Protein AF-A0A377J4N7-F1 (afdb_monomer)

Foldseek 3Di:
DAEEEEEAFDLLCRLLLVVLLVVVQVPDPDDAFREAEFAKEKCDDDDPSGDHNHDHPVRCVVCVVQFLFWDDDPNMIIGGGPVRDDPGGYYYYYDYLVRQVSCVVVPPHYAYEYRYEPLVSSLVSVVVVVPDDPVRSVVSSVVRPDDRDHPHYHYQYRPDPSLVSSVVSSVVVRVVRVVVPPDPDDDDDDDDDDDDDDDDDDDDDDDDDDDDDDDDDDDDDDDDPPPPPPPPDDDDDDDPVVVVVSVVVVVVVVVVVVVVVVPPPPPPPDDDDDDDDDDDDDDDDDDDDDDDDDDDDDDDDDDDDDDDDPDPPDDPPQCPDDPDAQPQDPDPFKAWPAFAAQQWAPGPPDDFPRNVVCVVVVHIHAQTKIWGQDPVRAIEIEFQLDLCSCSNQPVGHHAEYEFFAQDNNRHVNQVVVLQDPAAYEYEYAPDPVHYDCCVVRVRRYDYHHDDAQDWDDDPQKIWHWFAAAAPGGGTWTQMDHPPFTETGAPDHLGGDPVRLVVLLPDAHQEYEYWQAWDADPVRDTPDSGHHHLVRVVVSCVSNVHNAYEYGRYYSVNCSVCVPPDGPHYHRD

Structure (mmCIF, N/CA/C/O backbone):
data_AF-A0A377J4N7-F1
#
_entry.id   AF-A0A377J4N7-F1
#
loop_
_atom_site.group_PDB
_atom_site.id
_atom_site.type_symbol
_atom_site.label_atom_id
_atom_site.label_alt_id
_atom_site.label_comp_id
_atom_site.label_asym_id
_atom_site.label_entity_id
_atom_site.label_seq_id
_atom_site.pdbx_PDB_ins_code
_atom_site.Cartn_x
_atom_site.Cartn_y
_atom_site.Cartn_z
_atom_site.occupancy
_atom_site.B_iso_or_equiv
_atom_site.auth_seq_id
_atom_site.auth_comp_id
_atom_site.auth_asym_id
_atom_site.auth_atom_id
_atom_site.pdbx_PDB_model_num
ATOM 1 N N . MET A 1 1 ? 13.112 10.596 -34.632 1.00 86.81 1 MET A N 1
ATOM 2 C CA . MET A 1 1 ? 13.156 10.166 -33.217 1.00 86.81 1 MET A CA 1
ATOM 3 C C . MET A 1 1 ? 14.563 10.366 -32.683 1.00 86.81 1 MET A C 1
ATOM 5 O O . MET A 1 1 ? 15.504 9.888 -33.308 1.00 86.81 1 MET A O 1
ATOM 9 N N . HIS A 1 2 ? 14.704 11.099 -31.575 1.00 90.81 2 HIS A N 1
ATOM 10 C CA . HIS A 1 2 ? 16.003 11.434 -30.986 1.00 90.81 2 HIS A CA 1
ATOM 11 C C . HIS A 1 2 ? 16.259 10.574 -29.738 1.00 90.81 2 HIS A C 1
ATOM 13 O O . HIS A 1 2 ? 15.398 10.464 -28.859 1.00 90.81 2 HIS A O 1
ATOM 19 N N . CYS A 1 3 ? 17.431 9.945 -29.688 1.00 94.25 3 CYS A N 1
ATOM 20 C CA . CYS A 1 3 ? 17.867 9.033 -28.639 1.00 94.25 3 CYS A CA 1
ATOM 21 C C . CYS A 1 3 ? 19.215 9.513 -28.059 1.00 94.25 3 CYS A C 1
ATOM 23 O O . CYS A 1 3 ? 20.181 9.685 -28.798 1.00 94.25 3 CYS A O 1
ATOM 25 N N . ILE A 1 4 ? 19.296 9.707 -26.740 1.00 96.31 4 ILE A N 1
ATOM 26 C CA . ILE A 1 4 ? 20.552 9.908 -26.009 1.00 96.31 4 ILE A CA 1
ATOM 27 C C . ILE A 1 4 ? 20.889 8.603 -25.283 1.00 96.31 4 ILE A C 1
ATOM 29 O O . ILE A 1 4 ? 20.171 8.170 -24.382 1.00 96.31 4 ILE A O 1
ATOM 33 N N . LEU A 1 5 ? 21.983 7.959 -25.674 1.00 96.75 5 LEU A N 1
ATOM 34 C CA . LEU A 1 5 ? 22.418 6.676 -25.135 1.00 96.75 5 LEU A CA 1
ATOM 35 C C . LEU A 1 5 ? 23.505 6.897 -24.088 1.00 96.75 5 LEU A C 1
ATOM 37 O O . LEU A 1 5 ? 24.559 7.455 -24.386 1.00 96.75 5 LEU A O 1
ATOM 41 N N . ILE A 1 6 ? 23.275 6.431 -22.867 1.00 96.44 6 ILE A N 1
ATOM 42 C CA . ILE A 1 6 ? 24.244 6.512 -21.776 1.00 96.44 6 ILE A CA 1
ATOM 43 C C . ILE A 1 6 ? 24.992 5.187 -21.688 1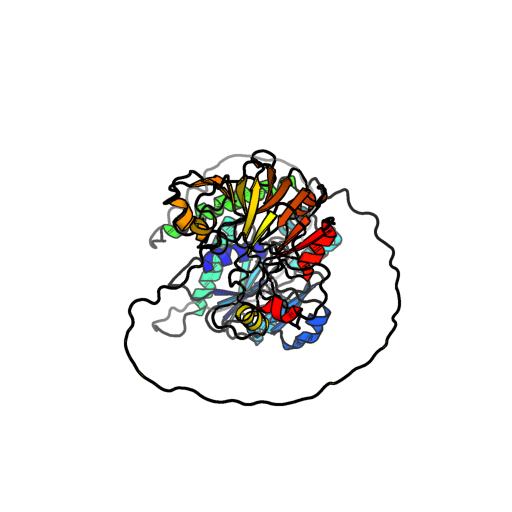.00 96.44 6 ILE A C 1
ATOM 45 O O . ILE A 1 6 ? 24.398 4.138 -21.428 1.00 96.44 6 ILE A O 1
ATOM 49 N N . VAL A 1 7 ? 26.309 5.235 -21.880 1.00 94.62 7 VAL A N 1
ATOM 50 C CA . VAL A 1 7 ? 27.202 4.069 -21.820 1.00 94.62 7 VAL A CA 1
ATOM 51 C C . VAL A 1 7 ? 28.335 4.308 -20.833 1.00 94.62 7 VAL A C 1
ATOM 53 O O . VAL A 1 7 ? 28.642 5.438 -20.473 1.00 94.62 7 VAL A O 1
ATOM 56 N N . GLY A 1 8 ? 28.961 3.235 -20.354 1.00 90.38 8 GLY A N 1
ATOM 57 C CA . GLY A 1 8 ? 30.101 3.334 -19.440 1.00 90.38 8 GLY A CA 1
ATOM 58 C C . GLY A 1 8 ? 30.238 2.126 -18.526 1.00 90.38 8 GLY A C 1
ATOM 59 O O . GLY A 1 8 ? 29.307 1.328 -18.377 1.00 90.38 8 GLY A O 1
ATOM 60 N N . ALA A 1 9 ? 31.391 1.992 -17.876 1.00 84.94 9 ALA A N 1
ATOM 61 C CA . ALA A 1 9 ? 31.676 0.862 -16.994 1.00 84.94 9 ALA A CA 1
ATOM 62 C C . ALA A 1 9 ? 30.720 0.808 -15.785 1.00 84.94 9 ALA A C 1
ATOM 64 O O . ALA A 1 9 ? 30.219 1.834 -15.310 1.00 84.94 9 ALA A O 1
ATOM 65 N N . SER A 1 10 ? 30.429 -0.394 -15.279 1.00 78.81 10 SER A N 1
ATOM 66 C CA . SER A 1 10 ? 29.759 -0.534 -13.976 1.00 78.81 10 SER A CA 1
ATOM 67 C C . SER A 1 10 ? 30.675 0.054 -12.897 1.00 78.81 10 SER A C 1
ATOM 69 O O . SER A 1 10 ? 31.863 -0.238 -12.917 1.00 78.81 10 SER A O 1
ATOM 71 N N . GLY A 1 11 ? 30.161 0.929 -12.026 1.00 78.12 11 GLY A N 1
ATOM 72 C CA . GLY A 1 11 ? 30.975 1.707 -11.073 1.00 78.12 11 GLY A CA 1
ATOM 73 C C . GLY A 1 11 ? 31.382 3.112 -11.551 1.00 78.12 11 GLY A C 1
ATOM 74 O O . GLY A 1 11 ? 31.816 3.934 -10.748 1.00 78.12 11 GLY A O 1
ATOM 75 N N . ALA A 1 12 ? 31.148 3.455 -12.825 1.00 86.25 12 ALA A N 1
ATOM 76 C CA . ALA A 1 12 ? 31.381 4.812 -13.334 1.00 86.25 12 ALA A CA 1
ATOM 77 C C . ALA A 1 12 ? 30.336 5.847 -12.856 1.00 86.25 12 ALA A C 1
ATOM 79 O O . ALA A 1 12 ? 30.463 7.019 -13.177 1.00 86.25 12 ALA A O 1
ATOM 80 N N . GLY A 1 13 ? 29.301 5.440 -12.105 1.00 86.62 13 GLY A N 1
ATOM 81 C CA . GLY A 1 13 ? 28.290 6.337 -11.517 1.00 86.62 13 GLY A CA 1
ATOM 82 C C . GLY A 1 13 ? 27.117 6.733 -12.427 1.00 86.62 13 GLY A C 1
ATOM 83 O O . GLY A 1 13 ? 26.381 7.657 -12.102 1.00 86.62 13 GLY A O 1
ATOM 84 N N . LYS A 1 14 ? 26.909 6.025 -13.546 1.00 90.50 14 LYS A N 1
ATOM 85 C CA . LYS A 1 14 ? 25.820 6.286 -14.512 1.00 90.50 14 LYS A CA 1
ATOM 86 C C . LYS A 1 14 ? 24.434 6.378 -13.876 1.00 90.50 14 LYS A C 1
ATOM 88 O O . LYS A 1 14 ? 23.687 7.294 -14.190 1.00 90.50 14 LYS A O 1
ATOM 93 N N . ASP A 1 15 ? 24.094 5.423 -13.013 1.00 87.75 15 ASP A N 1
ATOM 94 C CA . ASP A 1 15 ? 22.740 5.309 -12.463 1.00 87.75 15 ASP A CA 1
ATOM 95 C C . ASP A 1 15 ? 22.436 6.474 -11.507 1.00 87.75 15 ASP A C 1
ATOM 97 O O . ASP A 1 15 ? 21.343 7.036 -11.538 1.00 87.75 15 ASP A O 1
ATOM 101 N N . SER A 1 16 ? 23.439 6.926 -10.746 1.00 88.75 16 SER A N 1
ATOM 102 C CA . SER A 1 16 ? 23.349 8.121 -9.900 1.00 88.75 16 SER A CA 1
ATOM 103 C C . SER A 1 16 ? 23.132 9.395 -10.727 1.00 88.75 16 SER A C 1
ATOM 105 O O . SER A 1 16 ? 22.248 10.185 -10.401 1.00 88.75 16 SER A O 1
ATOM 107 N N . LEU A 1 17 ? 23.871 9.563 -11.831 1.00 92.75 17 LEU A N 1
ATOM 108 C CA . LEU A 1 17 ? 23.706 10.705 -12.743 1.00 92.75 17 LEU A CA 1
ATOM 109 C C . LEU A 1 17 ? 22.335 10.692 -13.436 1.00 92.75 17 LEU A C 1
ATOM 111 O O . LEU A 1 17 ? 21.664 11.718 -13.512 1.00 92.75 17 LEU A O 1
ATOM 115 N N . LEU A 1 18 ? 21.880 9.521 -13.889 1.00 91.69 18 LEU A N 1
ATOM 116 C CA . LEU A 1 18 ? 20.558 9.342 -14.495 1.00 91.69 18 LEU A CA 1
ATOM 117 C C . LEU A 1 18 ? 19.425 9.645 -13.513 1.00 91.69 18 LEU A C 1
ATOM 119 O O . LEU A 1 18 ? 18.430 10.251 -13.905 1.00 91.69 18 LEU A O 1
ATOM 123 N N . LYS A 1 19 ? 19.574 9.255 -12.242 1.00 89.00 19 LYS A N 1
ATOM 124 C CA . LYS A 1 19 ? 18.605 9.568 -11.186 1.00 89.00 19 LYS A CA 1
ATOM 125 C C . LYS A 1 19 ? 18.495 11.078 -10.962 1.00 89.00 19 LYS A C 1
ATOM 127 O O . LYS A 1 19 ? 17.378 11.592 -10.919 1.00 89.00 19 LYS A O 1
ATOM 132 N N . ALA A 1 20 ? 19.626 11.781 -10.872 1.00 89.81 20 ALA A N 1
ATOM 133 C CA . ALA A 1 20 ? 19.649 13.236 -10.717 1.00 89.81 20 ALA A CA 1
ATOM 134 C C . ALA A 1 20 ? 19.052 13.953 -11.941 1.00 89.81 20 ALA A C 1
ATOM 136 O O . ALA A 1 20 ? 18.173 14.801 -11.794 1.00 89.81 20 ALA A O 1
ATOM 137 N N . ALA A 1 21 ? 19.439 13.541 -13.153 1.00 90.69 21 ALA A N 1
ATOM 138 C CA . ALA A 1 21 ? 18.882 14.088 -14.388 1.00 90.69 21 ALA A CA 1
ATOM 139 C C . ALA A 1 21 ? 17.365 13.856 -14.486 1.00 90.69 21 ALA A C 1
ATOM 141 O O . ALA A 1 21 ? 16.623 14.764 -14.855 1.00 90.69 21 ALA A O 1
ATOM 142 N N . LYS A 1 22 ? 16.874 12.668 -14.108 1.00 90.19 22 LYS A N 1
ATOM 143 C CA . LYS A 1 22 ? 15.436 12.372 -14.100 1.00 90.19 22 LYS A CA 1
ATOM 144 C C . LYS A 1 22 ? 14.670 13.287 -13.150 1.00 90.19 22 LYS A C 1
ATOM 146 O O . LYS A 1 22 ? 13.613 13.785 -13.533 1.00 90.19 22 LYS A O 1
ATOM 151 N N . ALA A 1 23 ? 15.193 13.530 -11.947 1.00 87.38 23 ALA A N 1
ATOM 152 C CA . ALA A 1 23 ? 14.581 14.457 -10.997 1.00 87.38 23 ALA A CA 1
ATOM 153 C C . ALA A 1 23 ? 14.493 15.880 -11.575 1.00 87.38 23 ALA A C 1
ATOM 155 O O . ALA A 1 23 ? 13.418 16.477 -11.551 1.00 87.38 23 ALA A O 1
ATOM 156 N N . TYR A 1 24 ? 15.582 16.365 -12.179 1.00 87.88 24 TYR A N 1
ATOM 157 C CA . TYR A 1 24 ? 15.651 17.688 -12.801 1.00 87.88 24 TYR A CA 1
ATOM 158 C C . TYR A 1 24 ? 14.632 17.861 -13.941 1.00 87.88 24 TYR A C 1
ATOM 160 O O . TYR A 1 24 ? 13.764 18.731 -13.887 1.00 87.88 24 TYR A O 1
ATOM 168 N N . PHE A 1 25 ? 14.660 16.979 -14.946 1.00 86.31 25 PHE A N 1
ATOM 169 C CA . PHE A 1 25 ? 13.790 17.104 -16.123 1.00 86.31 25 PHE A CA 1
ATOM 170 C C . PHE A 1 25 ? 12.303 16.827 -15.837 1.00 86.31 25 PHE A C 1
ATOM 172 O O . PHE A 1 25 ? 11.459 17.216 -16.639 1.00 86.31 25 PHE A O 1
ATOM 179 N N . THR A 1 26 ? 11.961 16.190 -14.709 1.00 81.25 26 THR A N 1
ATOM 180 C CA . THR A 1 26 ? 10.555 15.982 -14.301 1.00 81.25 26 THR A CA 1
ATOM 181 C C . THR A 1 26 ? 9.951 17.232 -13.644 1.00 81.25 26 THR A C 1
ATOM 183 O O . THR A 1 26 ? 8.740 17.423 -13.702 1.00 81.25 26 THR A O 1
ATOM 186 N N . GLN A 1 27 ? 10.772 18.087 -13.023 1.00 73.19 27 GLN A N 1
ATOM 187 C CA . GLN A 1 27 ? 10.313 19.269 -12.278 1.00 73.19 27 GLN A CA 1
ATOM 188 C C . GLN A 1 27 ? 10.244 20.547 -13.129 1.00 73.19 27 GLN A C 1
ATOM 190 O O . GLN A 1 27 ? 9.516 21.475 -12.781 1.00 73.19 27 GLN A O 1
ATOM 195 N N . CYS A 1 28 ? 10.951 20.611 -14.260 1.00 63.06 28 CYS A N 1
ATOM 196 C CA . CYS A 1 28 ? 10.900 21.764 -15.157 1.00 63.06 28 CYS A CA 1
ATOM 197 C C . CYS A 1 28 ? 9.616 21.765 -16.009 1.00 63.06 28 CYS A C 1
ATOM 199 O O . CYS A 1 28 ? 9.556 21.116 -17.054 1.00 63.06 28 CYS A O 1
ATOM 201 N N . SER A 1 29 ? 8.598 22.532 -15.607 1.00 50.00 29 SER A N 1
ATOM 202 C CA . SER A 1 29 ? 7.399 22.752 -16.420 1.00 50.00 29 SER A CA 1
ATOM 203 C C . SER A 1 29 ? 7.557 23.957 -17.361 1.00 50.00 29 SER A C 1
ATOM 205 O O . SER A 1 29 ? 7.960 25.038 -16.946 1.00 50.00 29 SER A O 1
ATOM 207 N N . GLU A 1 30 ? 7.159 23.758 -18.622 1.00 54.91 30 GLU A N 1
ATOM 208 C CA . GLU A 1 30 ? 6.673 24.764 -19.593 1.00 54.91 30 GLU A CA 1
ATOM 209 C C . GLU A 1 30 ? 7.591 25.290 -20.716 1.00 54.91 30 GLU A C 1
ATOM 211 O O . GLU A 1 30 ? 7.046 25.836 -21.673 1.00 54.91 30 GLU A O 1
ATOM 216 N N . LYS A 1 31 ? 8.922 25.091 -20.735 1.00 54.75 31 LYS A N 1
ATOM 217 C CA . LYS A 1 31 ? 9.753 25.616 -21.860 1.00 54.75 31 LYS A CA 1
ATOM 218 C C . LYS A 1 31 ? 10.822 24.700 -22.463 1.00 54.75 31 LYS A C 1
ATOM 220 O O . LYS A 1 31 ? 11.490 25.118 -23.404 1.00 54.75 31 LYS A O 1
ATOM 225 N N . LYS A 1 32 ? 10.982 23.466 -21.980 1.00 65.19 32 LYS A N 1
ATOM 226 C CA . LYS A 1 32 ? 11.994 22.522 -22.489 1.00 65.19 32 LYS A CA 1
ATOM 227 C C . LYS A 1 32 ? 11.338 21.370 -23.265 1.00 65.19 32 LYS A C 1
ATOM 229 O O . LYS A 1 32 ? 10.199 21.007 -22.960 1.00 65.19 32 LYS A O 1
ATOM 234 N N . PRO A 1 33 ? 12.008 20.803 -24.285 1.00 69.25 33 PRO A N 1
ATOM 235 C CA . PRO A 1 33 ? 11.498 19.635 -24.997 1.00 69.25 33 PRO A CA 1
ATOM 236 C C . PRO A 1 33 ? 11.321 18.455 -24.033 1.00 69.25 33 PRO A C 1
ATOM 238 O O . PRO A 1 33 ? 12.090 18.286 -23.088 1.00 69.25 33 PRO A O 1
ATOM 241 N N . LYS A 1 34 ? 10.289 17.636 -24.269 1.00 85.88 34 LYS A N 1
ATOM 242 C CA . LYS A 1 34 ? 9.976 16.485 -23.413 1.00 85.88 34 LYS A CA 1
ATOM 243 C C . LYS A 1 34 ? 11.143 15.497 -23.395 1.00 85.88 34 LYS A C 1
ATOM 245 O O . LYS A 1 34 ? 11.617 15.084 -24.454 1.00 85.88 34 LYS A O 1
ATOM 250 N N . VAL A 1 35 ? 11.566 15.091 -22.202 1.00 89.38 35 VAL A N 1
ATOM 251 C CA . VAL A 1 35 ? 12.629 14.102 -21.997 1.00 89.38 35 VAL A CA 1
ATOM 252 C C . VAL A 1 35 ? 12.031 12.847 -21.367 1.00 89.38 35 VAL A C 1
ATOM 254 O O . VAL A 1 35 ? 11.418 12.907 -20.304 1.00 89.38 35 VAL A O 1
ATOM 257 N N . HIS A 1 36 ? 12.232 11.702 -22.014 1.00 91.19 36 HIS A N 1
ATOM 258 C CA . HIS A 1 36 ? 11.713 10.401 -21.603 1.00 91.19 36 HIS A CA 1
ATOM 259 C C . HIS A 1 36 ? 12.858 9.500 -21.157 1.00 91.19 36 HIS A C 1
ATOM 261 O O . HIS A 1 36 ? 13.744 9.175 -21.944 1.00 91.19 36 HIS A O 1
ATOM 267 N N . PHE A 1 37 ? 12.843 9.072 -19.897 1.00 92.00 37 PHE A N 1
ATOM 268 C CA . PHE A 1 37 ? 13.820 8.121 -19.364 1.00 92.00 37 PHE A CA 1
ATOM 269 C C . PHE A 1 37 ? 13.311 6.701 -19.579 1.00 92.00 37 PHE A C 1
ATOM 271 O O . PHE A 1 37 ? 12.333 6.297 -18.948 1.00 92.00 37 PHE A O 1
ATOM 278 N N . ILE A 1 38 ? 13.970 5.954 -20.463 1.00 92.94 38 ILE A N 1
ATOM 279 C CA . ILE A 1 38 ? 13.459 4.667 -20.933 1.00 92.94 38 ILE A CA 1
ATOM 280 C C . ILE A 1 38 ? 13.957 3.531 -20.030 1.00 92.94 38 ILE A C 1
ATOM 282 O O . ILE A 1 38 ? 15.168 3.286 -19.972 1.00 92.94 38 ILE A O 1
ATOM 286 N N . PRO A 1 39 ? 13.054 2.822 -19.329 1.00 88.50 39 PRO A N 1
ATOM 287 C CA . PRO A 1 39 ? 13.416 1.653 -18.536 1.00 88.50 39 PRO A CA 1
ATOM 288 C C . PRO A 1 39 ? 13.819 0.472 -19.429 1.00 88.50 39 PRO A C 1
ATOM 290 O O . PRO A 1 39 ? 13.379 0.334 -20.573 1.00 88.50 39 PRO A O 1
ATOM 293 N N . ARG A 1 40 ? 14.650 -0.411 -18.876 1.00 90.31 40 ARG A N 1
ATOM 294 C CA . ARG A 1 40 ? 15.109 -1.642 -19.532 1.00 90.31 40 ARG A CA 1
ATOM 295 C C . ARG A 1 40 ? 14.281 -2.839 -19.106 1.00 90.31 40 ARG A C 1
ATOM 297 O O . ARG A 1 40 ? 13.831 -2.882 -17.972 1.00 90.31 40 ARG A O 1
ATOM 304 N N . TYR A 1 41 ? 14.163 -3.836 -19.971 1.00 90.50 41 TYR A N 1
ATOM 305 C CA . TYR A 1 41 ? 13.751 -5.184 -19.590 1.00 90.50 41 TYR A CA 1
ATOM 306 C C . TYR A 1 41 ? 14.991 -5.982 -19.207 1.00 90.50 41 TYR A C 1
ATOM 308 O O . TYR A 1 41 ? 15.945 -6.012 -19.987 1.00 90.50 41 TYR A O 1
ATOM 316 N N . ILE A 1 42 ? 15.005 -6.576 -18.015 1.00 88.94 42 ILE A N 1
ATOM 317 C CA . ILE A 1 42 ? 16.152 -7.335 -17.507 1.00 88.94 42 ILE A CA 1
ATOM 318 C C . ILE A 1 42 ? 15.666 -8.601 -16.805 1.00 88.94 42 ILE A C 1
ATOM 320 O O . ILE A 1 42 ? 14.715 -8.547 -16.028 1.00 88.94 42 ILE A O 1
ATOM 324 N N . ASP A 1 43 ? 16.374 -9.712 -16.997 1.00 84.12 43 ASP A N 1
ATOM 325 C CA . ASP A 1 43 ? 16.173 -10.965 -16.250 1.00 84.12 43 ASP A CA 1
ATOM 326 C C . ASP A 1 43 ? 16.785 -10.957 -14.847 1.00 84.12 43 ASP A C 1
ATOM 328 O O . ASP A 1 43 ? 17.326 -11.944 -14.346 1.00 84.12 43 ASP A O 1
ATOM 332 N N . ARG A 1 44 ? 16.663 -9.804 -14.189 1.00 81.00 44 ARG A N 1
ATOM 333 C CA . ARG A 1 44 ? 16.975 -9.601 -12.780 1.00 81.00 44 ARG A CA 1
ATOM 334 C C . ARG A 1 44 ? 15.884 -8.761 -12.145 1.00 81.00 44 ARG A C 1
ATOM 336 O O . ARG A 1 44 ? 15.400 -7.796 -12.747 1.00 81.00 44 ARG A O 1
ATOM 343 N N . ILE A 1 45 ? 15.523 -9.125 -10.923 1.00 73.00 45 ILE A N 1
ATOM 344 C CA . ILE A 1 45 ? 14.583 -8.348 -10.120 1.00 73.00 45 ILE A CA 1
ATOM 345 C C . ILE A 1 45 ? 15.164 -6.930 -9.953 1.00 73.00 45 ILE A C 1
ATOM 347 O O . ILE A 1 45 ? 16.375 -6.811 -9.722 1.00 73.00 45 ILE A O 1
ATOM 351 N N . PRO A 1 46 ? 14.358 -5.864 -10.117 1.00 70.06 46 PRO A N 1
ATOM 352 C CA . PRO A 1 46 ? 14.832 -4.497 -9.972 1.00 70.06 46 PRO A CA 1
ATOM 353 C C . PRO A 1 46 ? 15.452 -4.266 -8.601 1.00 70.06 46 PRO A C 1
ATOM 355 O O . PRO A 1 46 ? 14.960 -4.770 -7.593 1.00 70.06 46 PRO A O 1
ATOM 358 N N . ASP A 1 47 ? 16.536 -3.498 -8.568 1.00 64.81 47 ASP A N 1
ATOM 359 C CA . ASP A 1 47 ? 17.192 -3.103 -7.325 1.00 64.81 47 ASP A CA 1
ATOM 360 C C . ASP A 1 47 ? 16.950 -1.614 -7.035 1.00 64.81 47 ASP A C 1
ATOM 362 O O . ASP A 1 47 ? 16.498 -0.859 -7.894 1.00 64.81 47 ASP A O 1
ATOM 366 N N . GLN A 1 48 ? 17.260 -1.167 -5.816 1.00 55.50 48 GLN A N 1
ATOM 367 C CA . GLN A 1 48 ? 17.021 0.217 -5.376 1.00 55.50 48 GLN A CA 1
ATOM 368 C C . GLN A 1 48 ? 17.724 1.297 -6.232 1.00 55.50 48 GLN A C 1
ATOM 370 O O . GLN A 1 48 ? 17.402 2.480 -6.109 1.00 55.50 48 GLN A O 1
ATOM 375 N N . ASN A 1 49 ? 18.693 0.925 -7.078 1.00 54.62 49 ASN A N 1
ATOM 376 C CA . ASN A 1 49 ? 19.480 1.846 -7.901 1.00 54.62 49 ASN A CA 1
ATOM 377 C C . ASN A 1 49 ? 19.028 1.891 -9.364 1.00 54.62 49 ASN A C 1
ATOM 379 O O . ASN A 1 49 ? 19.412 2.819 -10.075 1.00 54.62 49 ASN A O 1
ATOM 383 N N . GLU A 1 50 ? 18.240 0.919 -9.829 1.00 64.88 50 GLU A N 1
ATOM 384 C CA . GLU A 1 50 ? 17.795 0.856 -11.217 1.00 64.88 50 GLU A CA 1
ATOM 385 C C . GLU A 1 50 ? 16.333 0.415 -11.328 1.00 64.88 50 GLU A C 1
ATOM 387 O O . GLU A 1 50 ? 15.976 -0.713 -11.001 1.00 64.88 50 GLU A O 1
ATOM 392 N N . ALA A 1 51 ? 15.497 1.286 -11.895 1.00 67.19 51 ALA A N 1
ATOM 393 C CA . ALA A 1 51 ? 14.168 0.900 -12.346 1.00 67.19 51 ALA A CA 1
ATOM 394 C C . ALA A 1 51 ? 14.273 0.103 -13.661 1.00 67.19 51 ALA A C 1
ATOM 396 O O . ALA A 1 51 ? 14.623 0.663 -14.704 1.00 67.19 51 ALA A O 1
ATOM 397 N N . ASN A 1 52 ? 13.940 -1.188 -13.621 1.00 81.88 52 ASN A N 1
ATOM 398 C CA . ASN A 1 52 ? 13.800 -2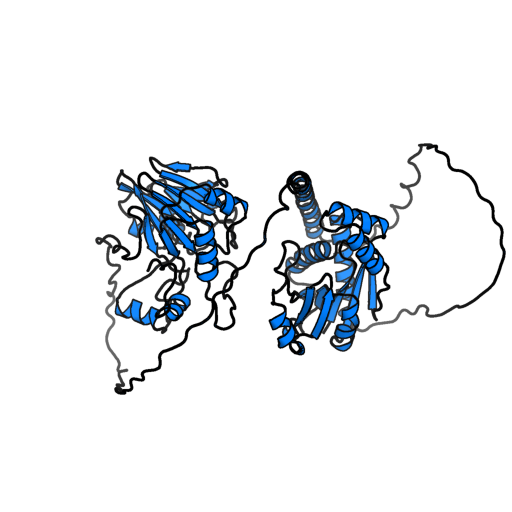.044 -14.799 1.00 81.88 52 ASN A CA 1
ATOM 399 C C . ASN A 1 52 ? 12.476 -2.820 -14.772 1.00 81.88 52 ASN A C 1
ATOM 401 O O . ASN A 1 52 ? 11.878 -3.022 -13.721 1.00 81.88 52 ASN A O 1
ATOM 405 N N . PHE A 1 53 ? 12.019 -3.266 -15.936 1.00 82.88 53 PHE A N 1
ATOM 406 C CA . PHE A 1 53 ? 10.973 -4.271 -16.056 1.00 82.88 53 PHE A CA 1
ATOM 407 C C . PHE A 1 53 ? 11.616 -5.646 -15.890 1.00 82.88 53 PHE A C 1
ATOM 409 O O . PHE A 1 53 ? 12.543 -5.993 -16.625 1.00 82.88 53 PHE A O 1
ATOM 416 N N . TYR A 1 54 ? 11.176 -6.408 -14.893 1.00 86.69 54 TYR A N 1
ATOM 417 C CA . TYR A 1 54 ? 11.609 -7.791 -14.745 1.00 86.69 54 TYR A CA 1
ATOM 418 C C . TYR A 1 54 ? 10.957 -8.661 -15.817 1.00 86.69 54 TYR A C 1
ATOM 420 O O . TYR A 1 54 ? 9.764 -8.532 -16.088 1.00 86.69 54 TYR A O 1
ATOM 428 N N . ILE A 1 55 ? 11.743 -9.548 -16.411 1.00 85.25 55 ILE A N 1
ATOM 429 C CA . ILE A 1 55 ? 11.270 -10.589 -17.317 1.00 85.25 55 ILE A CA 1
ATOM 430 C C . ILE A 1 55 ? 12.158 -11.810 -17.122 1.00 85.25 55 ILE A C 1
ATOM 432 O O . ILE A 1 55 ? 13.373 -11.687 -17.186 1.00 85.25 55 ILE A O 1
ATOM 436 N N . ASP A 1 56 ? 11.594 -12.984 -16.862 1.00 87.69 56 ASP A N 1
ATOM 437 C CA . ASP A 1 56 ? 12.415 -14.183 -16.702 1.00 87.69 56 ASP A CA 1
ATOM 438 C C . ASP A 1 56 ? 13.162 -14.532 -18.005 1.00 87.69 56 ASP A C 1
ATOM 440 O O . ASP A 1 56 ? 12.777 -14.131 -19.109 1.00 87.69 56 ASP A O 1
ATOM 444 N N . THR A 1 57 ? 14.255 -15.287 -17.885 1.00 86.31 57 THR A N 1
ATOM 445 C CA . THR A 1 57 ? 15.122 -15.619 -19.023 1.00 86.31 57 THR A CA 1
ATOM 446 C C . THR A 1 57 ? 14.372 -16.340 -20.150 1.00 86.31 57 THR A C 1
ATOM 448 O O . THR A 1 57 ? 14.640 -16.065 -21.319 1.00 86.31 57 THR A O 1
ATOM 451 N N . GLN A 1 58 ? 13.405 -17.208 -19.832 1.00 86.50 58 GLN A N 1
ATOM 452 C CA . GLN A 1 58 ? 12.655 -17.967 -20.837 1.00 86.50 58 GLN A CA 1
ATOM 453 C C . GLN A 1 58 ? 11.710 -17.048 -21.622 1.00 86.50 58 GLN A C 1
ATOM 455 O O . GLN A 1 58 ? 11.674 -17.089 -22.853 1.00 86.50 58 GLN A O 1
ATOM 460 N N . SER A 1 59 ? 11.014 -16.144 -20.934 1.00 85.75 59 SER A N 1
ATOM 461 C CA . SER A 1 59 ? 10.188 -15.115 -21.571 1.00 85.75 59 SER A CA 1
ATOM 462 C C . SER A 1 59 ? 11.021 -14.136 -22.405 1.00 85.75 59 SER A C 1
ATOM 464 O O . SER A 1 59 ? 10.603 -13.741 -23.496 1.00 85.75 59 SER A O 1
ATOM 466 N N . PHE A 1 60 ? 12.228 -13.773 -21.953 1.00 88.62 60 PHE A N 1
ATOM 467 C CA . PHE A 1 60 ? 13.149 -12.926 -22.722 1.00 88.62 60 PHE A CA 1
ATOM 468 C C . PHE A 1 60 ? 13.568 -13.593 -24.046 1.00 88.62 60 PHE A C 1
ATOM 470 O O . PHE A 1 60 ? 13.687 -12.928 -25.082 1.00 88.62 60 PHE A O 1
ATOM 477 N N . GLU A 1 61 ? 13.762 -14.913 -24.040 1.00 86.12 61 GLU A N 1
ATOM 478 C CA . GLU A 1 61 ? 14.054 -15.717 -25.235 1.00 86.12 61 GLU A CA 1
ATOM 479 C C . GLU A 1 61 ? 12.859 -15.874 -26.180 1.00 86.12 61 GLU A C 1
ATOM 481 O O . GLU A 1 61 ? 13.052 -15.989 -27.387 1.00 86.12 61 GLU A O 1
ATOM 486 N N . ILE A 1 62 ? 11.627 -15.827 -25.676 1.00 89.00 62 ILE A N 1
ATOM 487 C CA . ILE A 1 62 ? 10.424 -15.865 -26.520 1.00 89.00 62 ILE A CA 1
ATOM 488 C C . ILE A 1 62 ? 10.180 -14.499 -27.176 1.00 89.00 62 ILE A C 1
ATOM 490 O O . ILE A 1 62 ? 9.842 -14.411 -28.356 1.00 89.00 62 ILE A O 1
ATOM 494 N N . LEU A 1 63 ? 10.402 -13.406 -26.442 1.00 86.31 63 LEU A N 1
ATOM 495 C CA . LEU A 1 63 ? 10.113 -12.038 -26.888 1.00 86.31 63 LEU A CA 1
ATOM 496 C C . LEU A 1 63 ? 11.237 -11.410 -27.728 1.00 86.31 63 LEU A C 1
ATOM 498 O O . LEU A 1 63 ? 11.457 -10.201 -27.704 1.00 86.31 63 LEU A O 1
ATOM 502 N N . GLN A 1 64 ? 11.960 -12.198 -28.519 1.00 78.50 64 GLN A N 1
ATOM 503 C CA . GLN A 1 64 ? 13.123 -11.700 -29.262 1.00 78.50 64 GLN A CA 1
ATOM 504 C C . GLN A 1 64 ? 12.773 -10.561 -30.229 1.00 78.50 64 GLN A C 1
ATOM 506 O O . GLN A 1 64 ? 13.571 -9.629 -30.356 1.00 78.50 64 GLN A O 1
ATOM 511 N N . ASP A 1 65 ? 11.592 -10.598 -30.849 1.00 86.75 65 ASP A N 1
ATOM 512 C CA . ASP A 1 65 ? 11.123 -9.588 -31.809 1.00 86.75 65 ASP A CA 1
ATOM 513 C C . ASP A 1 65 ? 10.443 -8.376 -31.157 1.00 86.75 65 ASP A C 1
ATOM 515 O O . ASP A 1 65 ? 10.128 -7.389 -31.832 1.00 86.75 65 ASP A O 1
ATOM 519 N N . PHE A 1 66 ? 10.235 -8.416 -29.843 1.00 88.69 66 PHE A N 1
ATOM 520 C CA . PHE A 1 66 ? 9.664 -7.318 -29.063 1.00 88.69 66 PHE A CA 1
ATOM 521 C C . PHE A 1 66 ? 10.671 -6.183 -28.827 1.00 88.69 66 PHE A C 1
ATOM 523 O O . PHE A 1 66 ? 10.294 -5.015 -28.677 1.00 88.69 66 PHE A O 1
ATOM 530 N N . PHE A 1 67 ? 11.962 -6.518 -28.818 1.00 92.12 67 PHE A N 1
ATOM 531 C CA . PHE A 1 67 ? 13.049 -5.601 -28.502 1.00 92.12 67 PHE A CA 1
ATOM 532 C C . PHE A 1 67 ? 13.653 -4.949 -29.756 1.00 92.12 67 PHE A C 1
ATOM 534 O O . PHE A 1 67 ? 13.773 -5.576 -30.806 1.00 92.12 67 PHE A O 1
ATOM 541 N N . ILE A 1 68 ? 14.048 -3.679 -29.638 1.00 90.56 68 ILE A N 1
ATOM 542 C CA . ILE A 1 68 ? 14.873 -2.964 -30.629 1.00 90.56 68 ILE A CA 1
ATOM 543 C C . ILE A 1 68 ? 16.311 -3.461 -30.541 1.00 90.56 68 ILE A C 1
ATOM 545 O O . ILE A 1 68 ? 16.937 -3.760 -31.549 1.00 90.56 68 ILE A O 1
ATOM 549 N N . SER A 1 69 ? 16.821 -3.542 -29.315 1.00 93.12 69 SER A N 1
ATOM 550 C CA . SER A 1 69 ? 18.173 -3.989 -29.018 1.00 93.12 69 SER A CA 1
ATOM 551 C C . SER A 1 69 ? 18.140 -4.937 -27.835 1.00 93.12 69 SER A C 1
ATOM 553 O O . SER A 1 69 ? 17.347 -4.750 -26.904 1.00 93.12 69 SER A O 1
ATOM 555 N N . LYS A 1 70 ? 19.005 -5.949 -27.897 1.00 93.06 70 LYS A N 1
ATOM 556 C CA . LYS A 1 70 ? 19.206 -6.957 -26.860 1.00 93.06 70 LYS A CA 1
ATOM 557 C C . LYS A 1 70 ? 20.696 -7.150 -26.656 1.00 93.06 70 LYS A C 1
ATOM 559 O O . LYS A 1 70 ? 21.445 -7.279 -27.621 1.00 93.06 70 LYS A O 1
ATOM 564 N N . TRP A 1 71 ? 21.134 -7.220 -25.411 1.00 91.50 71 TRP A N 1
ATOM 565 C CA . TRP A 1 71 ? 22.523 -7.531 -25.101 1.00 91.50 71 TRP A CA 1
ATOM 566 C C . TRP A 1 71 ? 22.631 -8.276 -23.780 1.00 91.50 71 TRP A C 1
ATOM 568 O O . TRP A 1 71 ? 21.748 -8.206 -22.930 1.00 91.50 71 TRP A O 1
ATOM 578 N N . ARG A 1 72 ? 23.755 -8.963 -23.589 1.00 87.19 72 ARG A N 1
ATOM 579 C CA . ARG A 1 72 ? 24.085 -9.613 -22.325 1.00 87.19 72 ARG A CA 1
ATO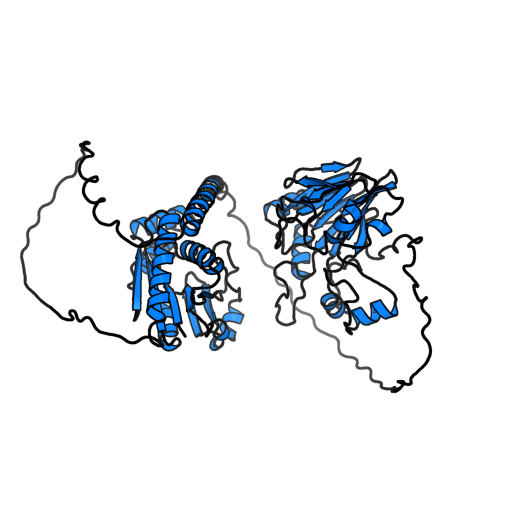M 580 C C . ARG A 1 72 ? 25.191 -8.843 -21.617 1.00 87.19 72 ARG A C 1
ATOM 582 O O . ARG A 1 72 ? 26.209 -8.517 -22.228 1.00 87.19 72 ARG A O 1
ATOM 589 N N . ALA A 1 73 ? 25.008 -8.557 -20.334 1.00 82.06 73 ALA A N 1
ATOM 590 C CA . ALA A 1 73 ? 26.023 -7.934 -19.486 1.00 82.06 73 ALA A CA 1
ATOM 591 C C . ALA A 1 73 ? 25.914 -8.481 -18.058 1.00 82.06 73 ALA A C 1
ATOM 593 O O . ALA A 1 73 ? 24.827 -8.791 -17.604 1.00 82.06 73 ALA A O 1
ATOM 594 N N . ASN A 1 74 ? 27.025 -8.622 -17.329 1.00 74.00 74 ASN A N 1
ATOM 595 C CA . ASN A 1 74 ? 27.004 -9.037 -15.913 1.00 74.00 74 ASN A CA 1
ATOM 596 C C . ASN A 1 74 ? 26.095 -10.257 -15.618 1.00 74.00 74 ASN A C 1
ATOM 598 O O . ASN A 1 74 ? 25.352 -10.244 -14.647 1.00 74.00 74 ASN A O 1
ATOM 602 N N . SER A 1 75 ? 26.136 -11.275 -16.484 1.00 80.88 75 SER A N 1
ATOM 603 C CA . SER A 1 75 ? 25.316 -12.501 -16.432 1.00 80.88 75 SER A CA 1
ATOM 604 C C . SER A 1 75 ? 23.824 -12.369 -16.767 1.00 80.88 75 SER A C 1
ATOM 606 O O . SER A 1 75 ? 23.202 -13.408 -16.975 1.00 80.88 75 SER A O 1
ATOM 608 N N . HIS A 1 76 ? 23.307 -11.155 -16.962 1.00 85.19 76 HIS A N 1
ATOM 609 C CA . HIS A 1 76 ? 21.899 -10.866 -17.250 1.00 85.19 76 HIS A CA 1
ATOM 610 C C . HIS A 1 76 ? 21.646 -10.457 -18.705 1.00 85.19 76 HIS A C 1
ATOM 612 O O . HIS A 1 76 ? 22.528 -9.904 -19.377 1.00 85.19 76 HIS A O 1
ATOM 618 N N . ASN A 1 77 ? 20.431 -10.715 -19.176 1.00 90.00 77 ASN A N 1
ATOM 619 C CA . ASN A 1 77 ? 19.907 -10.273 -20.462 1.00 90.00 77 ASN A CA 1
ATOM 620 C C . ASN A 1 77 ? 19.225 -8.916 -20.314 1.00 90.00 77 ASN A C 1
ATOM 622 O O . ASN A 1 77 ? 18.474 -8.693 -19.374 1.00 90.00 77 ASN A O 1
ATOM 626 N N . TYR A 1 78 ? 19.485 -8.014 -21.253 1.00 92.00 78 TYR A N 1
ATOM 627 C CA . TYR A 1 78 ? 18.952 -6.658 -21.270 1.00 92.00 78 TYR A CA 1
ATOM 628 C C . TYR A 1 78 ? 18.272 -6.400 -22.603 1.00 92.00 78 TYR A C 1
ATOM 630 O O . TYR A 1 78 ? 18.835 -6.728 -23.648 1.00 92.00 78 TYR A O 1
ATOM 638 N N . GLY A 1 79 ? 17.106 -5.762 -22.569 1.00 93.06 79 GLY A N 1
ATOM 639 C CA . GLY A 1 79 ? 16.341 -5.404 -23.756 1.00 93.06 79 GLY A CA 1
ATOM 640 C C . GLY A 1 79 ? 15.678 -4.036 -23.642 1.00 93.06 79 GLY A C 1
ATOM 641 O O . GLY A 1 79 ? 15.281 -3.606 -22.559 1.00 93.06 79 GLY A O 1
ATOM 642 N N . ILE A 1 80 ? 15.533 -3.352 -24.775 1.00 94.25 80 ILE A N 1
ATOM 643 C CA . ILE A 1 80 ? 14.716 -2.135 -24.902 1.00 94.25 80 ILE A CA 1
ATOM 644 C C . ILE A 1 80 ? 13.575 -2.430 -25.864 1.00 94.25 80 ILE A C 1
ATOM 646 O O . ILE A 1 80 ? 13.819 -2.791 -27.014 1.00 94.25 80 ILE A O 1
ATOM 650 N N . ALA A 1 81 ? 12.333 -2.315 -25.398 1.00 90.94 81 ALA A N 1
ATOM 651 C CA . ALA A 1 81 ? 11.166 -2.678 -26.193 1.00 90.94 81 ALA A CA 1
ATOM 652 C C . ALA A 1 81 ? 10.829 -1.616 -27.249 1.00 90.94 81 ALA A C 1
ATOM 654 O O . ALA A 1 81 ? 10.941 -0.415 -26.997 1.00 90.94 81 ALA A O 1
ATOM 655 N N . LYS A 1 82 ? 10.345 -2.063 -28.416 1.00 87.94 82 LYS A N 1
ATOM 656 C CA . LYS A 1 82 ? 9.991 -1.194 -29.558 1.00 87.94 82 LYS A CA 1
ATOM 657 C C . LYS A 1 82 ? 8.995 -0.093 -29.209 1.00 87.94 82 LYS A C 1
ATOM 659 O O . LYS A 1 82 ? 9.125 1.027 -29.691 1.00 87.94 82 LYS A O 1
ATOM 664 N N . HIS A 1 83 ? 8.021 -0.414 -28.364 1.00 86.69 83 HIS A N 1
ATOM 665 C CA . HIS A 1 83 ? 6.929 0.485 -28.000 1.00 86.69 83 HIS A CA 1
ATOM 666 C C . HIS A 1 83 ? 7.292 1.479 -26.882 1.00 86.69 83 HIS A C 1
ATOM 668 O O . HIS A 1 83 ? 6.514 2.393 -26.631 1.00 86.69 83 HIS A O 1
ATOM 674 N N . CYS A 1 84 ? 8.442 1.322 -26.211 1.00 87.50 84 CYS A N 1
ATOM 675 C CA . CYS A 1 84 ? 8.858 2.229 -25.137 1.00 87.50 84 CYS A CA 1
ATOM 676 C C . CYS A 1 84 ? 9.490 3.527 -25.654 1.00 87.50 84 CYS A C 1
ATOM 678 O O . CYS A 1 84 ? 9.675 4.449 -24.869 1.00 87.50 84 CYS A O 1
ATOM 680 N N . LEU A 1 85 ? 9.860 3.609 -26.937 1.00 89.94 85 LEU A N 1
ATOM 681 C CA . LEU A 1 85 ? 10.432 4.836 -27.484 1.00 89.94 85 LEU A CA 1
ATOM 682 C C . LEU A 1 85 ? 9.336 5.824 -27.878 1.00 89.94 85 LEU A C 1
ATOM 684 O O . LEU A 1 85 ? 8.446 5.523 -28.676 1.00 89.94 85 LEU A O 1
ATOM 688 N N . HIS A 1 86 ? 9.450 7.032 -27.345 1.00 88.62 86 HIS A N 1
ATOM 689 C CA . HIS A 1 86 ? 8.542 8.130 -27.609 1.00 88.62 86 HIS A CA 1
ATOM 690 C C . HIS A 1 86 ? 8.962 8.877 -28.872 1.00 88.62 86 HIS A C 1
ATOM 692 O O . HIS A 1 86 ? 10.135 9.206 -29.075 1.00 88.62 86 HIS A O 1
ATOM 698 N N . LYS A 1 87 ? 7.980 9.166 -29.730 1.00 86.50 87 LYS A N 1
ATOM 699 C CA . LYS A 1 87 ? 8.191 9.986 -30.930 1.00 86.50 87 LYS A CA 1
ATOM 700 C C . LYS A 1 87 ? 8.226 11.479 -30.603 1.00 86.50 87 LYS A C 1
ATOM 702 O O . LYS A 1 87 ? 8.846 12.234 -31.347 1.00 86.50 87 LYS A O 1
ATOM 707 N N . ASP A 1 88 ? 7.570 11.895 -29.520 1.00 84.44 88 ASP A N 1
ATOM 708 C CA . ASP A 1 88 ? 7.515 13.277 -29.055 1.00 84.44 88 ASP A CA 1
ATOM 709 C C . ASP A 1 88 ? 8.603 13.548 -28.010 1.00 84.44 88 ASP A C 1
ATOM 711 O O . ASP A 1 88 ? 8.449 13.227 -26.839 1.00 84.44 88 ASP A O 1
ATOM 715 N N . GLY A 1 89 ? 9.708 14.167 -28.422 1.00 87.00 89 GLY A N 1
ATOM 716 C CA . GLY A 1 89 ? 10.805 14.529 -27.522 1.00 87.00 89 GLY A CA 1
ATOM 717 C C . GLY A 1 89 ? 12.015 13.601 -27.620 1.00 87.00 89 GLY A C 1
ATOM 718 O O . GLY A 1 89 ? 12.306 13.047 -28.683 1.00 87.00 89 GLY A O 1
ATOM 719 N N . ILE A 1 90 ? 12.763 13.493 -26.522 1.00 91.56 90 ILE A N 1
ATOM 720 C CA . ILE A 1 90 ? 14.095 12.877 -26.481 1.00 91.56 90 ILE A CA 1
ATOM 721 C C . ILE A 1 90 ? 14.088 11.679 -25.542 1.00 91.56 90 ILE A C 1
ATOM 723 O O . ILE A 1 90 ? 13.674 11.786 -24.392 1.00 91.56 90 ILE A O 1
ATOM 727 N N . ASN A 1 91 ? 14.579 10.542 -26.025 1.00 93.88 91 ASN A N 1
ATOM 728 C CA . ASN A 1 91 ? 14.639 9.295 -25.269 1.00 93.88 91 ASN A CA 1
ATOM 729 C C . ASN A 1 91 ? 16.034 9.125 -24.662 1.00 93.88 91 ASN A C 1
ATOM 731 O O . ASN A 1 91 ? 16.994 8.941 -25.404 1.00 93.88 91 ASN A O 1
ATOM 735 N N . ILE A 1 92 ? 16.160 9.156 -23.337 1.00 94.94 92 ILE A N 1
ATOM 736 C CA . ILE A 1 92 ? 17.413 8.872 -22.627 1.00 94.94 92 ILE A CA 1
ATOM 737 C C . ILE A 1 92 ? 17.425 7.404 -22.204 1.00 94.94 92 ILE A C 1
ATOM 739 O O . ILE A 1 92 ? 16.529 6.949 -21.491 1.00 94.94 92 ILE A O 1
ATOM 743 N N . ILE A 1 93 ? 18.445 6.660 -22.638 1.00 94.44 93 ILE A N 1
ATOM 744 C CA . ILE A 1 93 ? 18.500 5.199 -22.502 1.00 94.44 93 ILE A CA 1
ATOM 745 C C . ILE A 1 93 ? 19.876 4.760 -21.997 1.00 94.44 93 ILE A C 1
ATOM 747 O O . ILE A 1 93 ? 20.889 4.994 -22.648 1.00 94.44 93 ILE A O 1
ATOM 751 N N . SER A 1 94 ? 19.930 4.073 -20.857 1.00 94.38 94 SER A N 1
ATOM 752 C CA . SER A 1 94 ? 21.164 3.441 -20.366 1.00 94.38 94 SER A CA 1
ATOM 753 C C . SER A 1 94 ? 21.388 2.118 -21.093 1.00 94.38 94 SER A C 1
ATOM 755 O O . SER A 1 94 ? 20.562 1.219 -20.962 1.00 94.38 94 SER A O 1
ATOM 757 N N . ILE A 1 95 ? 22.487 1.942 -21.829 1.00 93.81 95 ILE A N 1
ATOM 758 C CA . ILE A 1 95 ? 22.734 0.722 -22.623 1.00 93.81 95 ILE A CA 1
ATOM 759 C C . ILE A 1 95 ? 24.174 0.205 -22.489 1.00 93.81 95 ILE A C 1
ATOM 761 O O . ILE A 1 95 ? 25.053 0.855 -21.920 1.00 93.81 95 ILE A O 1
ATOM 765 N N . SER A 1 96 ? 24.435 -0.987 -23.033 1.00 91.69 96 SER A N 1
ATOM 766 C CA . SER A 1 96 ? 25.802 -1.464 -23.273 1.00 91.69 96 SER A CA 1
ATOM 767 C C . SER A 1 96 ? 26.396 -0.816 -24.526 1.00 91.69 96 SER A C 1
ATOM 769 O O . SER A 1 96 ? 25.688 -0.565 -25.498 1.00 91.69 96 SER A O 1
ATOM 771 N N . ARG A 1 97 ? 27.726 -0.651 -24.563 1.00 91.56 97 ARG A N 1
ATOM 772 C CA . ARG A 1 97 ? 28.462 -0.211 -25.765 1.00 91.56 97 ARG A CA 1
ATOM 773 C C . ARG A 1 97 ? 28.152 -1.077 -26.994 1.00 91.56 97 ARG A C 1
ATOM 775 O O . ARG A 1 97 ? 28.147 -0.575 -28.110 1.00 91.56 97 ARG A O 1
ATOM 782 N N . SER A 1 98 ? 27.873 -2.367 -26.793 1.00 90.94 98 SER A N 1
ATOM 783 C CA . SER A 1 98 ? 27.521 -3.296 -27.876 1.00 90.94 98 SER A CA 1
ATOM 784 C C . SER A 1 98 ? 26.184 -2.973 -28.548 1.00 90.94 98 SER A C 1
ATOM 786 O O . SER A 1 98 ? 26.004 -3.329 -29.703 1.00 90.94 98 SER A O 1
ATOM 788 N N . ALA A 1 99 ? 25.275 -2.301 -27.841 1.00 93.56 99 ALA A N 1
ATOM 789 C CA . ALA A 1 99 ? 23.929 -1.990 -28.310 1.00 93.56 99 ALA A CA 1
ATOM 790 C C . ALA A 1 99 ? 23.846 -0.665 -29.090 1.00 93.56 99 ALA A C 1
ATOM 792 O O . ALA A 1 99 ? 22.818 -0.383 -29.691 1.00 93.56 99 ALA A O 1
ATOM 793 N N . ILE A 1 100 ? 24.912 0.150 -29.112 1.00 94.94 100 ILE A N 1
ATOM 794 C CA . ILE A 1 100 ? 24.909 1.478 -29.758 1.00 94.94 100 ILE A CA 1
ATOM 795 C C . ILE A 1 100 ? 24.465 1.387 -31.224 1.00 94.94 100 ILE A C 1
ATOM 797 O O . ILE A 1 100 ? 23.607 2.154 -31.656 1.00 94.94 100 ILE A O 1
ATOM 801 N N . LYS A 1 101 ? 25.010 0.422 -31.974 1.00 94.31 101 LYS A N 1
ATOM 802 C CA . LYS A 1 101 ? 24.730 0.266 -33.408 1.00 94.31 101 LYS A CA 1
ATOM 803 C C . LYS A 1 101 ? 23.258 -0.018 -33.702 1.00 94.31 101 LYS A C 1
ATOM 805 O O . LYS A 1 101 ? 22.754 0.458 -34.713 1.00 94.31 101 LYS A O 1
ATOM 810 N N . ASP A 1 102 ? 22.577 -0.747 -32.821 1.00 93.81 102 ASP A N 1
ATOM 811 C CA . ASP A 1 102 ? 21.161 -1.076 -32.993 1.00 93.81 102 ASP A CA 1
ATOM 812 C C . ASP A 1 102 ? 20.309 0.201 -32.959 1.00 93.81 102 ASP A C 1
ATOM 814 O O . ASP A 1 102 ? 19.419 0.392 -33.785 1.00 93.81 102 ASP A O 1
ATOM 818 N N . PHE A 1 103 ? 20.631 1.128 -32.052 1.00 94.44 103 PHE A N 1
ATOM 819 C CA . PHE A 1 103 ? 19.948 2.419 -31.959 1.00 94.44 103 PHE A CA 1
ATOM 820 C C . PHE A 1 103 ? 20.351 3.379 -33.074 1.00 94.44 103 PHE A C 1
ATOM 822 O O . PHE A 1 103 ? 19.491 4.085 -33.584 1.00 94.44 103 PHE A O 1
ATOM 829 N N . GLU A 1 104 ? 21.615 3.392 -33.502 1.00 94.00 104 GLU A N 1
ATOM 830 C CA . GLU A 1 104 ? 22.056 4.192 -34.657 1.00 94.00 104 GLU A CA 1
ATOM 831 C C . GLU A 1 104 ? 21.456 3.734 -35.992 1.00 94.00 104 GLU A C 1
ATOM 833 O O . GLU A 1 104 ? 21.510 4.488 -36.968 1.00 94.00 104 GLU A O 1
ATOM 838 N N . ALA A 1 105 ? 20.945 2.502 -36.049 1.00 92.19 105 ALA A N 1
ATOM 839 C CA . ALA A 1 105 ? 20.195 1.968 -37.179 1.00 92.19 105 ALA A CA 1
ATOM 840 C C . ALA A 1 105 ? 18.682 2.230 -37.065 1.00 92.19 105 ALA A C 1
ATOM 842 O O . ALA A 1 105 ? 17.999 2.253 -38.086 1.00 92.19 105 ALA A O 1
ATOM 843 N N . TYR A 1 106 ? 18.158 2.408 -35.846 1.00 90.69 106 TYR A N 1
ATOM 844 C CA . TYR A 1 106 ? 16.719 2.508 -35.579 1.00 90.69 106 TYR A CA 1
ATOM 845 C C . TYR A 1 106 ? 16.214 3.938 -35.312 1.00 90.69 106 TYR A C 1
ATOM 847 O O . TYR A 1 106 ? 15.089 4.265 -35.685 1.00 90.69 106 TYR A O 1
ATOM 855 N N . CYS A 1 107 ? 17.003 4.790 -34.648 1.00 89.62 107 CYS A N 1
ATOM 856 C CA . CYS A 1 107 ? 16.669 6.192 -34.379 1.00 89.62 107 CYS A CA 1
ATOM 857 C C . CYS A 1 107 ? 17.313 7.110 -35.437 1.00 89.62 107 CYS A C 1
ATOM 859 O O . CYS A 1 107 ? 18.465 6.911 -35.814 1.00 89.62 107 CYS A O 1
ATOM 861 N N . ASP A 1 108 ? 16.603 8.166 -35.846 1.00 88.06 108 ASP A N 1
ATOM 862 C CA . ASP A 1 108 ? 17.106 9.140 -36.832 1.00 88.06 108 ASP A CA 1
ATOM 863 C C . ASP A 1 108 ? 18.277 9.973 -36.291 1.00 88.06 108 ASP A C 1
ATOM 865 O O . ASP A 1 108 ? 19.217 10.286 -37.018 1.00 88.06 108 ASP A O 1
ATOM 869 N N . ASN A 1 109 ? 18.220 10.328 -35.004 1.00 90.94 109 ASN A N 1
ATOM 870 C CA . ASN A 1 109 ? 19.275 11.069 -34.325 1.00 90.94 109 ASN A CA 1
ATOM 871 C C . ASN A 1 109 ? 19.685 10.331 -33.049 1.00 90.94 109 ASN A C 1
ATOM 873 O O . ASN A 1 109 ? 18.848 10.052 -32.184 1.00 90.94 109 ASN A O 1
ATOM 877 N N . VAL A 1 110 ? 20.973 10.017 -32.938 1.00 94.62 110 VAL A N 1
ATOM 878 C CA . VAL A 1 110 ? 21.557 9.324 -31.791 1.00 94.62 110 VAL A CA 1
ATOM 879 C C . VAL A 1 110 ? 22.756 10.108 -31.292 1.00 94.62 110 VAL A C 1
ATOM 881 O O . VAL A 1 110 ? 23.706 10.326 -32.041 1.00 94.62 110 VAL A O 1
ATOM 884 N N . SER A 1 111 ? 22.723 10.470 -30.014 1.00 96.50 111 SER A N 1
ATOM 885 C CA . SER A 1 111 ? 23.862 11.008 -29.273 1.00 96.50 111 SER A CA 1
ATOM 886 C C . SER A 1 111 ? 24.272 10.013 -28.199 1.00 96.50 111 SER A C 1
ATOM 888 O O . SER A 1 111 ? 23.422 9.473 -27.499 1.00 96.50 111 SER A O 1
ATOM 890 N N . VAL A 1 112 ? 25.562 9.746 -28.047 1.00 97.06 112 VAL A N 1
ATOM 891 C CA . VAL A 1 112 ? 26.081 8.799 -27.057 1.00 97.06 112 VAL A CA 1
ATOM 892 C C . VAL A 1 112 ? 26.893 9.557 -26.024 1.00 97.06 112 VAL A C 1
ATOM 894 O O . VAL A 1 112 ? 27.849 10.236 -26.379 1.00 97.06 112 VAL A O 1
ATOM 897 N N . ILE A 1 113 ? 26.545 9.414 -24.748 1.00 97.31 113 ILE A N 1
ATOM 898 C CA . ILE A 1 113 ? 27.339 9.929 -23.632 1.00 97.31 113 ILE A CA 1
ATOM 899 C C . ILE A 1 113 ? 28.063 8.751 -22.978 1.00 97.31 113 ILE A C 1
ATOM 901 O O . ILE A 1 113 ? 27.445 7.891 -22.346 1.00 97.31 113 ILE A O 1
ATOM 905 N N . GLU A 1 114 ? 29.385 8.707 -23.125 1.00 96.25 114 GLU A N 1
ATOM 906 C CA . GLU A 1 114 ? 30.247 7.792 -22.384 1.00 96.25 114 GLU A CA 1
ATOM 907 C C . GLU A 1 114 ? 30.606 8.400 -21.029 1.00 96.25 114 GLU A C 1
ATOM 909 O O . GLU A 1 114 ? 31.438 9.301 -20.944 1.00 96.25 114 GLU A O 1
ATOM 914 N N . VAL A 1 115 ? 30.021 7.856 -19.965 1.00 95.69 115 VAL A N 1
ATOM 915 C CA . VAL A 1 115 ? 30.406 8.154 -18.585 1.00 95.69 115 VAL A CA 1
ATOM 916 C C . VAL A 1 115 ? 31.590 7.271 -18.207 1.00 95.69 115 VAL A C 1
ATOM 918 O O . VAL A 1 115 ? 31.481 6.037 -18.175 1.00 95.69 115 VAL A O 1
ATOM 921 N N . PHE A 1 116 ? 32.723 7.889 -17.893 1.00 93.44 116 PHE A N 1
ATOM 922 C CA . PHE A 1 116 ? 33.944 7.183 -17.522 1.00 93.44 116 PHE A CA 1
ATOM 923 C C . PHE A 1 116 ? 34.592 7.788 -16.279 1.00 93.44 116 PHE A C 1
ATOM 925 O O . PHE A 1 116 ? 34.315 8.915 -15.886 1.00 93.44 116 PHE A O 1
ATOM 932 N N . VAL A 1 117 ? 35.460 6.999 -15.654 1.00 91.12 117 VAL A N 1
ATOM 933 C CA . VAL A 1 117 ? 36.388 7.444 -14.614 1.00 91.12 117 VAL A CA 1
ATOM 934 C C . VAL A 1 117 ? 37.742 6.778 -14.862 1.00 91.12 117 VAL A C 1
ATOM 936 O O . VAL A 1 117 ? 37.773 5.696 -15.465 1.00 91.12 117 VAL A O 1
ATOM 939 N N . PRO A 1 118 ? 38.857 7.372 -14.409 1.00 90.25 118 PRO A N 1
ATOM 940 C CA . PRO A 1 118 ? 40.166 6.731 -14.435 1.00 90.25 118 PRO A CA 1
ATOM 941 C C . PRO A 1 118 ? 40.137 5.324 -13.819 1.00 90.25 118 PRO A C 1
ATOM 943 O O . PRO A 1 118 ? 39.461 5.092 -12.815 1.00 90.25 118 PRO A O 1
ATOM 946 N N . LEU A 1 119 ? 40.894 4.381 -14.396 1.00 86.75 119 LEU A N 1
ATOM 947 C CA . LEU A 1 119 ? 40.861 2.965 -13.990 1.00 86.75 119 LEU A CA 1
ATOM 948 C C . LEU A 1 119 ? 41.168 2.756 -12.500 1.00 86.75 119 LEU A C 1
ATOM 950 O O . LEU A 1 119 ? 40.537 1.912 -11.873 1.00 86.75 119 LEU A O 1
ATOM 954 N N . HIS A 1 120 ? 42.074 3.548 -11.923 1.00 85.69 120 HIS A N 1
ATOM 955 C CA . HIS A 1 120 ? 42.406 3.469 -10.498 1.00 85.69 120 HIS A CA 1
ATOM 956 C C . HIS A 1 120 ? 41.235 3.911 -9.597 1.00 85.69 120 HIS A C 1
ATOM 958 O O . HIS A 1 120 ? 40.987 3.291 -8.566 1.00 85.69 120 HIS A O 1
ATOM 964 N N . ILE A 1 121 ? 40.454 4.919 -10.011 1.00 86.75 121 ILE A N 1
ATOM 965 C CA . ILE A 1 121 ? 39.230 5.345 -9.310 1.00 86.75 121 ILE A CA 1
ATOM 966 C C . ILE A 1 121 ? 38.137 4.289 -9.475 1.00 86.75 121 ILE A C 1
ATOM 968 O O . ILE A 1 121 ? 37.437 3.969 -8.515 1.00 86.75 121 ILE A O 1
ATOM 972 N N . LEU A 1 122 ? 37.996 3.721 -10.677 1.00 86.75 122 LEU A N 1
ATOM 973 C CA . LEU A 1 122 ? 37.034 2.650 -10.930 1.00 86.75 122 LEU A CA 1
ATOM 974 C C . LEU A 1 122 ? 37.316 1.431 -10.050 1.00 86.75 122 LEU A C 1
ATOM 976 O O . LEU A 1 122 ? 36.392 0.891 -9.450 1.00 86.75 122 LEU A O 1
ATOM 980 N N . GLN A 1 123 ? 38.584 1.027 -9.967 1.00 86.38 123 GLN A N 1
ATOM 981 C CA . GLN A 1 123 ? 39.031 -0.073 -9.122 1.00 86.38 123 GLN A CA 1
ATOM 982 C C . GLN A 1 123 ? 38.667 0.195 -7.663 1.00 86.38 123 GLN A C 1
ATOM 984 O O . GLN A 1 123 ? 37.989 -0.627 -7.056 1.00 86.38 123 GLN A O 1
ATOM 989 N N . HIS A 1 124 ? 39.013 1.376 -7.145 1.00 84.62 124 HIS A N 1
ATOM 990 C CA . HIS A 1 124 ? 38.701 1.750 -5.769 1.00 84.62 124 HIS A CA 1
ATOM 991 C C . HIS A 1 124 ? 37.190 1.728 -5.480 1.00 84.62 124 HIS A C 1
ATOM 993 O O . HIS A 1 124 ? 36.758 1.191 -4.463 1.00 84.62 124 HIS A O 1
ATOM 999 N N . ARG A 1 125 ? 36.364 2.250 -6.401 1.00 86.00 125 ARG A N 1
ATOM 1000 C CA . ARG A 1 125 ? 34.894 2.237 -6.275 1.00 86.00 125 ARG A CA 1
ATOM 1001 C C . ARG A 1 125 ? 34.309 0.821 -6.300 1.00 86.00 125 ARG A C 1
ATOM 1003 O O . ARG A 1 125 ? 33.330 0.564 -5.607 1.00 86.00 125 ARG A O 1
ATOM 1010 N N . LEU A 1 126 ? 34.874 -0.084 -7.102 1.00 82.25 126 LEU A N 1
ATOM 1011 C CA . LEU A 1 126 ? 34.448 -1.487 -7.151 1.00 82.25 126 LEU A CA 1
ATOM 1012 C C . LEU A 1 126 ? 34.857 -2.237 -5.876 1.00 82.25 126 LEU A C 1
ATOM 1014 O O . LEU A 1 126 ? 34.034 -2.938 -5.297 1.00 82.25 126 LEU A O 1
ATOM 1018 N N . GLU A 1 127 ? 36.085 -2.031 -5.397 1.00 83.00 127 GLU A N 1
ATOM 1019 C CA . GLU A 1 127 ? 36.596 -2.633 -4.158 1.00 83.00 127 GLU A CA 1
ATOM 1020 C C . GLU A 1 127 ? 35.787 -2.192 -2.929 1.00 83.00 127 GLU A C 1
ATOM 1022 O O . GLU A 1 127 ? 35.419 -3.026 -2.105 1.00 83.00 127 GLU A O 1
ATOM 1027 N N . GLN A 1 128 ? 35.433 -0.906 -2.829 1.00 81.56 128 GLN A N 1
ATOM 1028 C CA . GLN A 1 128 ? 34.614 -0.382 -1.728 1.00 81.56 128 GLN A CA 1
ATOM 1029 C C . GLN A 1 128 ? 33.180 -0.925 -1.706 1.00 81.56 128 GLN A C 1
ATOM 1031 O O . GLN A 1 128 ? 32.545 -0.921 -0.653 1.00 81.56 128 GLN A O 1
ATOM 1036 N N . ARG A 1 129 ? 32.649 -1.380 -2.847 1.00 74.25 129 ARG A N 1
ATOM 1037 C CA . ARG A 1 129 ? 31.273 -1.885 -2.932 1.00 74.25 129 ARG A CA 1
ATOM 1038 C C . ARG A 1 129 ? 31.120 -3.272 -2.307 1.00 74.25 129 ARG A C 1
ATOM 1040 O O . ARG A 1 129 ? 30.002 -3.635 -1.956 1.00 74.25 129 ARG A O 1
ATOM 1047 N N . GLY A 1 130 ? 32.205 -4.045 -2.210 1.00 68.19 130 GLY A N 1
ATOM 1048 C CA . GLY A 1 130 ? 32.232 -5.358 -1.556 1.00 68.19 130 GLY A CA 1
ATOM 1049 C C . GLY A 1 130 ? 31.423 -6.466 -2.244 1.00 68.19 130 GLY A C 1
ATOM 1050 O O . GLY A 1 130 ? 31.281 -7.542 -1.677 1.00 68.19 130 GLY A O 1
ATOM 1051 N N . ARG A 1 131 ? 30.891 -6.235 -3.455 1.00 67.56 131 ARG A N 1
ATOM 1052 C CA . ARG A 1 131 ? 30.010 -7.185 -4.168 1.00 67.56 131 ARG A CA 1
ATOM 1053 C C . ARG A 1 131 ? 30.745 -8.075 -5.168 1.00 67.56 131 ARG A C 1
ATOM 1055 O O . ARG A 1 131 ? 30.114 -8.918 -5.801 1.00 67.56 131 ARG A O 1
ATOM 1062 N N . GLU A 1 132 ? 32.042 -7.856 -5.361 1.00 76.81 132 GLU A N 1
ATOM 1063 C CA . GLU A 1 132 ? 32.830 -8.505 -6.400 1.00 76.81 132 GLU A CA 1
ATOM 1064 C C . GLU A 1 132 ? 34.158 -9.044 -5.856 1.00 76.81 132 GLU A C 1
ATOM 1066 O O . GLU A 1 132 ? 34.849 -8.378 -5.085 1.00 76.81 132 GLU A O 1
ATOM 1071 N N . ASP A 1 133 ? 34.549 -10.238 -6.303 1.00 79.56 133 ASP A N 1
ATOM 1072 C CA . ASP A 1 133 ? 35.879 -10.783 -6.028 1.00 79.56 133 ASP A CA 1
ATOM 1073 C C . ASP A 1 133 ? 36.965 -10.132 -6.916 1.00 79.56 133 ASP A C 1
ATOM 1075 O O . ASP A 1 133 ? 36.693 -9.431 -7.897 1.00 79.56 133 ASP A O 1
ATOM 1079 N N . LYS A 1 134 ? 38.242 -10.390 -6.603 1.00 80.88 134 LYS A N 1
ATOM 1080 C CA . LYS A 1 134 ? 39.380 -9.817 -7.347 1.00 80.88 134 LYS A CA 1
ATOM 1081 C C . LYS A 1 134 ? 39.369 -10.161 -8.844 1.00 80.88 134 LYS A C 1
ATOM 1083 O O . LYS A 1 134 ? 39.787 -9.334 -9.656 1.00 80.88 134 LYS A O 1
ATOM 1088 N N . ALA A 1 135 ? 38.900 -11.348 -9.229 1.00 79.88 135 ALA A N 1
ATOM 1089 C CA . ALA A 1 135 ? 38.848 -11.772 -10.629 1.00 79.88 135 ALA A CA 1
ATOM 1090 C C . ALA A 1 135 ? 37.709 -11.069 -11.388 1.00 79.88 135 ALA A C 1
ATOM 1092 O O . ALA A 1 135 ? 37.873 -10.653 -12.540 1.00 79.88 135 ALA A O 1
ATOM 1093 N N . GLN A 1 136 ? 36.568 -10.867 -10.730 1.00 78.25 136 GLN A N 1
ATOM 1094 C CA . GLN A 1 136 ? 35.432 -10.111 -11.246 1.00 78.25 136 GLN A CA 1
ATOM 1095 C C . GLN A 1 136 ? 35.774 -8.624 -11.413 1.00 78.25 136 GLN A C 1
ATOM 1097 O O . GLN A 1 136 ? 35.428 -8.038 -12.444 1.00 78.25 136 GLN A O 1
ATOM 1102 N N . ILE A 1 137 ? 36.500 -8.026 -10.462 1.00 81.56 137 ILE A N 1
ATOM 1103 C CA . ILE A 1 137 ? 36.989 -6.640 -10.558 1.00 81.56 137 ILE A CA 1
ATOM 1104 C C . ILE A 1 137 ? 37.969 -6.498 -11.730 1.00 81.56 137 ILE A C 1
ATOM 1106 O O . ILE A 1 137 ? 37.787 -5.611 -12.565 1.00 81.56 137 ILE A O 1
ATOM 1110 N N . ALA A 1 138 ? 38.939 -7.408 -11.874 1.00 82.62 138 ALA A N 1
ATOM 1111 C CA . ALA A 1 138 ? 39.888 -7.388 -12.991 1.00 82.62 138 ALA A CA 1
ATOM 1112 C C . ALA A 1 138 ? 39.180 -7.444 -14.359 1.00 82.62 138 ALA A C 1
ATOM 1114 O O . ALA A 1 138 ? 39.448 -6.624 -15.240 1.00 82.62 138 ALA A O 1
ATOM 1115 N N . LYS A 1 139 ? 38.189 -8.334 -14.511 1.00 80.12 139 LYS A N 1
ATOM 1116 C CA . LYS A 1 139 ? 37.375 -8.439 -15.734 1.00 80.12 139 LYS A CA 1
ATOM 1117 C C . LYS A 1 139 ? 36.559 -7.169 -16.007 1.00 80.12 139 LYS A C 1
ATOM 1119 O O . LYS A 1 139 ? 36.314 -6.813 -17.162 1.00 80.12 139 LYS A O 1
ATOM 1124 N N . ARG A 1 140 ? 36.106 -6.466 -14.966 1.00 80.06 140 ARG A N 1
ATOM 1125 C CA . ARG A 1 140 ? 35.388 -5.185 -15.100 1.00 80.06 140 ARG A CA 1
ATOM 1126 C C . ARG A 1 140 ? 36.319 -4.049 -15.519 1.00 80.06 140 ARG A C 1
ATOM 1128 O O . ARG A 1 140 ? 35.923 -3.262 -16.377 1.00 80.06 140 ARG A O 1
ATOM 1135 N N . LEU A 1 141 ? 37.545 -4.001 -14.998 1.00 83.25 141 LEU A N 1
ATOM 1136 C CA . LEU A 1 141 ? 38.570 -3.028 -15.398 1.00 83.25 141 LEU A CA 1
ATOM 1137 C C . LEU A 1 141 ? 39.020 -3.232 -16.850 1.00 83.25 141 LEU A C 1
ATOM 1139 O O . LEU A 1 141 ? 39.087 -2.269 -17.614 1.00 83.25 141 LEU A O 1
ATOM 1143 N N . GLU A 1 142 ? 39.226 -4.482 -17.267 1.00 82.94 142 GLU A N 1
ATOM 1144 C CA . GLU A 1 142 ? 39.525 -4.820 -18.663 1.00 82.94 142 GLU A CA 1
ATOM 1145 C C . GLU A 1 142 ? 38.397 -4.353 -19.597 1.00 82.94 142 GLU A C 1
ATOM 1147 O O . GLU A 1 142 ? 38.629 -3.704 -20.619 1.00 82.94 142 GLU A O 1
ATOM 1152 N N . ASN A 1 143 ? 37.143 -4.615 -19.215 1.00 78.75 143 ASN A N 1
ATOM 1153 C CA . ASN A 1 143 ? 35.987 -4.145 -19.972 1.00 78.75 143 ASN A CA 1
ATOM 1154 C C . ASN A 1 143 ? 35.865 -2.614 -19.982 1.00 78.75 143 ASN A C 1
ATOM 1156 O O . ASN A 1 143 ? 35.435 -2.053 -20.992 1.00 78.75 143 ASN A O 1
ATOM 1160 N N . ALA A 1 144 ? 36.247 -1.929 -18.903 1.00 80.81 144 ALA A N 1
ATOM 1161 C CA . ALA A 1 144 ? 36.229 -0.471 -18.831 1.00 80.81 144 ALA A CA 1
ATOM 1162 C C . ALA A 1 144 ? 37.201 0.167 -19.833 1.00 80.81 144 ALA A C 1
ATOM 1164 O O . ALA A 1 144 ? 36.821 1.139 -20.488 1.00 80.81 144 ALA A O 1
ATOM 1165 N N . GLY A 1 145 ? 38.380 -0.438 -20.023 1.00 76.19 145 GLY A N 1
ATOM 1166 C CA . GLY A 1 145 ? 39.412 0.009 -20.966 1.00 76.19 145 GLY A CA 1
ATOM 1167 C C . GLY A 1 145 ? 39.057 -0.136 -22.453 1.00 76.19 145 GLY A C 1
ATOM 1168 O O . GLY A 1 145 ? 39.773 0.382 -23.310 1.00 76.19 145 GLY A O 1
ATOM 1169 N N . LYS A 1 146 ? 37.949 -0.808 -22.793 1.00 84.19 146 LYS A N 1
ATOM 1170 C CA . LYS A 1 146 ? 37.484 -0.926 -24.184 1.00 84.19 146 LYS A CA 1
ATOM 1171 C C . LYS A 1 146 ? 37.021 0.429 -24.726 1.00 84.19 146 LYS A C 1
ATOM 1173 O O . LYS A 1 146 ? 36.248 1.128 -24.072 1.00 84.19 146 LYS A O 1
ATOM 1178 N N . LYS A 1 147 ? 37.442 0.765 -25.950 1.00 86.19 147 LYS A N 1
ATOM 1179 C CA . LYS A 1 147 ? 37.008 1.982 -26.654 1.00 86.19 147 LYS A CA 1
ATOM 1180 C C . LYS A 1 147 ? 35.513 1.931 -26.981 1.00 86.19 147 LYS A C 1
ATOM 1182 O O . LYS A 1 147 ? 34.990 0.885 -27.370 1.00 86.19 147 LYS A O 1
ATOM 1187 N N . THR A 1 148 ? 34.851 3.077 -26.859 1.00 90.56 148 THR A N 1
ATOM 1188 C CA . THR A 1 148 ? 33.476 3.285 -27.328 1.00 90.56 148 THR A CA 1
ATOM 1189 C C . THR A 1 148 ? 33.505 3.839 -28.748 1.00 90.56 148 THR A C 1
ATOM 1191 O O . THR A 1 148 ? 34.256 4.768 -29.031 1.00 90.56 148 THR A O 1
ATOM 1194 N N . TYR A 1 149 ? 32.682 3.273 -29.629 1.00 91.12 149 TYR A N 1
ATOM 1195 C CA . TYR A 1 149 ? 32.516 3.730 -31.006 1.00 91.12 149 TYR A CA 1
ATOM 1196 C C . TYR A 1 149 ? 31.058 4.141 -31.213 1.00 91.12 149 TYR A C 1
ATOM 1198 O O . TYR A 1 149 ? 30.166 3.325 -30.987 1.00 91.12 149 TYR A O 1
ATOM 1206 N N . ALA A 1 150 ? 30.837 5.393 -31.613 1.00 91.94 150 ALA A N 1
ATOM 1207 C CA . ALA A 1 150 ? 29.530 5.968 -31.923 1.00 91.94 150 ALA A CA 1
ATOM 1208 C C . ALA A 1 150 ? 29.692 7.127 -32.919 1.00 91.94 150 ALA A C 1
ATOM 1210 O O . ALA A 1 150 ? 30.762 7.738 -32.964 1.00 91.94 150 ALA A O 1
ATOM 1211 N N . LYS A 1 151 ? 28.642 7.439 -33.686 1.00 88.06 151 LYS A N 1
ATOM 1212 C CA . LYS A 1 151 ? 28.601 8.554 -34.647 1.00 88.06 151 LYS A CA 1
ATOM 1213 C C . LYS A 1 151 ? 28.753 9.908 -33.947 1.00 88.06 151 LYS A C 1
ATOM 1215 O O . LYS A 1 151 ? 29.603 10.696 -34.341 1.00 88.06 151 LYS A O 1
ATOM 1220 N N . ASN A 1 152 ? 27.984 10.133 -32.879 1.00 92.62 152 ASN A N 1
ATOM 1221 C CA . ASN A 1 152 ? 28.016 11.355 -32.070 1.00 92.62 152 ASN A CA 1
ATOM 1222 C C . ASN A 1 152 ? 28.384 11.003 -30.624 1.00 92.62 152 ASN A C 1
ATOM 1224 O O . ASN A 1 152 ? 27.511 10.661 -29.826 1.00 92.62 152 ASN A O 1
ATOM 1228 N N . LEU A 1 153 ? 29.677 11.027 -30.294 1.00 94.62 153 LEU A N 1
ATOM 1229 C CA . LEU A 1 153 ? 30.186 10.621 -28.982 1.00 94.62 153 LEU A CA 1
ATOM 1230 C C . LEU A 1 153 ? 30.585 11.827 -28.123 1.00 94.62 153 LEU A C 1
ATOM 1232 O O . LEU A 1 153 ? 31.504 12.569 -28.463 1.00 94.62 153 LEU A O 1
ATOM 1236 N N . TYR A 1 154 ? 29.968 11.937 -26.954 1.00 95.94 154 TYR A N 1
ATOM 1237 C CA . TYR A 1 154 ? 30.322 12.856 -25.879 1.00 95.94 154 TYR A CA 1
ATOM 1238 C C . TYR A 1 154 ? 30.949 12.056 -24.740 1.00 95.94 154 TYR A C 1
ATOM 1240 O O . TYR A 1 154 ? 30.430 11.011 -24.349 1.00 95.94 154 TYR A O 1
ATOM 1248 N N . ARG A 1 155 ? 32.071 12.523 -24.193 1.00 94.38 155 ARG A N 1
ATOM 1249 C CA . ARG A 1 155 ? 32.746 11.858 -23.070 1.00 94.38 155 ARG A CA 1
ATOM 1250 C C . ARG A 1 155 ? 32.548 12.685 -21.807 1.00 94.38 155 ARG A C 1
ATOM 1252 O O . ARG A 1 155 ? 32.794 13.886 -21.823 1.00 94.38 155 ARG A O 1
ATOM 1259 N N . PHE A 1 156 ? 32.095 12.035 -20.741 1.00 95.69 156 PHE A N 1
ATOM 1260 C CA . PHE A 1 156 ? 31.802 12.646 -19.450 1.00 95.69 156 PHE A CA 1
ATOM 1261 C C . PHE A 1 156 ? 32.641 11.974 -18.359 1.00 95.69 156 PHE A C 1
ATOM 1263 O O . PHE A 1 156 ? 32.482 10.780 -18.091 1.00 95.69 156 PHE A O 1
ATOM 1270 N N . GLU A 1 157 ? 33.551 12.730 -17.751 1.00 94.44 157 GLU A N 1
ATOM 1271 C CA . GLU A 1 157 ? 34.442 12.233 -16.705 1.00 94.44 157 GLU A CA 1
ATOM 1272 C C . GLU A 1 157 ? 33.821 12.434 -15.316 1.00 94.44 157 GLU A C 1
ATOM 1274 O O . GLU A 1 157 ? 33.701 13.551 -14.828 1.00 94.44 157 GLU A O 1
ATOM 1279 N N . ASN A 1 158 ? 33.437 11.344 -14.650 1.00 94.06 158 ASN A N 1
ATOM 1280 C CA . ASN A 1 158 ? 32.683 11.389 -13.392 1.00 94.06 158 ASN A CA 1
ATOM 1281 C C . ASN A 1 158 ? 33.579 11.253 -12.144 1.00 94.06 158 ASN A C 1
ATOM 1283 O O . ASN A 1 158 ? 33.440 10.30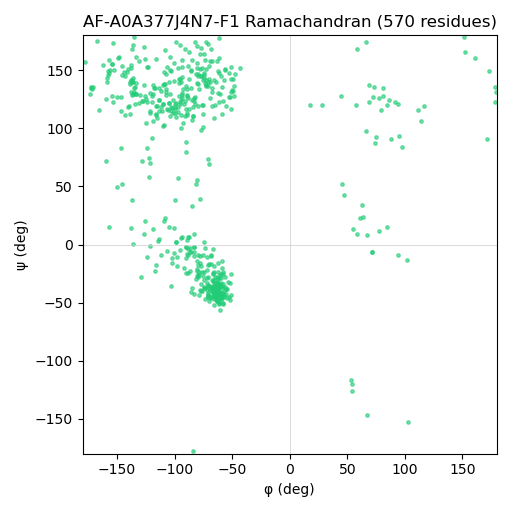7 -11.352 1.00 94.06 158 ASN A O 1
ATOM 1287 N N . VAL A 1 159 ? 34.552 12.153 -12.006 1.00 90.75 159 VAL A N 1
ATOM 1288 C CA . VAL A 1 159 ? 35.552 12.138 -10.916 1.00 90.75 159 VAL A CA 1
ATOM 1289 C C . VAL A 1 159 ? 35.219 13.068 -9.753 1.00 90.75 159 VAL A C 1
ATOM 1291 O O . VAL A 1 159 ? 35.758 12.879 -8.664 1.00 90.75 159 VAL A O 1
ATOM 1294 N N . LYS A 1 160 ? 34.336 14.043 -9.974 1.00 90.62 160 LYS A N 1
ATOM 1295 C CA . LYS A 1 160 ? 33.965 15.064 -8.992 1.00 90.62 160 LYS A CA 1
ATOM 1296 C C . LYS A 1 160 ? 32.938 14.527 -7.979 1.00 90.62 160 LYS A C 1
ATOM 1298 O O . LYS A 1 160 ? 32.411 13.424 -8.174 1.00 90.62 160 LYS A O 1
ATOM 1303 N N . PRO A 1 161 ? 32.631 15.267 -6.894 1.00 88.69 161 PRO A N 1
ATOM 1304 C CA . PRO A 1 161 ? 31.483 14.964 -6.042 1.00 88.69 161 PRO A CA 1
ATOM 1305 C C . PRO A 1 161 ? 30.201 14.794 -6.864 1.00 88.69 161 PRO A C 1
ATOM 1307 O O . PRO A 1 161 ? 30.074 15.319 -7.975 1.00 88.69 161 PRO A O 1
ATOM 1310 N N . ILE A 1 162 ? 29.262 14.006 -6.345 1.00 85.31 162 ILE A N 1
ATOM 1311 C CA . ILE A 1 162 ? 28.082 13.583 -7.105 1.00 85.31 162 ILE A CA 1
ATOM 1312 C C . ILE A 1 162 ? 27.168 14.762 -7.453 1.00 85.31 162 ILE A C 1
ATOM 1314 O O . ILE A 1 162 ? 26.549 14.751 -8.511 1.00 85.31 162 ILE A O 1
ATOM 1318 N N . GLU A 1 163 ? 27.131 15.785 -6.605 1.00 85.69 163 GLU A N 1
ATOM 1319 C CA . GLU A 1 163 ? 26.350 17.006 -6.785 1.00 85.69 163 GLU A CA 1
ATOM 1320 C C . GLU A 1 163 ? 26.868 17.808 -7.986 1.00 85.69 163 GLU A C 1
ATOM 1322 O O . GLU A 1 163 ? 26.118 18.089 -8.916 1.00 85.69 163 GLU A O 1
ATOM 1327 N N . GLU A 1 164 ? 28.174 18.082 -8.016 1.00 91.31 164 GLU A N 1
ATOM 1328 C CA . GLU A 1 164 ? 28.825 18.806 -9.115 1.00 91.31 164 GLU A CA 1
ATOM 1329 C C . GLU A 1 164 ? 28.777 17.996 -10.419 1.00 91.31 164 GLU A C 1
ATOM 1331 O O . GLU A 1 164 ? 28.456 18.517 -11.485 1.00 91.31 164 GLU A O 1
ATOM 1336 N N . SER A 1 165 ? 29.014 16.684 -10.332 1.00 92.25 165 SER A N 1
ATOM 1337 C CA . SER A 1 165 ? 28.934 15.800 -11.498 1.00 92.25 165 SER A CA 1
ATOM 1338 C C . SER A 1 165 ? 27.511 15.720 -12.060 1.00 92.25 165 SER A C 1
ATOM 1340 O O . SER A 1 165 ? 27.331 15.615 -13.271 1.00 92.25 165 SER A O 1
ATOM 1342 N N . ALA A 1 166 ? 26.483 15.769 -11.208 1.00 91.62 166 ALA A N 1
ATOM 1343 C CA . ALA A 1 166 ? 25.094 15.793 -11.652 1.00 91.62 166 ALA A CA 1
ATOM 1344 C C . ALA A 1 166 ? 24.756 17.099 -12.385 1.00 91.62 166 ALA A C 1
ATOM 1346 O O . ALA A 1 166 ? 24.149 17.038 -13.454 1.00 91.62 166 ALA A O 1
ATOM 1347 N N . GLU A 1 167 ? 25.185 18.248 -11.855 1.00 91.38 167 GLU A N 1
ATOM 1348 C CA . GLU A 1 167 ? 25.013 19.566 -12.485 1.00 91.38 167 GLU A CA 1
ATOM 1349 C C . GLU A 1 167 ? 25.649 19.605 -13.886 1.00 91.38 167 GLU A C 1
ATOM 1351 O O . GLU A 1 167 ? 24.985 19.938 -14.874 1.00 91.38 167 GLU A O 1
ATOM 1356 N N . GLU A 1 168 ? 26.909 19.180 -14.009 1.00 94.06 168 GLU A N 1
ATOM 1357 C CA . GLU A 1 168 ? 27.619 19.146 -15.294 1.00 94.06 168 GLU A CA 1
ATOM 1358 C C . GLU A 1 168 ? 27.001 18.156 -16.288 1.00 94.06 168 GLU A C 1
ATOM 1360 O O . GLU A 1 168 ? 26.925 18.434 -17.492 1.00 94.06 168 GLU A O 1
ATOM 1365 N N . PHE A 1 169 ? 26.542 17.001 -15.798 1.00 95.56 169 PHE A N 1
ATOM 1366 C CA . PHE A 1 169 ? 25.879 15.999 -16.626 1.00 95.56 169 PHE A CA 1
ATOM 1367 C C . PHE A 1 169 ? 24.542 16.516 -17.165 1.00 95.56 169 PHE A C 1
ATOM 1369 O O . PHE A 1 169 ? 24.264 16.351 -18.353 1.00 95.56 169 PHE A O 1
ATOM 1376 N N . ILE A 1 170 ? 23.742 17.190 -16.333 1.00 93.38 170 ILE A N 1
ATOM 1377 C CA . ILE A 1 170 ? 22.492 17.837 -16.755 1.00 93.38 170 ILE A CA 1
ATOM 1378 C C . ILE A 1 170 ? 22.787 18.892 -17.823 1.00 93.38 170 ILE A C 1
ATOM 1380 O O . ILE A 1 170 ? 22.197 18.831 -18.900 1.00 93.38 170 ILE A O 1
ATOM 1384 N N . CYS A 1 171 ? 23.771 19.767 -17.600 1.00 91.88 171 CYS A N 1
ATOM 1385 C CA . CYS A 1 171 ? 24.172 20.784 -18.579 1.00 91.88 171 CYS A CA 1
ATOM 1386 C C . CYS A 1 171 ? 24.632 20.169 -19.913 1.00 91.88 171 CYS A C 1
ATOM 1388 O O . CYS A 1 171 ? 24.423 20.730 -20.990 1.00 91.88 171 CYS A O 1
ATOM 1390 N N . LEU A 1 172 ? 25.301 19.011 -19.883 1.00 93.62 172 LEU A N 1
ATOM 1391 C CA . LEU A 1 172 ? 25.650 18.278 -21.099 1.00 93.62 172 LEU A CA 1
ATOM 1392 C C . LEU A 1 172 ? 24.403 17.751 -21.819 1.00 93.62 172 LEU A C 1
ATOM 1394 O O . LEU A 1 172 ? 24.296 17.932 -23.032 1.00 93.62 172 LEU A O 1
ATOM 1398 N N . VAL A 1 173 ? 23.470 17.134 -21.090 1.00 92.19 173 VAL A N 1
ATOM 1399 C CA . VAL A 1 173 ? 22.212 16.638 -21.662 1.00 92.19 173 VAL A CA 1
ATOM 1400 C C . VAL A 1 173 ? 21.419 17.788 -22.284 1.00 92.19 173 VAL A C 1
ATOM 1402 O O . VAL A 1 173 ? 20.989 17.655 -23.423 1.00 92.19 173 VAL A O 1
ATOM 1405 N N . GLU A 1 174 ? 21.300 18.934 -21.615 1.00 90.69 174 GLU A N 1
ATOM 1406 C CA . GLU A 1 174 ? 20.624 20.125 -22.150 1.00 90.69 174 GLU A CA 1
ATOM 1407 C C . GLU A 1 174 ? 21.263 20.649 -23.435 1.00 90.69 174 GLU A C 1
ATOM 1409 O O . GLU A 1 174 ? 20.565 20.909 -24.407 1.00 90.69 174 GLU A O 1
ATOM 1414 N N . ARG A 1 175 ? 22.596 20.717 -23.506 1.00 90.00 175 ARG A N 1
ATOM 1415 C CA . ARG A 1 175 ? 23.280 21.128 -24.744 1.00 90.00 175 ARG A CA 1
ATOM 1416 C C . ARG A 1 175 ? 23.008 20.178 -25.910 1.00 90.00 175 ARG A C 1
ATOM 1418 O O . ARG A 1 175 ? 22.870 20.623 -27.050 1.00 90.00 175 ARG A O 1
ATOM 1425 N N . ILE A 1 176 ? 22.943 18.873 -25.649 1.00 89.81 176 ILE A N 1
ATOM 1426 C CA . ILE A 1 176 ? 22.614 17.861 -26.667 1.00 89.81 176 ILE A CA 1
ATOM 1427 C C . ILE A 1 176 ? 21.145 17.988 -27.085 1.00 89.81 176 ILE A C 1
ATOM 1429 O O . ILE A 1 176 ? 20.803 17.861 -28.259 1.00 89.81 176 ILE A O 1
ATOM 1433 N N . VAL A 1 177 ? 20.278 18.268 -26.117 1.00 85.06 177 VAL A N 1
ATOM 1434 C CA . VAL A 1 177 ? 18.854 18.504 -26.329 1.00 85.06 177 VAL A CA 1
ATOM 1435 C C . VAL A 1 177 ? 18.643 19.732 -27.221 1.00 85.06 177 VAL A C 1
ATOM 1437 O O . VAL A 1 177 ? 17.961 19.624 -28.237 1.00 85.06 177 VAL A O 1
ATOM 1440 N N . ASP A 1 178 ? 19.289 20.854 -26.907 1.00 81.38 178 ASP A N 1
ATOM 1441 C CA . ASP A 1 178 ? 19.148 22.123 -27.627 1.00 81.38 178 ASP A CA 1
ATOM 1442 C C . ASP A 1 178 ? 19.773 22.078 -29.028 1.00 81.38 178 ASP A C 1
ATOM 1444 O O . ASP A 1 178 ? 19.200 22.603 -29.984 1.00 81.38 178 ASP A O 1
ATOM 1448 N N . SER A 1 179 ? 20.911 21.394 -29.189 1.00 73.81 179 SER A N 1
ATOM 1449 C CA . SER A 1 179 ? 21.537 21.198 -30.507 1.00 73.81 179 SER A CA 1
ATOM 1450 C C . SER A 1 179 ? 20.735 20.276 -31.436 1.00 73.81 179 SER A C 1
ATOM 1452 O O . SER A 1 179 ? 20.939 20.314 -32.646 1.00 73.81 179 SER A O 1
ATOM 1454 N N . GLY A 1 180 ? 19.791 19.491 -30.902 1.00 59.59 180 GLY A N 1
ATOM 1455 C CA . GLY A 1 180 ? 18.879 18.645 -31.678 1.00 59.59 180 GLY A CA 1
ATOM 1456 C C . GLY A 1 180 ? 17.573 19.315 -32.131 1.00 59.59 180 GLY A C 1
ATOM 1457 O O . GLY A 1 180 ? 16.793 18.663 -32.823 1.00 59.59 180 GLY A O 1
ATOM 1458 N N . VAL A 1 181 ? 17.306 20.569 -31.733 1.00 51.06 181 VAL A N 1
ATOM 1459 C CA . VAL A 1 181 ? 16.039 21.294 -32.001 1.00 51.06 181 VAL A CA 1
ATOM 1460 C C . VAL A 1 181 ? 16.163 22.312 -33.152 1.00 51.06 181 VAL A C 1
ATOM 1462 O O . VAL A 1 181 ? 15.157 22.786 -33.679 1.00 51.06 181 VAL A O 1
ATOM 1465 N N . GLY A 1 182 ? 17.376 22.621 -33.609 1.00 38.31 182 GLY A N 1
ATOM 1466 C CA . GLY A 1 182 ? 17.616 23.591 -34.678 1.00 38.31 182 GLY A CA 1
ATOM 1467 C C . GLY A 1 182 ? 17.619 22.981 -36.078 1.00 38.31 182 GLY A C 1
ATOM 1468 O O . GLY A 1 182 ? 18.694 22.775 -36.617 1.00 38.31 182 GLY A O 1
ATOM 1469 N N . ASP A 1 183 ? 16.443 22.722 -36.664 1.00 35.06 183 ASP A N 1
ATOM 1470 C CA . ASP A 1 183 ? 16.297 22.694 -38.138 1.00 35.06 183 ASP A CA 1
ATOM 1471 C C . ASP A 1 183 ? 14.863 22.933 -38.666 1.00 35.06 183 ASP A C 1
ATOM 1473 O O . ASP A 1 183 ? 14.569 22.750 -39.847 1.00 35.06 183 ASP A O 1
ATOM 1477 N N . SER A 1 184 ? 13.941 23.432 -37.834 1.00 32.69 184 SER A N 1
ATOM 1478 C CA . SER A 1 184 ? 12.690 24.004 -38.343 1.00 32.69 184 SER A CA 1
ATOM 1479 C C . SER A 1 184 ? 12.324 25.277 -37.585 1.00 32.69 184 SER A C 1
ATOM 1481 O O . SER A 1 184 ? 11.935 25.212 -36.424 1.00 32.69 184 SER A O 1
ATOM 1483 N N . ALA A 1 185 ? 12.388 26.403 -38.296 1.00 31.66 185 ALA A N 1
ATOM 1484 C CA . ALA A 1 185 ? 12.105 27.782 -37.886 1.00 31.66 185 ALA A CA 1
ATOM 1485 C C . ALA A 1 185 ? 13.326 28.598 -37.415 1.00 31.66 185 ALA A C 1
ATOM 1487 O O . ALA A 1 185 ? 13.964 28.294 -36.416 1.00 31.66 185 ALA A O 1
ATOM 1488 N N . TYR A 1 186 ? 13.531 29.704 -38.142 1.00 25.11 186 TYR A N 1
ATOM 1489 C CA . TYR A 1 186 ? 14.560 30.749 -38.046 1.00 25.11 186 TYR A CA 1
ATOM 1490 C C . TYR A 1 186 ? 15.857 30.505 -38.824 1.00 25.11 186 TYR A C 1
ATOM 1492 O O . TYR A 1 186 ? 16.848 29.991 -38.322 1.00 25.11 186 TYR A O 1
ATOM 1500 N N . GLY A 1 187 ? 15.853 30.982 -40.072 1.00 25.06 187 GLY A N 1
ATOM 1501 C CA . GLY A 1 187 ? 17.082 31.316 -40.778 1.00 25.06 187 GLY A CA 1
ATOM 1502 C C . GLY A 1 187 ? 17.695 32.608 -40.234 1.00 25.06 187 GLY A C 1
ATOM 1503 O O . GLY A 1 187 ? 16.967 33.561 -39.961 1.00 25.06 187 GLY A O 1
ATOM 1504 N N . LEU A 1 188 ? 19.021 32.619 -40.090 1.00 25.02 188 LEU A N 1
ATOM 1505 C CA . LEU A 1 188 ? 19.944 33.602 -40.677 1.00 25.02 188 LEU A CA 1
ATOM 1506 C C . LEU A 1 188 ? 21.395 33.302 -40.239 1.00 25.02 188 LEU A C 1
ATOM 1508 O O . LEU A 1 188 ? 21.717 33.274 -39.058 1.00 25.02 188 LEU A O 1
ATOM 1512 N N . GLU A 1 189 ? 22.230 33.117 -41.264 1.00 25.27 189 GLU A N 1
ATOM 1513 C CA . GLU A 1 189 ? 23.633 33.543 -41.404 1.00 25.27 189 GLU A CA 1
ATOM 1514 C C . GLU A 1 189 ? 24.745 32.952 -40.513 1.00 25.27 189 GLU A C 1
ATOM 1516 O O . GLU A 1 189 ? 25.089 33.427 -39.436 1.00 25.27 189 GLU A O 1
ATOM 1521 N N . SER A 1 190 ? 25.417 31.963 -41.113 1.00 25.61 190 SER A N 1
ATOM 1522 C CA . SER A 1 190 ? 26.871 31.872 -41.324 1.00 25.61 190 SER A CA 1
ATOM 1523 C C . SER A 1 190 ? 27.814 32.569 -40.333 1.00 25.61 190 SER A C 1
ATOM 1525 O O . SER A 1 190 ? 27.966 33.790 -40.355 1.00 25.61 190 SER A O 1
ATOM 1527 N N . ARG A 1 191 ? 28.672 31.768 -39.690 1.00 23.55 191 ARG A N 1
ATOM 1528 C CA . ARG A 1 191 ? 30.098 32.103 -39.564 1.00 23.55 191 ARG A CA 1
ATOM 1529 C C . ARG A 1 191 ? 30.965 30.848 -39.660 1.00 23.55 191 ARG A C 1
ATOM 1531 O O . ARG A 1 191 ? 30.948 29.968 -38.813 1.00 23.55 191 ARG A O 1
ATOM 1538 N N . SER A 1 192 ? 31.683 30.819 -40.773 1.00 23.84 192 SER A N 1
ATOM 1539 C CA . SER A 1 192 ? 32.794 29.961 -41.171 1.00 23.84 192 SER A CA 1
ATOM 1540 C C . SER A 1 192 ? 33.890 29.815 -40.114 1.00 23.84 192 SER A C 1
ATOM 1542 O O . SER A 1 192 ? 34.259 30.808 -39.486 1.00 23.84 192 SER A O 1
ATOM 1544 N N . GLY A 1 193 ? 34.527 28.642 -40.052 1.00 22.75 193 GLY A N 1
ATOM 1545 C CA . GLY A 1 193 ? 35.852 28.530 -39.446 1.00 22.75 193 GLY A CA 1
ATOM 1546 C C . GLY A 1 193 ? 36.381 27.110 -39.262 1.00 22.75 193 GLY A C 1
ATOM 1547 O O . GLY A 1 193 ? 36.230 26.546 -38.191 1.00 22.75 193 GLY A O 1
ATOM 1548 N N . PHE A 1 194 ? 37.092 26.627 -40.285 1.00 23.03 194 PHE A N 1
ATOM 1549 C CA . PHE A 1 194 ? 38.204 25.667 -40.217 1.00 23.03 194 PHE A CA 1
ATOM 1550 C C . PHE A 1 194 ? 37.920 24.180 -39.947 1.00 23.03 194 PHE A C 1
ATOM 1552 O O . PHE A 1 194 ? 37.973 23.674 -38.831 1.00 23.03 194 PHE A O 1
ATOM 1559 N N . THR A 1 195 ? 37.782 23.457 -41.058 1.00 22.28 195 THR A N 1
ATOM 1560 C CA . THR A 1 195 ? 38.320 22.107 -41.249 1.00 22.28 195 THR A CA 1
ATOM 1561 C C . THR A 1 195 ? 39.815 22.142 -41.604 1.00 22.28 195 THR A C 1
ATOM 1563 O O . THR A 1 195 ? 40.277 23.095 -42.223 1.00 22.28 195 THR A O 1
ATOM 1566 N N . GLU A 1 196 ? 40.471 21.015 -41.310 1.00 26.09 196 GLU A N 1
ATOM 1567 C CA . GLU A 1 196 ? 41.632 20.395 -41.980 1.00 26.09 196 GLU A CA 1
ATOM 1568 C C . GLU A 1 196 ? 43.005 20.330 -41.279 1.00 26.09 196 GLU A C 1
ATOM 1570 O O . GLU A 1 196 ? 43.709 21.315 -41.108 1.00 26.09 196 GLU A O 1
ATOM 1575 N N . GLN A 1 197 ? 43.370 19.057 -41.037 1.00 22.33 197 GLN A N 1
ATOM 1576 C CA . GLN A 1 197 ? 44.624 18.367 -41.383 1.00 22.33 197 GLN A CA 1
ATOM 1577 C C . GLN A 1 197 ? 45.922 18.692 -40.624 1.00 22.33 197 GLN A C 1
ATOM 1579 O O . GLN A 1 197 ? 46.430 19.803 -40.657 1.00 22.33 197 GLN A O 1
ATOM 1584 N N . ALA A 1 198 ? 46.562 17.636 -40.098 1.00 24.48 198 ALA A N 1
ATOM 1585 C CA . ALA A 1 198 ? 47.801 17.108 -40.690 1.00 24.48 198 ALA A CA 1
ATOM 1586 C C . ALA A 1 198 ? 48.244 15.785 -40.030 1.00 24.48 198 ALA A C 1
ATOM 1588 O O . ALA A 1 198 ? 48.256 15.639 -38.809 1.00 24.48 198 ALA A O 1
ATOM 1589 N N . GLU A 1 199 ? 48.641 14.833 -40.875 1.00 25.55 199 GLU A N 1
ATOM 1590 C CA . GLU A 1 199 ? 49.374 13.615 -40.533 1.00 25.55 199 GLU A CA 1
ATOM 1591 C C . GLU A 1 199 ? 50.904 13.842 -40.476 1.00 25.55 199 GLU A C 1
ATOM 1593 O O . GLU A 1 199 ? 51.447 14.670 -41.199 1.00 25.55 199 GLU A O 1
ATOM 1598 N N . ASN A 1 200 ? 51.568 12.922 -39.758 1.00 25.42 200 ASN A N 1
ATOM 1599 C CA . ASN A 1 200 ? 52.845 12.243 -40.065 1.00 25.42 200 ASN A CA 1
ATOM 1600 C C . ASN A 1 200 ? 54.242 12.828 -39.710 1.00 25.42 200 ASN A C 1
ATOM 1602 O O . ASN A 1 200 ? 54.699 13.806 -40.284 1.00 25.42 200 ASN A O 1
ATOM 1606 N N . LYS A 1 201 ? 54.970 11.970 -38.952 1.00 25.86 201 LYS A N 1
ATOM 1607 C CA . LYS A 1 201 ? 56.429 11.643 -38.929 1.00 25.86 201 LYS A CA 1
ATOM 1608 C C . LYS A 1 201 ? 57.389 12.747 -38.426 1.00 25.86 201 LYS A C 1
ATOM 1610 O O . LYS A 1 201 ? 57.251 13.906 -38.763 1.00 25.86 201 LYS A O 1
ATOM 1615 N N . THR A 1 202 ? 58.417 12.480 -37.601 1.00 23.78 202 THR A N 1
ATOM 1616 C CA . THR A 1 202 ? 59.557 11.564 -37.846 1.00 23.78 202 THR A CA 1
ATOM 1617 C C . THR A 1 202 ? 60.418 11.350 -36.565 1.00 23.78 202 THR A C 1
ATOM 1619 O O . THR A 1 202 ? 60.733 12.308 -35.875 1.00 23.78 202 THR A O 1
ATOM 1622 N N . THR A 1 203 ? 60.786 10.087 -36.291 1.00 24.44 203 THR A N 1
ATOM 1623 C CA . THR A 1 203 ? 62.064 9.499 -35.774 1.00 24.44 203 THR A CA 1
ATOM 1624 C C . THR A 1 203 ? 62.921 10.056 -34.605 1.00 24.44 203 THR A C 1
ATOM 1626 O O . THR A 1 203 ? 63.519 11.118 -34.710 1.00 24.44 203 THR A O 1
ATOM 1629 N N . ALA A 1 204 ? 63.190 9.119 -33.669 1.00 24.27 204 ALA A N 1
ATOM 1630 C CA . ALA A 1 204 ? 64.485 8.660 -33.102 1.00 24.27 204 ALA A CA 1
ATOM 1631 C C . ALA A 1 204 ? 65.241 9.465 -32.013 1.00 24.27 204 ALA A C 1
ATOM 1633 O O . ALA A 1 204 ? 65.855 10.489 -32.283 1.00 24.27 204 ALA A O 1
ATOM 1634 N N . SER A 1 205 ? 65.394 8.882 -30.813 1.00 24.80 205 SER A N 1
ATOM 1635 C CA . SER A 1 205 ? 66.630 8.188 -30.370 1.00 24.80 205 SER A CA 1
ATOM 1636 C C . SER A 1 205 ? 66.573 7.778 -28.885 1.00 24.80 205 SER A C 1
ATOM 1638 O O . SER A 1 205 ? 65.892 8.392 -28.070 1.00 24.80 205 SER A O 1
ATOM 1640 N N . GLU A 1 206 ? 67.260 6.679 -28.576 1.00 25.86 206 GLU A N 1
ATOM 1641 C CA . GLU A 1 206 ? 67.362 5.984 -27.287 1.00 25.86 206 GLU A CA 1
ATOM 1642 C C . GLU A 1 206 ? 68.214 6.732 -26.244 1.00 25.86 206 GLU A C 1
ATOM 1644 O O . GLU A 1 206 ? 69.214 7.354 -26.606 1.00 25.86 206 GLU A O 1
ATOM 1649 N N . LYS A 1 207 ? 67.911 6.545 -24.946 1.00 24.55 207 LYS A N 1
ATOM 1650 C CA . LYS A 1 207 ? 68.893 6.149 -23.910 1.00 24.55 207 LYS A CA 1
ATOM 1651 C C . LYS A 1 207 ? 68.239 5.843 -22.554 1.00 24.55 207 LYS A C 1
ATOM 1653 O O . LYS A 1 207 ? 67.393 6.577 -22.062 1.00 24.55 207 LYS A O 1
ATOM 1658 N N . THR A 1 208 ? 68.690 4.735 -21.981 1.00 24.09 208 THR A N 1
ATOM 1659 C CA . THR A 1 208 ? 68.417 4.150 -20.659 1.00 24.09 208 THR A CA 1
ATOM 1660 C C . THR A 1 208 ? 69.176 4.848 -19.523 1.00 24.09 208 THR A C 1
ATOM 1662 O O . THR A 1 208 ? 70.350 5.160 -19.724 1.00 24.09 208 THR A O 1
ATOM 1665 N N . ALA A 1 209 ? 68.581 4.956 -18.327 1.00 25.28 209 ALA A N 1
ATOM 1666 C CA . ALA A 1 209 ? 69.251 4.744 -17.029 1.00 25.28 209 ALA A CA 1
ATOM 1667 C C . ALA A 1 209 ? 68.237 4.741 -15.865 1.00 25.28 209 ALA A C 1
ATOM 1669 O O . ALA A 1 209 ? 67.363 5.600 -15.790 1.00 25.28 209 ALA A O 1
ATOM 1670 N N . ASP A 1 210 ? 68.395 3.752 -14.988 1.00 22.50 210 ASP A N 1
ATOM 1671 C CA . ASP A 1 210 ? 67.676 3.512 -13.736 1.00 22.50 210 ASP A CA 1
ATOM 1672 C C . ASP A 1 210 ? 68.028 4.513 -12.608 1.00 22.50 210 ASP A C 1
ATOM 1674 O O . ASP A 1 210 ? 69.043 5.206 -12.671 1.00 22.50 210 ASP A O 1
ATOM 1678 N N . ILE A 1 211 ? 67.255 4.396 -11.513 1.00 24.98 211 ILE A N 1
ATOM 1679 C CA . ILE A 1 211 ? 67.634 4.520 -10.085 1.00 24.98 211 ILE A CA 1
ATOM 1680 C C . ILE A 1 211 ? 66.983 5.683 -9.286 1.00 24.98 211 ILE A C 1
ATOM 1682 O O . ILE A 1 211 ? 67.209 6.862 -9.525 1.00 24.98 211 ILE A O 1
ATOM 1686 N N . GLU A 1 212 ? 66.256 5.237 -8.250 1.00 24.55 212 GLU A N 1
ATOM 1687 C CA . GLU A 1 212 ? 65.976 5.826 -6.924 1.00 24.55 212 GLU A CA 1
ATOM 1688 C C . GLU A 1 212 ? 64.844 6.840 -6.672 1.00 24.55 212 GLU A C 1
ATOM 1690 O O . GLU A 1 212 ? 64.805 7.978 -7.121 1.00 24.55 212 GLU A O 1
ATOM 1695 N N . ASN A 1 213 ? 63.963 6.382 -5.778 1.00 25.59 213 ASN A N 1
ATOM 1696 C CA . ASN A 1 213 ? 63.129 7.139 -4.850 1.00 25.59 213 ASN A CA 1
ATOM 1697 C C . ASN A 1 213 ? 64.020 7.518 -3.642 1.00 25.59 213 ASN A C 1
ATOM 1699 O O . ASN A 1 213 ? 64.765 6.641 -3.193 1.00 25.59 213 ASN A O 1
ATOM 1703 N N . PRO A 1 214 ? 63.956 8.739 -3.068 1.00 30.72 214 PRO A N 1
ATOM 1704 C CA . PRO A 1 214 ? 63.135 8.875 -1.858 1.00 30.72 214 PRO A CA 1
ATOM 1705 C C . PRO A 1 214 ? 62.534 10.280 -1.590 1.00 30.72 214 PRO A C 1
ATOM 1707 O O . PRO A 1 214 ? 63.104 11.319 -1.900 1.00 30.72 214 PRO A O 1
ATOM 1710 N N . THR A 1 215 ? 61.370 10.269 -0.933 1.00 25.62 215 THR A N 1
ATOM 1711 C CA . THR A 1 215 ? 60.841 11.225 0.070 1.00 25.62 215 THR A CA 1
ATOM 1712 C C . THR A 1 215 ? 61.463 12.630 0.201 1.00 25.62 215 THR A C 1
ATOM 1714 O O . THR A 1 215 ? 62.579 12.751 0.697 1.00 25.62 215 THR A O 1
ATOM 1717 N N . ALA A 1 216 ? 60.659 13.685 -0.007 1.00 23.97 216 ALA A N 1
ATOM 1718 C CA . ALA A 1 216 ? 60.454 14.797 0.945 1.00 23.97 216 ALA A CA 1
ATOM 1719 C C . ALA A 1 216 ? 59.492 15.861 0.376 1.00 23.97 216 ALA A C 1
ATOM 1721 O O . ALA A 1 216 ? 59.600 16.281 -0.770 1.00 23.97 216 ALA A O 1
ATOM 1722 N N . ILE A 1 217 ? 58.569 16.315 1.222 1.00 27.56 217 ILE A N 1
ATOM 1723 C CA . ILE A 1 217 ? 57.697 17.480 1.021 1.00 27.56 217 ILE A CA 1
ATOM 1724 C C . ILE A 1 217 ? 58.520 18.765 1.219 1.00 27.56 217 ILE A C 1
ATOM 1726 O O . ILE A 1 217 ? 59.277 18.838 2.190 1.00 27.56 217 ILE A O 1
ATOM 1730 N N . PRO A 1 218 ? 58.264 19.824 0.432 1.00 26.05 218 PRO A N 1
ATOM 1731 C CA . PRO A 1 218 ? 58.176 21.164 1.013 1.00 26.05 218 PRO A CA 1
ATOM 1732 C C . PRO A 1 218 ? 56.795 21.791 0.772 1.00 26.05 218 PRO A C 1
ATOM 1734 O O . PRO A 1 218 ? 56.290 21.849 -0.345 1.00 26.05 218 PRO A O 1
ATOM 1737 N N . ARG A 1 219 ? 56.196 22.253 1.874 1.00 25.94 219 ARG A N 1
ATOM 1738 C CA . ARG A 1 219 ? 55.051 23.164 1.931 1.00 25.94 219 ARG A CA 1
ATOM 1739 C C . ARG A 1 219 ? 55.458 24.561 1.434 1.00 25.94 219 ARG A C 1
ATOM 1741 O O . ARG A 1 219 ? 56.637 24.901 1.521 1.00 25.94 219 ARG A O 1
ATOM 1748 N N . ILE A 1 220 ? 54.418 25.382 1.220 1.00 25.80 220 ILE A N 1
ATOM 1749 C CA . ILE A 1 220 ? 54.386 26.862 1.219 1.00 25.80 220 ILE A CA 1
ATOM 1750 C C . ILE A 1 220 ? 54.630 27.450 -0.202 1.00 25.80 220 ILE A C 1
ATOM 1752 O O . ILE A 1 220 ? 55.643 27.132 -0.804 1.00 25.80 220 ILE A O 1
ATOM 1756 N N . LEU A 1 221 ? 53.770 28.271 -0.835 1.00 24.78 221 LEU A N 1
ATOM 1757 C CA . LEU A 1 221 ? 52.771 29.240 -0.345 1.00 24.78 221 LEU A CA 1
ATOM 1758 C C . LEU A 1 221 ? 51.626 29.480 -1.362 1.00 24.78 221 LEU A C 1
ATOM 1760 O O . LEU A 1 221 ? 51.785 29.309 -2.567 1.00 24.78 221 LEU A O 1
ATOM 1764 N N . GLU A 1 222 ? 50.492 29.908 -0.814 1.00 31.98 222 GLU A N 1
ATOM 1765 C CA . GLU A 1 222 ? 49.146 30.109 -1.366 1.00 31.98 222 GLU A CA 1
ATOM 1766 C C . GLU A 1 222 ? 48.920 31.425 -2.159 1.00 31.98 222 GLU A C 1
ATOM 1768 O O . GLU A 1 222 ? 47.987 32.154 -1.839 1.00 31.98 222 GLU A O 1
ATOM 1773 N N . GLU A 1 223 ? 49.686 31.770 -3.204 1.00 30.81 223 GLU A N 1
ATOM 1774 C CA . GLU A 1 223 ? 49.494 33.095 -3.865 1.00 30.81 223 GLU A CA 1
ATOM 1775 C C . GLU A 1 223 ? 49.269 33.138 -5.391 1.00 30.81 223 GLU A C 1
ATOM 1777 O O . GLU A 1 223 ? 49.150 34.228 -5.940 1.00 30.81 223 GLU A O 1
ATOM 1782 N N . GLU A 1 224 ? 49.072 32.019 -6.101 1.00 29.39 224 GLU A N 1
ATOM 1783 C CA . GLU A 1 224 ? 48.903 32.063 -7.577 1.00 29.39 224 GLU A CA 1
ATOM 1784 C C . GLU A 1 224 ? 47.519 31.669 -8.135 1.00 29.39 224 GLU A C 1
ATOM 1786 O O . GLU A 1 224 ? 47.324 31.696 -9.345 1.00 29.39 224 GLU A O 1
ATOM 1791 N N . ILE A 1 225 ? 46.507 31.393 -7.301 1.00 26.61 225 ILE A N 1
ATOM 1792 C CA . ILE A 1 225 ? 45.150 31.034 -7.791 1.00 26.61 225 ILE A CA 1
ATOM 1793 C C . ILE A 1 225 ? 44.148 32.210 -7.729 1.00 26.61 225 ILE A C 1
ATOM 1795 O O . ILE A 1 225 ? 43.067 32.148 -8.311 1.00 26.61 225 ILE A O 1
ATOM 1799 N N . GLN A 1 226 ? 44.516 33.347 -7.131 1.00 28.67 226 GLN A N 1
ATOM 1800 C CA . GLN A 1 226 ? 43.612 34.501 -6.998 1.00 28.67 226 GLN A CA 1
ATOM 1801 C C . GLN A 1 226 ? 43.562 35.417 -8.245 1.00 28.67 226 GLN A C 1
ATOM 1803 O O . GLN A 1 226 ? 42.796 36.376 -8.257 1.00 28.67 226 GLN A O 1
ATOM 1808 N N . ALA A 1 227 ? 44.337 35.159 -9.308 1.00 29.25 227 ALA A N 1
ATOM 1809 C CA . ALA A 1 227 ? 44.531 36.139 -10.390 1.00 29.25 227 ALA A CA 1
ATOM 1810 C C . ALA A 1 227 ? 43.824 35.855 -11.734 1.00 29.25 227 ALA A C 1
ATOM 1812 O O . ALA A 1 227 ? 43.829 36.731 -12.597 1.00 29.25 227 ALA A O 1
ATOM 1813 N N . GLU A 1 228 ? 43.164 34.708 -11.937 1.00 27.84 228 GLU A N 1
ATOM 1814 C CA . GLU A 1 228 ? 42.483 34.418 -13.222 1.00 27.84 228 GLU A CA 1
ATOM 1815 C C . GLU A 1 228 ? 40.950 34.319 -13.143 1.00 27.84 228 GLU A C 1
ATOM 1817 O O . GLU A 1 228 ? 40.288 34.126 -14.162 1.00 27.84 228 GLU A O 1
ATOM 1822 N N . CYS A 1 229 ? 40.349 34.556 -11.972 1.00 23.50 229 CYS A N 1
ATOM 1823 C CA . CYS A 1 229 ? 38.893 34.453 -11.796 1.00 23.50 229 CYS A CA 1
ATOM 1824 C C . CYS A 1 229 ? 38.107 35.764 -12.050 1.00 23.50 229 CYS A C 1
ATOM 1826 O O . CYS A 1 229 ? 36.880 35.760 -12.011 1.00 23.50 229 CYS A O 1
ATOM 1828 N N . GLU A 1 230 ? 38.762 36.889 -12.366 1.00 28.86 230 GLU A N 1
ATOM 1829 C CA . GLU A 1 230 ? 38.092 38.205 -12.484 1.00 28.86 230 GLU A CA 1
ATOM 1830 C C . GLU A 1 230 ? 37.782 38.687 -13.919 1.00 28.86 230 GLU A C 1
ATOM 1832 O O . GLU A 1 230 ? 37.433 39.851 -14.115 1.00 28.86 230 GLU A O 1
ATOM 1837 N N . LYS A 1 231 ? 37.847 37.838 -14.957 1.00 28.73 231 LYS A N 1
ATOM 1838 C CA . LYS A 1 231 ? 37.572 38.285 -16.349 1.00 28.73 231 LYS A CA 1
ATOM 1839 C C . LYS A 1 231 ? 36.507 37.525 -17.141 1.00 28.73 231 LYS A C 1
ATOM 1841 O O . LYS A 1 231 ? 36.443 37.668 -18.358 1.00 28.73 231 LYS A O 1
ATOM 1846 N N . SER A 1 232 ? 35.602 36.801 -16.483 1.00 26.36 232 SER A N 1
ATOM 1847 C CA . SER A 1 232 ? 34.519 36.086 -17.183 1.00 26.36 232 SER A CA 1
ATOM 1848 C C . SER A 1 232 ? 33.144 36.199 -16.505 1.00 26.36 232 SER A C 1
ATOM 1850 O O . SER A 1 232 ? 32.360 35.253 -16.501 1.00 26.36 232 SER A O 1
ATOM 1852 N N . THR A 1 233 ? 32.804 37.365 -15.960 1.00 27.27 233 THR A N 1
ATOM 1853 C CA . THR A 1 233 ? 31.440 37.670 -15.496 1.00 27.27 233 THR A CA 1
ATOM 1854 C C . THR A 1 233 ? 30.911 38.929 -16.175 1.00 27.27 233 THR A C 1
ATOM 1856 O O . THR A 1 233 ? 30.935 40.027 -15.632 1.00 27.27 233 THR A O 1
ATOM 1859 N N . ALA A 1 234 ? 30.384 38.768 -17.390 1.00 26.00 234 ALA A N 1
ATOM 1860 C CA . ALA A 1 234 ? 29.449 39.733 -17.957 1.00 26.00 234 ALA A CA 1
ATOM 1861 C C . ALA A 1 234 ? 28.417 39.035 -18.859 1.00 26.00 234 ALA A C 1
ATOM 1863 O O . ALA A 1 234 ? 28.738 38.528 -19.929 1.00 26.00 234 ALA A O 1
ATOM 1864 N N . ASN A 1 235 ? 27.161 39.097 -18.406 1.00 29.44 235 ASN A N 1
ATOM 1865 C CA . ASN A 1 235 ? 25.901 38.840 -19.113 1.00 29.44 235 ASN A CA 1
ATOM 1866 C C . ASN A 1 235 ? 25.490 37.393 -19.448 1.00 29.44 235 ASN A C 1
ATOM 1868 O O . ASN A 1 235 ? 25.569 36.951 -20.591 1.00 29.44 235 ASN A O 1
ATOM 1872 N N . LYS A 1 236 ? 24.801 36.762 -18.487 1.00 28.25 236 LYS A N 1
ATOM 1873 C CA . LYS A 1 236 ? 23.440 36.210 -18.665 1.00 28.25 236 LYS A CA 1
ATOM 1874 C C . LYS A 1 236 ? 22.794 36.041 -17.281 1.00 28.25 236 LYS A C 1
ATOM 1876 O O . LYS A 1 236 ? 23.384 35.419 -16.408 1.00 28.25 236 LYS A O 1
ATOM 1881 N N . LYS A 1 237 ? 21.611 36.629 -17.061 1.00 29.16 237 LYS A N 1
ATOM 1882 C CA . LYS A 1 237 ? 20.804 36.395 -15.849 1.00 29.16 237 LYS A CA 1
ATOM 1883 C C . LYS A 1 237 ? 20.363 34.927 -15.835 1.00 29.16 237 LYS A C 1
ATOM 1885 O O . LYS A 1 237 ? 19.676 34.515 -16.766 1.00 29.16 237 LYS A O 1
ATOM 1890 N N . VAL A 1 238 ? 20.757 34.184 -14.804 1.00 28.69 238 VAL A N 1
ATOM 1891 C CA . VAL A 1 238 ? 20.243 32.845 -14.470 1.00 28.69 238 VAL A CA 1
ATOM 1892 C C . VAL A 1 238 ? 19.231 33.009 -13.331 1.00 28.69 238 VAL A C 1
ATOM 1894 O O . VAL A 1 238 ? 19.400 33.884 -12.481 1.00 28.69 238 VAL A O 1
ATOM 1897 N N . ASP A 1 239 ? 18.136 32.253 -13.395 1.00 33.78 239 ASP A N 1
ATOM 1898 C CA . ASP A 1 239 ? 16.951 32.401 -12.546 1.00 33.78 239 ASP A CA 1
ATOM 1899 C C . ASP A 1 239 ? 17.220 31.915 -11.109 1.00 33.78 239 ASP A C 1
ATOM 1901 O O . ASP A 1 239 ? 17.846 30.877 -10.893 1.00 33.78 239 ASP A O 1
ATOM 1905 N N . SER A 1 240 ? 16.746 32.655 -10.103 1.00 31.44 240 SER A N 1
ATOM 1906 C CA . SER A 1 240 ? 17.063 32.414 -8.680 1.00 31.44 240 SER A CA 1
ATOM 1907 C C . SER A 1 240 ? 16.460 31.123 -8.103 1.00 31.44 240 SER A C 1
ATOM 1909 O O . SER A 1 240 ? 16.784 30.733 -6.982 1.00 31.44 240 SER A O 1
ATOM 1911 N N . SER A 1 241 ? 15.570 30.464 -8.848 1.00 39.12 241 SER A N 1
ATOM 1912 C CA . SER A 1 241 ? 14.969 29.178 -8.480 1.00 39.12 241 SER A CA 1
ATOM 1913 C C . SER A 1 241 ? 15.931 28.000 -8.635 1.00 39.12 241 SER A C 1
ATOM 1915 O O . SER A 1 241 ? 15.842 27.042 -7.867 1.00 39.12 241 SER A O 1
ATOM 1917 N N . ASP A 1 242 ? 16.866 28.079 -9.585 1.00 38.56 242 ASP A N 1
ATOM 1918 C CA . ASP A 1 242 ? 17.747 26.960 -9.923 1.00 38.56 242 ASP A CA 1
ATOM 1919 C C . ASP A 1 242 ? 18.874 26.810 -8.886 1.00 38.56 242 ASP A C 1
ATOM 1921 O O . ASP A 1 242 ? 19.158 25.701 -8.439 1.00 38.56 242 ASP A O 1
ATOM 1925 N N . GLU A 1 243 ? 19.440 27.915 -8.384 1.00 38.62 243 GLU A N 1
ATOM 1926 C CA . GLU A 1 243 ? 20.427 27.867 -7.290 1.00 38.62 243 GLU A CA 1
ATOM 1927 C C . GLU A 1 243 ? 19.835 27.363 -5.966 1.00 38.62 243 GLU A C 1
ATOM 1929 O O . GLU A 1 243 ? 20.484 26.612 -5.231 1.00 38.62 243 GLU A O 1
ATOM 1934 N N . ALA A 1 244 ? 18.591 27.743 -5.660 1.00 37.34 244 ALA A N 1
ATOM 1935 C CA . ALA A 1 244 ? 17.908 27.293 -4.450 1.00 37.34 244 ALA A CA 1
ATOM 1936 C C . ALA A 1 244 ? 17.690 25.768 -4.456 1.00 37.34 244 ALA A C 1
ATOM 1938 O O . ALA A 1 244 ? 17.820 25.113 -3.418 1.00 37.34 244 ALA A O 1
ATOM 1939 N N . PHE A 1 245 ? 17.429 25.192 -5.632 1.00 45.31 245 PHE A N 1
ATOM 1940 C CA . PHE A 1 245 ? 17.304 23.750 -5.821 1.00 45.31 245 PHE A CA 1
ATOM 1941 C C . PHE A 1 245 ? 18.651 23.021 -5.707 1.00 45.31 245 PHE A C 1
ATOM 1943 O O . PHE A 1 245 ? 18.746 22.019 -4.998 1.00 45.31 245 PHE A O 1
ATOM 1950 N N . LEU A 1 246 ? 19.714 23.539 -6.330 1.00 40.56 246 LEU A N 1
ATOM 1951 C CA . LEU A 1 246 ? 21.057 22.944 -6.240 1.00 40.56 246 LEU A CA 1
ATOM 1952 C C . LEU A 1 246 ? 21.590 22.930 -4.800 1.00 40.56 246 LEU A C 1
ATOM 1954 O O . LEU A 1 246 ? 22.217 21.963 -4.366 1.00 40.56 246 LEU A O 1
ATOM 1958 N N . SER A 1 247 ? 21.264 23.963 -4.021 1.00 40.19 247 SER A N 1
ATOM 1959 C CA . SER A 1 247 ? 21.554 24.019 -2.585 1.00 40.19 247 SER A CA 1
ATOM 1960 C C . SER A 1 247 ? 20.782 22.955 -1.785 1.00 40.19 247 SER A C 1
ATOM 1962 O O . SER A 1 247 ? 21.347 22.294 -0.912 1.00 40.19 247 SER A O 1
ATOM 1964 N N . SER A 1 248 ? 19.513 22.715 -2.129 1.00 38.97 248 SER A N 1
ATOM 1965 C CA . SER A 1 248 ? 18.678 21.663 -1.530 1.00 38.97 248 SER A CA 1
ATOM 1966 C C . SER A 1 248 ? 19.178 20.250 -1.858 1.00 38.97 248 SER A C 1
ATOM 1968 O O . SER A 1 248 ? 19.200 19.395 -0.973 1.00 38.97 248 SER A O 1
ATOM 1970 N N . LEU A 1 249 ? 19.632 20.003 -3.089 1.00 37.19 249 LEU A N 1
ATOM 1971 C C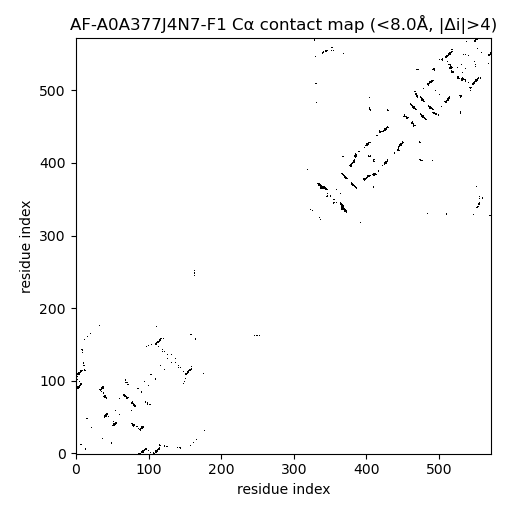A . LEU A 1 249 ? 20.134 18.695 -3.521 1.00 37.19 249 LEU A CA 1
ATOM 1972 C C . LEU A 1 249 ? 21.426 18.302 -2.778 1.00 37.19 249 LEU A C 1
ATOM 1974 O O . LEU A 1 249 ? 21.610 17.141 -2.408 1.00 37.19 249 LEU A O 1
ATOM 1978 N N . ARG A 1 250 ? 22.293 19.288 -2.501 1.00 40.81 250 ARG A N 1
ATOM 1979 C CA . ARG A 1 250 ? 23.532 19.116 -1.719 1.00 40.81 250 ARG A CA 1
ATOM 1980 C C . ARG A 1 250 ? 23.261 18.683 -0.275 1.00 40.81 250 ARG A C 1
ATOM 1982 O O . ARG A 1 250 ? 24.046 17.925 0.294 1.00 40.81 250 ARG A O 1
ATOM 1989 N N . ALA A 1 251 ? 22.146 19.117 0.311 1.00 36.34 251 ALA A N 1
ATOM 1990 C CA . ALA A 1 251 ? 21.774 18.740 1.672 1.00 36.34 251 ALA A CA 1
ATOM 1991 C C . ALA A 1 251 ? 21.347 17.261 1.768 1.00 36.34 251 ALA A C 1
ATOM 1993 O O . ALA A 1 251 ? 21.832 16.540 2.644 1.00 36.34 251 ALA A O 1
ATOM 1994 N N . ASP A 1 252 ? 20.524 16.778 0.834 1.00 36.81 252 ASP A N 1
ATOM 1995 C CA . ASP A 1 252 ? 19.957 15.420 0.878 1.00 36.81 252 ASP A CA 1
ATOM 1996 C C . ASP A 1 252 ? 20.992 14.313 0.614 1.00 36.81 252 ASP A C 1
ATOM 1998 O O . ASP A 1 252 ? 20.955 13.244 1.232 1.00 36.81 252 ASP A O 1
ATOM 2002 N N . LEU A 1 253 ? 21.965 14.564 -0.266 1.00 34.59 253 LEU A N 1
ATOM 2003 C CA . LEU A 1 253 ? 23.020 13.595 -0.590 1.00 34.59 253 LEU A CA 1
ATOM 2004 C C . LEU A 1 253 ? 24.034 13.415 0.551 1.00 34.59 253 LEU A C 1
ATOM 2006 O O . LEU A 1 253 ? 24.510 12.299 0.791 1.00 34.59 253 LEU A O 1
ATOM 2010 N N . SER A 1 254 ? 24.299 14.478 1.315 1.00 35.94 254 SER A N 1
ATOM 2011 C CA . SER A 1 254 ? 25.186 14.430 2.485 1.00 35.94 254 SER A CA 1
ATOM 2012 C C . SER A 1 254 ? 24.616 13.572 3.626 1.00 35.94 254 SER A C 1
ATOM 2014 O O . SER A 1 254 ? 25.348 12.810 4.265 1.00 35.94 254 SER A O 1
ATOM 2016 N N . ALA A 1 255 ? 23.294 13.609 3.828 1.00 31.20 255 ALA A N 1
ATOM 2017 C CA . ALA A 1 255 ? 22.602 12.801 4.830 1.00 31.20 255 ALA A CA 1
ATOM 2018 C C . ALA A 1 255 ? 22.669 11.296 4.510 1.00 31.20 255 ALA A C 1
ATOM 2020 O O . ALA A 1 255 ? 22.772 10.461 5.411 1.00 31.20 255 ALA A O 1
ATOM 2021 N N . TRP A 1 256 ? 22.679 10.944 3.224 1.00 32.56 256 TRP A N 1
ATOM 2022 C CA . TRP A 1 256 ? 22.679 9.560 2.754 1.00 32.56 256 TRP A CA 1
ATOM 2023 C C . TRP A 1 256 ? 24.029 8.845 2.942 1.00 32.56 256 TRP A C 1
ATOM 2025 O O . TRP A 1 256 ? 24.068 7.674 3.325 1.00 32.56 256 TRP A O 1
ATOM 2035 N N . GLN A 1 257 ? 25.156 9.542 2.755 1.00 31.80 257 GLN A N 1
ATOM 2036 C CA . GLN A 1 257 ? 26.498 8.951 2.915 1.00 31.80 257 GLN A CA 1
ATOM 2037 C C . GLN A 1 257 ? 26.825 8.559 4.368 1.00 31.80 257 GLN A C 1
ATOM 2039 O O . GLN A 1 257 ? 27.624 7.651 4.603 1.00 31.80 257 GLN A O 1
ATOM 2044 N N . SER A 1 258 ? 26.178 9.201 5.344 1.00 29.09 258 SER A N 1
ATOM 2045 C CA . SER A 1 258 ? 26.305 8.870 6.769 1.00 29.09 258 SER A CA 1
ATOM 2046 C C . SER A 1 258 ? 25.728 7.482 7.103 1.00 29.09 258 SER A C 1
ATOM 2048 O O . SER A 1 258 ? 26.256 6.768 7.953 1.00 29.09 258 SER A O 1
ATOM 2050 N N . ILE A 1 259 ? 24.694 7.055 6.370 1.00 30.50 259 ILE A N 1
ATOM 2051 C CA . ILE A 1 259 ? 23.945 5.814 6.618 1.00 30.50 259 ILE A CA 1
ATOM 2052 C C . ILE A 1 259 ? 24.689 4.578 6.075 1.00 30.50 259 ILE A C 1
ATOM 2054 O O . ILE A 1 259 ? 24.591 3.496 6.640 1.00 30.50 259 ILE A O 1
ATOM 2058 N N . GLN A 1 260 ? 25.506 4.727 5.027 1.00 29.31 260 GLN A N 1
ATOM 2059 C CA . GLN A 1 260 ? 26.232 3.613 4.387 1.00 29.31 260 GLN A CA 1
ATOM 2060 C C . GLN A 1 260 ? 27.401 3.051 5.224 1.00 29.31 260 GLN A C 1
ATOM 2062 O O . GLN A 1 260 ? 27.816 1.910 5.017 1.00 29.31 260 GLN A O 1
ATOM 2067 N N . LYS A 1 261 ? 27.948 3.828 6.173 1.00 30.52 261 LYS A N 1
ATOM 2068 C CA . LYS A 1 261 ? 29.089 3.405 7.012 1.00 30.52 261 LYS A CA 1
ATOM 2069 C C . LYS A 1 261 ? 28.707 2.443 8.142 1.00 30.52 261 LYS A C 1
ATOM 2071 O O . LYS A 1 261 ? 29.593 1.786 8.679 1.00 30.52 261 LYS A O 1
ATOM 2076 N N . SER A 1 262 ? 27.430 2.354 8.518 1.00 29.62 262 SER A N 1
ATOM 2077 C CA . SER A 1 262 ? 26.978 1.467 9.602 1.00 29.62 262 SER A CA 1
ATOM 2078 C C . SER A 1 262 ? 26.627 0.054 9.120 1.00 29.62 262 SER A C 1
ATOM 2080 O O . SER A 1 262 ? 26.724 -0.895 9.893 1.00 29.62 262 SER A O 1
ATOM 2082 N N . THR A 1 263 ? 26.280 -0.111 7.841 1.00 29.23 263 THR A N 1
ATOM 2083 C CA . THR A 1 263 ? 25.811 -1.383 7.262 1.00 29.23 263 THR A CA 1
ATOM 2084 C C . THR A 1 263 ? 26.926 -2.374 6.914 1.00 29.23 263 THR A C 1
ATOM 2086 O O . THR A 1 263 ? 26.680 -3.573 6.858 1.00 29.23 263 THR A O 1
ATOM 2089 N N . THR A 1 264 ? 28.172 -1.923 6.742 1.00 28.58 264 THR A N 1
ATOM 2090 C CA . THR A 1 264 ? 29.297 -2.774 6.294 1.00 28.58 264 THR A CA 1
ATOM 2091 C C . THR A 1 264 ? 29.851 -3.716 7.375 1.00 28.58 264 THR A C 1
ATOM 2093 O O . THR A 1 264 ? 30.668 -4.581 7.072 1.00 28.58 264 THR A O 1
ATOM 2096 N N . ALA A 1 265 ? 29.424 -3.579 8.635 1.00 28.02 265 ALA A N 1
ATOM 2097 C CA . ALA A 1 265 ? 29.952 -4.360 9.759 1.00 28.02 265 ALA A CA 1
ATOM 2098 C C . ALA A 1 265 ? 29.226 -5.700 10.013 1.00 28.02 265 ALA A C 1
ATOM 2100 O O . ALA A 1 265 ? 29.688 -6.480 10.843 1.00 28.02 265 ALA A O 1
ATOM 2101 N N . LEU A 1 266 ? 28.107 -5.978 9.331 1.00 30.53 266 LEU A N 1
ATOM 2102 C CA . LEU A 1 266 ? 27.193 -7.077 9.693 1.00 30.53 266 LEU A CA 1
ATOM 2103 C C . LEU A 1 266 ? 27.141 -8.248 8.690 1.00 30.53 266 LEU A C 1
ATOM 2105 O O . LEU A 1 266 ? 26.586 -9.291 9.017 1.00 30.53 266 LEU A O 1
ATOM 2109 N N . GLU A 1 267 ? 27.750 -8.133 7.507 1.00 30.22 267 GLU A N 1
ATOM 2110 C CA . GLU A 1 267 ? 27.593 -9.111 6.409 1.00 30.22 267 GLU A CA 1
ATOM 2111 C C . GLU A 1 267 ? 28.578 -10.309 6.435 1.00 30.22 267 GLU A C 1
ATOM 2113 O O . GLU A 1 267 ? 28.584 -11.115 5.510 1.00 30.22 267 GLU A O 1
ATOM 2118 N N . SER A 1 268 ? 29.411 -10.490 7.472 1.00 30.97 268 SER A N 1
ATOM 2119 C CA . SER A 1 268 ? 30.495 -11.500 7.450 1.00 30.97 268 SER A CA 1
ATOM 2120 C C . SER A 1 268 ? 30.179 -12.883 8.053 1.00 30.97 268 SER A C 1
ATOM 2122 O O . SER A 1 268 ? 31.085 -13.713 8.149 1.00 30.97 268 SER A O 1
ATOM 2124 N N . THR A 1 269 ? 28.936 -13.182 8.447 1.00 30.89 269 THR A N 1
ATOM 2125 C CA . THR A 1 269 ? 28.629 -14.398 9.241 1.00 30.89 269 THR A CA 1
ATOM 2126 C C . THR A 1 269 ? 27.631 -15.396 8.650 1.00 30.89 269 THR A C 1
ATOM 2128 O O . THR A 1 269 ? 27.439 -16.451 9.251 1.00 30.89 269 THR A O 1
ATOM 2131 N N . PHE A 1 270 ? 27.046 -15.163 7.476 1.00 26.88 270 PHE A N 1
ATOM 2132 C CA . PHE A 1 270 ? 25.982 -16.030 6.945 1.00 26.88 270 PHE A CA 1
ATOM 2133 C C . PHE A 1 270 ? 26.326 -16.630 5.582 1.00 26.88 270 PHE A C 1
ATOM 2135 O O . PHE A 1 270 ? 25.728 -16.282 4.574 1.00 26.88 270 PHE A O 1
ATOM 2142 N N . ASP A 1 271 ? 27.283 -17.559 5.545 1.00 28.84 271 ASP A N 1
ATOM 2143 C CA . ASP A 1 271 ? 27.504 -18.365 4.342 1.00 28.84 271 ASP A CA 1
ATOM 2144 C C . ASP A 1 271 ? 27.968 -19.779 4.714 1.00 28.84 271 ASP A C 1
ATOM 2146 O O . ASP A 1 271 ? 29.165 -20.066 4.806 1.00 28.84 271 ASP A O 1
ATOM 2150 N N . LYS A 1 272 ? 27.004 -20.655 5.042 1.00 26.27 272 LYS A N 1
ATOM 2151 C CA . LYS A 1 272 ? 27.142 -22.124 5.029 1.00 26.27 272 LYS A CA 1
ATOM 2152 C C . LYS A 1 272 ? 25.802 -22.817 5.300 1.00 26.27 272 LYS A C 1
ATOM 2154 O O . LYS A 1 272 ? 25.176 -22.590 6.328 1.00 26.27 272 LYS A O 1
ATOM 2159 N N . SER A 1 273 ? 25.482 -23.768 4.421 1.00 25.25 273 SER A N 1
ATOM 2160 C CA . SER A 1 273 ? 24.430 -24.802 4.482 1.00 25.25 273 SER A CA 1
ATOM 2161 C C . SER A 1 273 ? 23.113 -24.516 3.744 1.00 25.25 273 SER A C 1
ATOM 2163 O O . SER A 1 273 ? 22.106 -24.154 4.333 1.00 25.25 273 SER A O 1
ATOM 2165 N N . GLN A 1 274 ? 23.100 -24.811 2.440 1.00 24.53 274 GLN A N 1
ATOM 2166 C CA . GLN A 1 274 ? 21.921 -25.371 1.775 1.00 24.53 274 GLN A CA 1
ATOM 2167 C C . GLN A 1 274 ? 22.354 -26.431 0.760 1.00 24.53 274 GLN A C 1
ATOM 2169 O O . GLN A 1 274 ? 23.077 -26.130 -0.186 1.00 24.53 274 GLN A O 1
ATOM 2174 N N . ASN A 1 275 ? 21.919 -27.672 0.971 1.00 24.23 275 ASN A N 1
ATOM 2175 C CA . ASN A 1 275 ? 21.691 -28.639 -0.097 1.00 24.23 275 ASN A CA 1
ATOM 2176 C C . ASN A 1 275 ? 20.868 -29.802 0.466 1.00 24.23 275 ASN A C 1
ATOM 2178 O O . ASN A 1 275 ? 21.348 -30.490 1.357 1.00 24.23 275 ASN A O 1
ATOM 2182 N N . GLU A 1 276 ? 19.646 -29.988 -0.038 1.00 25.09 276 GLU A N 1
ATOM 2183 C CA . GLU A 1 276 ? 19.142 -31.264 -0.574 1.00 25.09 276 GLU A CA 1
ATOM 2184 C C . GLU A 1 276 ? 17.686 -31.103 -1.054 1.00 25.09 276 GLU A C 1
ATOM 2186 O O . GLU A 1 276 ? 16.838 -30.519 -0.382 1.00 25.09 276 GLU A O 1
ATOM 2191 N N . ARG A 1 277 ? 17.429 -31.582 -2.277 1.00 23.91 277 ARG A N 1
ATOM 2192 C CA . ARG A 1 277 ? 16.135 -31.611 -2.978 1.00 23.91 277 ARG A CA 1
ATOM 2193 C C . ARG A 1 277 ? 15.562 -33.027 -2.923 1.00 23.91 277 ARG A C 1
ATOM 2195 O O . ARG A 1 277 ? 16.326 -33.982 -3.022 1.00 23.91 277 ARG A O 1
ATOM 2202 N N . ALA A 1 278 ? 14.235 -33.151 -2.919 1.00 22.92 278 ALA A N 1
ATOM 2203 C CA . ALA A 1 278 ? 13.540 -34.389 -3.267 1.00 22.92 278 ALA A CA 1
ATOM 2204 C C . ALA A 1 278 ? 12.354 -34.107 -4.209 1.00 22.92 278 ALA A C 1
ATOM 2206 O O . ALA A 1 278 ? 11.556 -33.201 -3.969 1.00 22.92 278 ALA A O 1
ATOM 2207 N N . GLU A 1 279 ? 12.295 -34.881 -5.293 1.00 22.50 279 GLU A N 1
ATOM 2208 C CA . GLU A 1 279 ? 11.250 -34.945 -6.321 1.00 22.50 279 GLU A CA 1
ATOM 2209 C C . GLU A 1 279 ? 10.049 -35.778 -5.847 1.00 22.50 279 GLU A C 1
ATOM 2211 O O . GLU A 1 279 ? 10.252 -36.800 -5.193 1.00 22.50 279 GLU A O 1
ATOM 2216 N N . ILE A 1 280 ? 8.821 -35.430 -6.264 1.00 22.84 280 ILE A N 1
ATOM 2217 C CA . ILE A 1 280 ? 7.681 -36.368 -6.304 1.00 22.84 280 ILE A CA 1
ATOM 2218 C C . ILE A 1 280 ? 6.861 -36.161 -7.590 1.00 22.84 280 ILE A C 1
ATOM 2220 O O . ILE A 1 280 ? 6.632 -35.042 -8.045 1.00 22.84 280 ILE A O 1
ATOM 2224 N N . VAL A 1 281 ? 6.469 -37.300 -8.163 1.00 23.72 281 VAL A N 1
ATOM 2225 C CA . VAL A 1 281 ? 5.859 -37.565 -9.472 1.00 23.72 281 VAL A CA 1
ATOM 2226 C C . VAL A 1 281 ? 4.320 -37.474 -9.448 1.00 23.72 281 VAL A C 1
ATOM 2228 O O . VAL A 1 281 ? 3.684 -37.703 -8.425 1.00 23.72 281 VAL A O 1
ATOM 2231 N N . PHE A 1 282 ? 3.771 -37.155 -10.627 1.00 21.97 282 PHE A N 1
ATOM 2232 C CA . PHE A 1 282 ? 2.370 -37.067 -11.073 1.00 21.97 282 PHE A CA 1
ATOM 2233 C C . PHE A 1 282 ? 1.401 -38.185 -10.646 1.00 21.97 282 PHE A C 1
ATOM 2235 O O . PHE A 1 282 ? 1.764 -39.357 -10.675 1.00 21.97 282 PHE A O 1
ATOM 2242 N N . ASP A 1 283 ? 0.113 -37.821 -10.538 1.00 23.28 283 ASP A N 1
ATOM 2243 C CA . ASP A 1 283 ? -0.983 -38.662 -11.045 1.00 23.28 283 ASP A CA 1
ATOM 2244 C C . ASP A 1 283 ? -2.134 -37.825 -11.654 1.00 23.28 283 ASP A C 1
ATOM 2246 O O . ASP A 1 283 ? -2.410 -36.703 -11.225 1.00 23.28 283 ASP A O 1
ATOM 2250 N N . LYS A 1 284 ? -2.758 -38.362 -12.707 1.00 23.78 284 LYS A N 1
ATOM 2251 C CA . LYS A 1 284 ? -3.829 -37.781 -13.540 1.00 23.78 284 LYS A CA 1
ATOM 2252 C C . LYS A 1 284 ? -5.158 -38.477 -13.225 1.00 23.78 284 LYS A C 1
ATOM 2254 O O . LYS A 1 284 ? -5.144 -39.689 -13.063 1.00 23.78 284 LYS A O 1
ATOM 2259 N N . ASN A 1 285 ? -6.293 -37.761 -13.289 1.00 23.22 285 ASN A N 1
ATOM 2260 C CA . ASN A 1 285 ? -7.520 -38.133 -14.042 1.00 23.22 285 ASN A CA 1
ATOM 2261 C C . ASN A 1 285 ? -8.797 -37.390 -13.584 1.00 23.22 285 ASN A C 1
ATOM 2263 O O . ASN A 1 285 ? -8.882 -36.935 -12.450 1.00 23.22 285 ASN A O 1
ATOM 2267 N N . ALA A 1 286 ? -9.787 -37.411 -14.494 1.00 25.42 286 ALA A N 1
ATOM 2268 C CA . ALA A 1 286 ? -11.208 -37.011 -14.431 1.00 25.42 286 ALA A CA 1
ATOM 2269 C C . ALA A 1 286 ? -11.501 -35.574 -14.915 1.00 25.42 286 ALA A C 1
ATOM 2271 O O . ALA A 1 286 ? -11.191 -34.602 -14.241 1.00 25.42 286 ALA A O 1
ATOM 2272 N N . GLU A 1 287 ? -11.853 -35.351 -16.186 1.00 25.06 287 GLU A N 1
ATOM 2273 C CA . GLU A 1 287 ? -13.091 -35.652 -16.950 1.00 25.06 287 GLU A CA 1
ATOM 2274 C C . GLU A 1 287 ? -14.250 -34.656 -16.761 1.00 25.06 287 GLU A C 1
ATOM 2276 O O . GLU A 1 287 ? -14.674 -34.317 -15.663 1.00 25.06 287 GLU A O 1
ATOM 2281 N N . LEU A 1 288 ? -14.733 -34.204 -17.924 1.00 24.16 288 LEU A N 1
ATOM 2282 C CA . LEU A 1 288 ? -15.739 -33.181 -18.183 1.00 24.16 288 LEU A CA 1
ATOM 2283 C C . LEU A 1 288 ? -17.170 -33.648 -17.887 1.00 24.16 288 LEU A C 1
ATOM 2285 O O . LEU A 1 288 ? -17.544 -34.756 -18.265 1.00 24.16 288 LEU A O 1
ATOM 2289 N N . GLN A 1 289 ? -18.031 -32.719 -17.454 1.00 24.36 289 GLN A N 1
ATOM 2290 C CA . GLN A 1 289 ? -19.461 -32.765 -17.777 1.00 24.36 289 GLN A CA 1
ATOM 2291 C C . GLN A 1 289 ? -20.007 -31.393 -18.200 1.00 24.36 289 GLN A C 1
ATOM 2293 O O . GLN A 1 289 ? -19.805 -30.378 -17.542 1.00 24.36 289 GLN A O 1
ATOM 2298 N N . LYS A 1 290 ? -20.702 -31.404 -19.344 1.00 25.31 290 LYS A N 1
ATOM 2299 C CA . LYS A 1 290 ? -21.520 -30.325 -19.916 1.00 25.31 290 LYS A CA 1
ATOM 2300 C C . LYS A 1 290 ? -22.902 -30.313 -19.262 1.00 25.31 290 LYS A C 1
ATOM 2302 O O . LYS A 1 290 ? -23.468 -31.389 -19.088 1.00 25.31 290 LYS A O 1
ATOM 2307 N N . VAL A 1 291 ? -23.512 -29.134 -19.105 1.00 23.75 291 VAL A N 1
ATOM 2308 C CA . VAL A 1 291 ? -24.980 -28.987 -19.057 1.00 23.75 291 VAL A CA 1
ATOM 2309 C C . VAL A 1 291 ? -25.413 -27.753 -19.867 1.00 23.75 291 VAL A C 1
ATOM 2311 O O . VAL A 1 291 ? -24.815 -26.687 -19.762 1.00 23.75 291 VAL A O 1
ATOM 2314 N N . ASP A 1 292 ? -26.416 -27.966 -20.724 1.00 23.38 292 ASP A N 1
ATOM 2315 C CA . ASP A 1 292 ? -27.093 -27.044 -21.656 1.00 23.38 292 ASP A CA 1
ATOM 2316 C C . ASP A 1 292 ? -28.374 -26.447 -21.016 1.00 23.38 292 ASP A C 1
ATOM 2318 O O . ASP A 1 292 ? -28.856 -26.952 -20.003 1.00 23.38 292 ASP A O 1
ATOM 2322 N N . SER A 1 293 ? -28.962 -25.461 -21.709 1.00 23.61 293 SER A N 1
ATOM 2323 C CA . SER A 1 293 ? -30.311 -24.847 -21.649 1.00 23.61 293 SER A CA 1
ATOM 2324 C C . SER A 1 293 ? -30.310 -23.374 -21.201 1.00 23.61 293 SER A C 1
ATOM 2326 O O . SER A 1 293 ? -29.883 -23.051 -20.104 1.00 23.61 293 SER A O 1
ATOM 2328 N N . ARG A 1 294 ? -30.537 -22.378 -22.076 1.00 24.38 294 ARG A N 1
ATOM 2329 C CA . ARG A 1 294 ? -31.719 -21.977 -22.886 1.00 24.38 294 ARG A CA 1
ATOM 2330 C C . ARG A 1 294 ? -32.862 -21.324 -22.075 1.00 24.38 294 ARG A C 1
ATOM 2332 O O . ARG A 1 294 ? -33.346 -21.902 -21.114 1.00 24.38 294 ARG A O 1
ATOM 2339 N N . ILE A 1 295 ? -33.375 -20.225 -22.666 1.00 23.48 295 ILE A N 1
ATOM 2340 C CA . ILE A 1 295 ? -34.672 -19.509 -22.486 1.00 23.48 295 ILE A CA 1
ATOM 2341 C C . ILE A 1 295 ? -34.745 -18.604 -21.218 1.00 23.48 295 ILE A C 1
ATOM 2343 O O . ILE A 1 295 ? -34.427 -19.066 -20.137 1.00 23.48 295 ILE A O 1
ATOM 2347 N N . PHE A 1 296 ? -35.068 -17.294 -21.227 1.00 23.73 296 PHE A N 1
ATOM 2348 C CA . PHE A 1 296 ? -36.137 -16.534 -21.904 1.00 23.73 296 PHE A CA 1
ATOM 2349 C C . PHE A 1 296 ? -35.823 -15.035 -22.128 1.00 23.73 296 PHE A C 1
ATOM 2351 O O . PHE A 1 296 ? -35.154 -14.387 -21.330 1.00 23.73 296 PHE A O 1
ATOM 2358 N N . HIS A 1 297 ? -36.405 -14.493 -23.206 1.00 24.84 297 HIS A N 1
ATOM 2359 C CA . HIS A 1 297 ? -36.669 -13.069 -23.450 1.00 24.84 297 HIS A CA 1
ATOM 2360 C C . HIS A 1 297 ? -37.615 -12.462 -22.399 1.00 24.84 297 HIS A C 1
ATOM 2362 O O . HIS A 1 297 ? -38.596 -13.110 -22.038 1.00 24.84 297 HIS A O 1
ATOM 2368 N N . ASN A 1 298 ? -37.445 -11.173 -22.073 1.00 23.67 298 ASN A N 1
ATOM 2369 C CA . ASN A 1 298 ? -38.558 -10.233 -22.240 1.00 23.67 298 ASN A CA 1
ATOM 2370 C C . ASN A 1 298 ? -38.124 -8.762 -22.328 1.00 23.67 298 ASN A C 1
ATOM 2372 O O . ASN A 1 298 ? -37.191 -8.311 -21.669 1.00 23.67 298 ASN A O 1
ATOM 2376 N N . THR A 1 299 ? -38.852 -8.056 -23.185 1.00 24.28 299 THR A N 1
ATOM 2377 C CA . THR A 1 299 ? -38.676 -6.681 -23.658 1.00 24.28 299 THR A CA 1
ATOM 2378 C C . THR A 1 299 ? -39.697 -5.758 -22.978 1.00 24.28 299 THR A C 1
ATOM 2380 O O . THR A 1 299 ? -40.756 -6.228 -22.571 1.00 24.28 299 THR A O 1
ATOM 2383 N N . ALA A 1 300 ? -39.418 -4.446 -23.007 1.00 23.89 300 ALA A N 1
ATOM 2384 C CA . ALA A 1 300 ? -40.276 -3.300 -22.649 1.00 23.89 300 ALA A CA 1
ATOM 2385 C C . ALA A 1 300 ? -40.351 -3.009 -21.134 1.00 23.89 300 ALA A C 1
ATOM 2387 O O . ALA A 1 300 ? -40.497 -3.910 -20.323 1.00 23.89 300 ALA A O 1
ATOM 2388 N N . ILE A 1 301 ? -40.235 -1.760 -20.671 1.00 23.86 301 ILE A N 1
ATOM 2389 C CA . ILE A 1 301 ? -41.140 -0.643 -20.980 1.00 23.86 301 ILE A CA 1
ATOM 2390 C C . ILE A 1 301 ? -40.406 0.708 -20.829 1.00 23.86 301 ILE A C 1
ATOM 2392 O O . ILE A 1 301 ? -39.858 1.010 -19.773 1.00 23.86 301 ILE A O 1
ATOM 2396 N N . PHE A 1 302 ? -40.475 1.548 -21.867 1.00 28.33 302 PHE A N 1
ATOM 2397 C CA . PHE A 1 302 ? -40.529 3.009 -21.744 1.00 28.33 302 PHE A CA 1
ATOM 2398 C C . PHE A 1 302 ? -41.980 3.415 -22.036 1.00 28.33 302 PHE A C 1
ATOM 2400 O O . PHE A 1 302 ? -42.481 3.115 -23.119 1.00 28.33 302 PHE A O 1
ATOM 2407 N N . ALA A 1 303 ? -42.647 4.088 -21.100 1.00 23.64 303 ALA A N 1
ATOM 2408 C CA . ALA A 1 303 ? -43.848 4.891 -21.341 1.00 23.64 303 ALA A CA 1
ATOM 2409 C C . ALA A 1 303 ? -43.995 5.927 -20.213 1.00 23.64 303 ALA A C 1
ATOM 2411 O O . ALA A 1 303 ? -43.567 5.692 -19.087 1.00 23.64 303 ALA A O 1
ATOM 2412 N N . ALA A 1 304 ? -44.516 7.095 -20.574 1.00 24.12 304 ALA A N 1
ATOM 2413 C CA . ALA A 1 304 ? -44.283 8.388 -19.945 1.00 24.12 304 ALA A CA 1
ATOM 2414 C C . ALA A 1 304 ? -45.378 8.861 -18.955 1.00 24.12 304 ALA A C 1
ATOM 2416 O O . ALA A 1 304 ? -46.455 8.276 -18.906 1.00 24.12 304 ALA A O 1
ATOM 2417 N N . THR A 1 305 ? -45.064 9.998 -18.297 1.00 25.42 305 THR A N 1
ATOM 2418 C CA . THR A 1 305 ? -45.922 11.019 -17.620 1.00 25.42 305 THR A CA 1
ATOM 2419 C C . THR A 1 305 ? -46.640 10.563 -16.331 1.00 25.42 305 THR A C 1
ATOM 2421 O O . THR A 1 305 ? -47.314 9.548 -16.344 1.00 25.42 305 THR A O 1
ATOM 2424 N N . GLU A 1 306 ? -46.481 11.197 -15.158 1.00 27.25 306 GLU A N 1
ATOM 2425 C CA . GLU A 1 306 ? -47.074 12.482 -14.743 1.00 27.25 306 GLU A CA 1
ATOM 2426 C C . GLU A 1 306 ? -46.592 12.890 -13.321 1.00 27.25 306 GLU A C 1
ATOM 2428 O O . GLU A 1 306 ? -46.227 12.045 -12.513 1.00 27.25 306 GLU A O 1
ATOM 2433 N N . SER A 1 307 ? -46.659 14.200 -13.041 1.00 26.09 307 SER A N 1
ATOM 2434 C CA . SER A 1 307 ? -46.600 14.910 -11.744 1.00 26.09 307 SER A CA 1
ATOM 2435 C C . SER A 1 307 ? -45.391 14.737 -10.806 1.00 26.09 307 SER A C 1
ATOM 2437 O O . SER A 1 307 ? -45.122 13.679 -10.250 1.00 26.09 307 SER A O 1
ATOM 2439 N N . MET A 1 308 ? -44.735 15.875 -10.548 1.00 27.14 308 MET A N 1
ATOM 2440 C CA . MET A 1 308 ? -43.837 16.110 -9.418 1.00 27.14 308 MET A CA 1
ATOM 2441 C C . MET A 1 308 ? -44.511 15.744 -8.093 1.00 27.14 308 MET A C 1
ATOM 2443 O O . MET A 1 308 ? -45.540 16.326 -7.759 1.00 27.14 308 MET A O 1
ATOM 2447 N N . ASP A 1 309 ? -43.850 14.895 -7.310 1.00 23.83 309 ASP A N 1
ATOM 2448 C CA . ASP A 1 309 ? -44.030 14.848 -5.864 1.00 23.83 309 ASP A CA 1
ATOM 2449 C C . ASP A 1 309 ? -42.685 15.179 -5.209 1.00 23.83 309 ASP A C 1
ATOM 2451 O O . ASP A 1 309 ? -41.708 14.428 -5.267 1.00 23.83 309 ASP A O 1
ATOM 2455 N N . CYS A 1 310 ? -42.598 16.387 -4.660 1.00 26.19 310 CYS A N 1
ATOM 2456 C CA . CYS A 1 310 ? -41.411 16.940 -4.026 1.00 26.19 310 CYS A CA 1
ATOM 2457 C C . CYS A 1 310 ? -41.270 16.433 -2.585 1.00 26.19 310 CYS A C 1
ATOM 2459 O O . CYS A 1 310 ? -41.116 17.231 -1.675 1.00 26.19 310 CYS A O 1
ATOM 2461 N N . HIS A 1 311 ? -41.328 15.119 -2.371 1.00 28.72 311 HIS A N 1
ATOM 2462 C CA . HIS A 1 311 ? -40.989 14.455 -1.109 1.00 28.72 311 HIS A CA 1
ATOM 2463 C C . HIS A 1 311 ? -40.689 12.969 -1.364 1.00 28.72 311 HIS A C 1
ATOM 2465 O O . HIS A 1 311 ? -41.439 12.085 -0.976 1.00 28.72 311 HIS A O 1
ATOM 2471 N N . ALA A 1 312 ? -39.545 12.687 -1.986 1.00 25.94 312 ALA A N 1
ATOM 2472 C CA . ALA A 1 312 ? -38.928 11.359 -1.969 1.00 25.94 312 ALA A CA 1
ATOM 2473 C C . ALA A 1 312 ? -37.511 11.465 -1.387 1.00 25.94 312 ALA A C 1
ATOM 2475 O O . ALA A 1 312 ? -36.511 11.153 -2.023 1.00 25.94 312 ALA A O 1
ATOM 2476 N N . VAL A 1 313 ? -37.433 11.970 -0.154 1.00 32.56 313 VAL A N 1
ATOM 2477 C CA . VAL A 1 313 ? -36.298 11.709 0.735 1.00 32.56 313 VAL A CA 1
ATOM 2478 C C . VAL A 1 313 ? -36.668 10.457 1.524 1.00 32.56 313 VAL A C 1
ATOM 2480 O O . VAL A 1 313 ? -37.283 10.541 2.580 1.00 32.56 313 VAL A O 1
ATOM 2483 N N . GLN A 1 314 ? -36.342 9.291 0.977 1.00 25.45 314 GLN A N 1
ATOM 2484 C CA . GLN A 1 314 ? -36.370 7.992 1.654 1.00 25.45 314 GLN A CA 1
ATOM 2485 C C . GLN A 1 314 ? -35.284 7.133 0.989 1.00 25.45 314 GLN A C 1
ATOM 2487 O O . GLN A 1 314 ? -35.260 7.023 -0.227 1.00 25.45 314 GLN A O 1
ATOM 2492 N N . ALA A 1 315 ? -34.331 6.520 1.679 1.00 28.05 315 ALA A N 1
ATOM 2493 C CA . ALA A 1 315 ? -34.129 6.393 3.107 1.00 28.05 315 ALA A CA 1
ATOM 2494 C C . ALA A 1 315 ? -32.625 6.203 3.352 1.00 28.05 315 ALA A C 1
ATOM 2496 O O . ALA A 1 315 ? -32.026 5.253 2.855 1.00 28.05 315 ALA A O 1
ATOM 2497 N N . VAL A 1 316 ? -32.017 7.082 4.148 1.00 29.17 316 VAL A N 1
ATOM 2498 C CA . VAL A 1 316 ? -30.870 6.660 4.953 1.00 29.17 316 VAL A CA 1
ATOM 2499 C C . VAL A 1 316 ? -31.500 5.852 6.076 1.00 29.17 316 VAL A C 1
ATOM 2501 O O . VAL A 1 316 ? -32.119 6.426 6.971 1.00 29.17 316 VAL A O 1
ATOM 2504 N N . LEU A 1 317 ? -31.455 4.525 5.964 1.00 24.75 317 LEU A N 1
ATOM 2505 C CA . LEU A 1 317 ? -31.819 3.650 7.071 1.00 24.75 317 LEU A CA 1
ATOM 2506 C C . LEU A 1 317 ? -30.945 4.055 8.269 1.00 24.75 317 LEU A C 1
ATOM 2508 O O . LEU A 1 317 ? -29.718 4.003 8.150 1.00 24.75 317 LEU A O 1
ATOM 2512 N N . PRO A 1 318 ? -31.521 4.489 9.404 1.00 25.89 318 PRO A N 1
ATOM 2513 C CA . PRO A 1 318 ? -30.745 4.583 10.624 1.00 25.89 318 PRO A CA 1
ATOM 2514 C C . PRO A 1 318 ? -30.274 3.164 10.945 1.00 25.89 318 PRO A C 1
ATOM 2516 O O . PRO A 1 318 ? -31.094 2.254 11.059 1.00 25.89 318 PRO A O 1
ATOM 2519 N N . MET A 1 319 ? -28.961 2.956 11.059 1.00 35.88 319 MET A N 1
ATOM 2520 C CA . MET A 1 319 ? -28.413 1.695 11.559 1.00 35.88 319 MET A CA 1
ATOM 2521 C C . MET A 1 319 ? -28.695 1.596 13.061 1.00 35.88 319 MET A C 1
ATOM 2523 O O . MET A 1 319 ? -27.820 1.767 13.901 1.00 35.88 319 MET A O 1
ATOM 2527 N N . THR A 1 320 ? -29.956 1.341 13.410 1.00 29.64 320 THR A N 1
ATOM 2528 C CA . THR A 1 320 ? -30.328 0.768 14.708 1.00 29.64 320 THR A CA 1
ATOM 2529 C C . THR A 1 320 ? -29.937 -0.709 14.787 1.00 29.64 320 THR A C 1
ATOM 2531 O O . THR A 1 320 ? -29.969 -1.298 15.863 1.00 29.64 320 THR A O 1
ATOM 2534 N N . GLU A 1 321 ? -29.538 -1.308 13.664 1.00 31.64 321 GLU A N 1
ATOM 2535 C CA . GLU A 1 321 ? -28.945 -2.636 13.601 1.00 31.64 321 GLU A CA 1
ATOM 2536 C C . GLU A 1 321 ? -27.422 -2.504 13.504 1.00 31.64 321 GLU A C 1
ATOM 2538 O O . GLU A 1 321 ? -26.894 -1.875 12.587 1.00 31.64 321 GLU A O 1
ATOM 2543 N N . LYS A 1 322 ? -26.715 -3.081 14.486 1.00 34.94 322 LYS A N 1
ATOM 2544 C CA . LYS A 1 322 ? -25.257 -3.251 14.448 1.00 34.94 322 LYS A CA 1
ATOM 2545 C C . LYS A 1 322 ? -24.861 -3.873 13.098 1.00 34.94 322 LYS A C 1
ATOM 2547 O O . LYS A 1 322 ? -25.594 -4.752 12.640 1.00 34.94 322 LYS A O 1
ATOM 2552 N N . PRO A 1 323 ? -23.723 -3.478 12.489 1.00 41.12 323 PRO A N 1
ATOM 2553 C CA . PRO A 1 323 ? -23.268 -4.066 11.232 1.00 41.12 323 PRO A CA 1
ATOM 2554 C C . PRO A 1 323 ? -23.312 -5.593 11.331 1.00 41.12 323 PRO A C 1
ATOM 2556 O O . PRO A 1 323 ? -22.834 -6.175 12.310 1.00 41.12 323 PRO A O 1
ATOM 2559 N N . THR A 1 324 ? -23.962 -6.226 10.353 1.00 36.66 324 THR A N 1
ATOM 2560 C CA . THR A 1 324 ? -24.147 -7.678 10.299 1.00 36.66 324 THR A CA 1
ATOM 2561 C C . THR A 1 324 ? -22.801 -8.381 10.489 1.00 36.66 324 THR A C 1
ATOM 2563 O O . THR A 1 324 ? -21.836 -8.003 9.821 1.00 36.66 324 THR A O 1
ATOM 2566 N N . PRO A 1 325 ? -22.701 -9.382 11.383 1.00 38.56 325 PRO A N 1
ATOM 2567 C CA . PRO A 1 325 ? -21.442 -10.064 11.648 1.00 38.56 325 PRO A CA 1
ATOM 2568 C C . PRO A 1 325 ? -20.892 -10.669 10.356 1.00 38.56 325 PRO A C 1
ATOM 2570 O O . PRO A 1 325 ? -21.562 -11.455 9.686 1.00 38.56 325 PRO A O 1
ATOM 2573 N N . ASN A 1 326 ? -19.664 -10.285 10.011 1.00 53.44 326 ASN A N 1
ATOM 2574 C CA . ASN A 1 326 ? -18.951 -10.843 8.875 1.00 53.44 326 ASN A CA 1
ATOM 2575 C C . ASN A 1 326 ? -18.664 -12.325 9.157 1.00 53.44 326 ASN A C 1
ATOM 2577 O O . ASN A 1 326 ? -17.846 -12.643 10.022 1.00 53.44 326 ASN A O 1
ATOM 2581 N N . ILE A 1 327 ? -19.355 -13.223 8.449 1.00 53.59 327 ILE A N 1
ATOM 2582 C CA . ILE A 1 327 ? -19.321 -14.681 8.677 1.00 53.59 327 ILE A CA 1
ATOM 2583 C C . ILE A 1 327 ? -17.891 -15.238 8.551 1.00 53.59 327 ILE A C 1
ATOM 2585 O O . ILE A 1 327 ? -17.563 -16.252 9.165 1.00 53.59 327 ILE A O 1
ATOM 2589 N N . ASN A 1 328 ? -17.014 -14.544 7.819 1.00 74.88 328 ASN A N 1
ATOM 2590 C CA . ASN A 1 328 ? -15.643 -14.971 7.575 1.00 74.88 328 ASN A CA 1
ATOM 2591 C C . ASN A 1 328 ? -14.610 -14.296 8.484 1.00 74.88 328 ASN A C 1
ATOM 2593 O O . ASN A 1 328 ? -13.426 -14.586 8.342 1.00 74.88 328 ASN A O 1
ATOM 2597 N N . ASN A 1 329 ? -14.994 -13.438 9.428 1.00 85.31 329 ASN A N 1
ATOM 2598 C CA . ASN A 1 329 ? -14.046 -12.759 10.307 1.00 85.31 329 ASN A CA 1
ATOM 2599 C C . ASN A 1 329 ? -13.718 -13.600 11.565 1.00 85.31 329 ASN A C 1
ATOM 2601 O O . ASN A 1 329 ? -14.615 -13.844 12.370 1.00 85.31 329 ASN A O 1
ATOM 2605 N N . PRO A 1 330 ? -12.461 -14.046 11.768 1.00 86.88 330 PRO A N 1
ATOM 2606 C CA . PRO A 1 330 ? -12.111 -14.908 12.898 1.00 86.88 330 PRO A CA 1
ATOM 2607 C C . PRO A 1 330 ? -11.919 -14.163 14.225 1.00 86.88 330 PRO A C 1
ATOM 2609 O O . PRO A 1 330 ? -11.936 -14.803 15.277 1.00 86.88 330 PRO A O 1
ATOM 2612 N N . SER A 1 331 ? -11.722 -12.842 14.184 1.00 88.69 331 SER A N 1
ATOM 2613 C CA . SER A 1 331 ? -11.534 -12.027 15.384 1.00 88.69 331 SER A CA 1
ATOM 2614 C C . SER A 1 331 ? -12.844 -11.865 16.141 1.00 88.69 331 SER A C 1
ATOM 2616 O O . SER A 1 331 ? -13.913 -11.691 15.553 1.00 88.69 331 SER A O 1
ATOM 2618 N N . LYS A 1 332 ? -12.751 -11.888 17.472 1.00 86.56 332 LYS A N 1
ATOM 2619 C CA . LYS A 1 332 ? -13.905 -11.677 18.362 1.00 86.56 332 LYS A CA 1
ATOM 2620 C C . LYS A 1 332 ? -14.122 -10.213 18.732 1.00 86.56 332 LYS A C 1
ATOM 2622 O O . LYS A 1 332 ? -15.152 -9.901 19.322 1.00 86.56 332 LYS A O 1
ATOM 2627 N N . ILE A 1 333 ? -13.153 -9.350 18.437 1.00 90.38 333 ILE A N 1
ATOM 2628 C CA . ILE A 1 333 ? -13.121 -7.957 18.902 1.00 90.38 333 ILE A CA 1
ATOM 2629 C C . ILE A 1 333 ? -12.896 -6.948 17.775 1.00 90.38 333 ILE A C 1
ATOM 2631 O O . ILE A 1 333 ? -13.330 -5.807 17.912 1.00 90.38 333 ILE A O 1
ATOM 2635 N N . LEU A 1 334 ? -12.222 -7.332 16.684 1.00 93.94 334 LEU A N 1
ATOM 2636 C CA . LEU A 1 334 ? -11.992 -6.482 15.521 1.00 93.94 334 LEU A CA 1
ATOM 2637 C C . LEU A 1 334 ? -13.112 -6.703 14.514 1.00 93.94 334 LEU A C 1
ATOM 2639 O O . LEU A 1 334 ? -13.294 -7.809 14.012 1.00 93.94 334 LEU A O 1
ATOM 2643 N N . HIS A 1 335 ? -13.835 -5.642 14.185 1.00 94.50 335 HIS A N 1
ATOM 2644 C CA . HIS A 1 335 ? -14.969 -5.663 13.270 1.00 94.50 335 HIS A CA 1
ATOM 2645 C C . HIS A 1 335 ? -14.688 -4.769 12.066 1.00 94.50 335 HIS A C 1
ATOM 2647 O O . HIS A 1 335 ? -14.187 -3.663 12.224 1.00 94.50 335 HIS A O 1
ATOM 2653 N N . PHE A 1 336 ? -15.034 -5.224 10.865 1.00 94.81 336 PHE A N 1
ATOM 2654 C CA . PHE A 1 336 ? -14.856 -4.449 9.638 1.00 94.81 336 PHE A CA 1
ATOM 2655 C C . PHE A 1 336 ? -16.134 -3.674 9.308 1.00 94.81 336 PHE A C 1
ATOM 2657 O O . PHE A 1 336 ? -17.221 -4.251 9.290 1.00 94.81 336 PHE A O 1
ATOM 2664 N N . LEU A 1 337 ? -15.995 -2.376 9.036 1.00 92.88 337 LEU A N 1
ATOM 2665 C CA . LEU A 1 337 ? -17.026 -1.561 8.383 1.00 92.88 337 LEU A CA 1
ATOM 2666 C C . LEU A 1 337 ? -16.994 -1.762 6.862 1.00 92.88 337 LEU A C 1
ATOM 2668 O O . LEU A 1 337 ? -18.019 -1.653 6.193 1.00 92.88 337 LEU A O 1
ATOM 2672 N N . GLY A 1 338 ? -15.808 -2.060 6.338 1.00 93.50 338 GLY A N 1
ATOM 2673 C CA . GLY A 1 338 ? -15.549 -2.405 4.952 1.00 93.50 338 GLY A CA 1
ATOM 2674 C C . GLY A 1 338 ? -14.199 -3.102 4.832 1.00 93.50 338 GLY A C 1
ATOM 2675 O O . GLY A 1 338 ? -13.330 -2.936 5.687 1.00 93.50 338 GLY A O 1
ATOM 2676 N N . SER A 1 339 ? -14.040 -3.911 3.796 1.00 96.12 339 SER A N 1
ATOM 2677 C CA . SER A 1 339 ? -12.825 -4.664 3.461 1.00 96.12 339 SER A CA 1
ATOM 2678 C C . SER A 1 339 ? -12.525 -4.619 1.959 1.00 96.12 339 SER A C 1
ATOM 2680 O O . SER A 1 339 ? -11.742 -5.430 1.462 1.00 96.12 339 SER A O 1
ATOM 2682 N N . SER A 1 340 ? -13.181 -3.715 1.229 1.00 96.44 340 SER A N 1
ATOM 2683 C CA . SER A 1 340 ? -12.968 -3.493 -0.198 1.00 96.44 340 SER A CA 1
ATOM 2684 C C . SER A 1 340 ? -11.841 -2.492 -0.438 1.00 96.44 340 SER A C 1
ATOM 2686 O O . SER A 1 340 ? -11.433 -1.755 0.464 1.00 96.44 340 SER A O 1
ATOM 2688 N N . ASP A 1 341 ? -11.376 -2.443 -1.679 1.00 95.56 341 ASP A N 1
ATOM 2689 C CA . ASP A 1 341 ? -10.620 -1.311 -2.206 1.00 95.56 341 ASP A CA 1
ATOM 2690 C C . ASP A 1 341 ? -11.430 0.006 -2.209 1.00 95.56 341 ASP A C 1
ATOM 2692 O O . ASP A 1 341 ? -12.623 0.047 -1.883 1.00 95.56 341 ASP A O 1
ATOM 2696 N N . SER A 1 342 ? -10.780 1.094 -2.630 1.00 94.19 342 SER A N 1
ATOM 2697 C CA . SER A 1 342 ? -11.384 2.430 -2.761 1.00 94.19 342 SER A CA 1
ATOM 2698 C C . SER A 1 342 ? -12.695 2.492 -3.564 1.00 94.19 342 SER A C 1
ATOM 2700 O O . SER A 1 342 ? -13.496 3.405 -3.351 1.00 94.19 342 SER A O 1
ATOM 2702 N N . GLY A 1 343 ? -12.930 1.551 -4.488 1.00 93.38 343 GLY A N 1
ATOM 2703 C CA . GLY A 1 343 ? -14.129 1.516 -5.326 1.00 93.38 343 GLY A CA 1
ATOM 2704 C C . GLY A 1 343 ? -15.363 0.965 -4.611 1.00 93.38 343 GLY A C 1
ATOM 2705 O O . GLY A 1 343 ? -16.490 1.290 -5.001 1.00 93.38 343 GLY A O 1
ATOM 2706 N N . GLY A 1 344 ? -15.157 0.158 -3.567 1.00 94.75 344 GLY A N 1
ATOM 2707 C CA . GLY A 1 344 ? -16.219 -0.581 -2.896 1.00 94.75 344 GLY A CA 1
ATOM 2708 C C . GLY A 1 344 ? -16.851 -1.664 -3.779 1.00 94.75 344 GLY A C 1
ATOM 2709 O O . GLY A 1 344 ? -16.602 -1.778 -4.981 1.00 94.75 344 GLY A O 1
ATOM 2710 N N . ILE A 1 345 ? -17.747 -2.455 -3.190 1.00 95.94 345 ILE A N 1
ATOM 2711 C CA . ILE A 1 345 ? -18.577 -3.420 -3.920 1.00 95.94 345 ILE A CA 1
ATOM 2712 C C . ILE A 1 345 ? -20.032 -3.221 -3.487 1.00 95.94 345 ILE A C 1
ATOM 2714 O O . ILE A 1 345 ? -20.332 -3.350 -2.302 1.00 95.94 345 ILE A O 1
ATOM 2718 N N . PRO A 1 346 ? -20.965 -2.918 -4.401 1.00 97.44 346 PRO A N 1
ATOM 2719 C CA . PRO A 1 346 ? -20.790 -2.824 -5.847 1.00 97.44 346 PRO A CA 1
ATOM 2720 C C . PRO A 1 346 ? -20.164 -1.492 -6.289 1.00 97.44 346 PRO A C 1
ATOM 2722 O O . PRO A 1 346 ? -20.523 -0.431 -5.782 1.00 97.44 346 PRO A O 1
ATOM 2725 N N . VAL A 1 347 ? -19.331 -1.533 -7.331 1.00 97.12 347 VAL A N 1
ATOM 2726 C CA . VAL A 1 347 ? -18.822 -0.322 -7.995 1.00 97.12 347 VAL A CA 1
ATOM 2727 C C . VAL A 1 347 ? -19.951 0.379 -8.760 1.00 97.12 347 VAL A C 1
ATOM 2729 O O . VAL A 1 347 ? -20.815 -0.269 -9.365 1.00 97.12 347 VAL A O 1
ATOM 2732 N N . HIS A 1 348 ? -19.957 1.715 -8.761 1.00 95.94 348 HIS A N 1
ATOM 2733 C CA . HIS A 1 348 ? -20.949 2.525 -9.475 1.00 95.94 348 HIS A CA 1
ATOM 2734 C C . HIS A 1 348 ? -21.058 2.120 -10.960 1.00 95.94 348 HIS A C 1
ATOM 2736 O O . HIS A 1 348 ? -20.060 2.064 -11.672 1.00 95.94 348 HIS A O 1
ATOM 2742 N N . ASN A 1 349 ? -22.277 1.821 -11.424 1.00 96.88 349 ASN A N 1
ATOM 2743 C CA . ASN A 1 349 ? -22.605 1.395 -12.797 1.00 96.88 349 ASN A CA 1
ATOM 2744 C C . ASN A 1 349 ? -21.850 0.165 -13.351 1.00 96.88 349 ASN A C 1
ATOM 2746 O O . ASN A 1 349 ? -21.923 -0.103 -14.549 1.00 96.88 349 ASN A O 1
ATOM 2750 N N . CYS A 1 350 ? -21.156 -0.619 -12.519 1.00 96.88 350 CYS A N 1
ATOM 2751 C CA . CYS A 1 350 ? -20.544 -1.869 -12.970 1.00 96.88 350 CYS A CA 1
ATOM 2752 C C . CYS A 1 350 ? -21.580 -3.000 -13.068 1.00 96.88 350 CYS A C 1
ATOM 2754 O O . CYS A 1 350 ? -22.313 -3.228 -12.107 1.00 96.88 350 CYS A O 1
ATOM 2756 N N . ASN A 1 351 ? -21.584 -3.756 -14.168 1.00 96.81 351 ASN A N 1
ATOM 2757 C CA . ASN A 1 351 ? -22.497 -4.887 -14.399 1.00 96.81 351 ASN A CA 1
ATOM 2758 C C . ASN A 1 351 ? -21.792 -6.259 -14.332 1.00 96.81 351 ASN A C 1
ATOM 2760 O O . ASN A 1 351 ? -22.263 -7.215 -14.938 1.00 96.81 351 ASN A O 1
ATOM 2764 N N . CYS A 1 352 ? -20.640 -6.379 -13.654 1.00 95.75 352 CYS A N 1
ATOM 2765 C CA . CYS A 1 352 ? -20.046 -7.702 -13.424 1.00 95.75 352 CYS A CA 1
ATOM 2766 C C . CYS A 1 352 ? -20.921 -8.531 -12.473 1.00 95.75 352 CYS A C 1
ATOM 2768 O O . CYS A 1 352 ? -21.683 -7.966 -11.675 1.00 95.75 352 CYS A O 1
ATOM 2770 N N . GLY A 1 353 ? -20.786 -9.859 -12.512 1.00 95.81 353 GLY A N 1
ATOM 2771 C CA . GLY A 1 353 ? -21.613 -10.749 -11.706 1.00 95.81 353 GLY A CA 1
ATOM 2772 C C . GLY A 1 353 ? -21.534 -10.436 -10.210 1.00 95.81 353 GLY A C 1
ATOM 2773 O O . GLY A 1 353 ? -22.554 -10.494 -9.528 1.00 95.81 353 GLY A O 1
ATOM 2774 N N . ALA A 1 354 ? -20.357 -10.091 -9.680 1.00 94.31 354 ALA A N 1
ATOM 2775 C CA . ALA A 1 354 ? -20.138 -9.753 -8.273 1.00 94.31 354 ALA A CA 1
ATOM 2776 C C . ALA A 1 354 ? -20.918 -8.496 -7.866 1.00 94.31 354 ALA A C 1
ATOM 2778 O O . ALA A 1 354 ? -21.639 -8.495 -6.868 1.00 94.31 354 ALA A O 1
ATOM 2779 N N . CYS A 1 355 ? -20.852 -7.439 -8.679 1.00 96.62 355 CYS A N 1
ATOM 2780 C CA . CYS A 1 355 ? -21.600 -6.209 -8.424 1.00 96.62 355 CYS A CA 1
ATOM 2781 C C . CYS A 1 355 ? -23.113 -6.417 -8.563 1.00 96.62 355 CYS A C 1
ATOM 2783 O O . CYS A 1 355 ? -23.883 -5.880 -7.766 1.00 96.62 355 CYS A O 1
ATOM 2785 N N . GLU A 1 356 ? -23.566 -7.184 -9.557 1.00 97.06 356 GLU A N 1
ATOM 2786 C CA . GLU A 1 356 ? -24.987 -7.518 -9.694 1.00 97.06 356 GLU A CA 1
ATOM 2787 C C . GLU A 1 356 ? -25.512 -8.326 -8.508 1.00 97.06 356 GLU A C 1
ATOM 2789 O O . GLU A 1 356 ? -26.622 -8.070 -8.043 1.00 97.06 356 GLU A O 1
ATOM 2794 N N . GLU A 1 357 ? -24.731 -9.283 -8.009 1.00 95.25 357 GLU A N 1
ATOM 2795 C CA . GLU A 1 357 ? -25.089 -10.092 -6.848 1.00 95.25 357 GLU A CA 1
ATOM 2796 C C . GLU A 1 357 ? -25.218 -9.233 -5.586 1.00 95.25 357 GLU A C 1
ATOM 2798 O O . GLU A 1 357 ? -26.250 -9.294 -4.917 1.00 95.25 357 GLU A O 1
ATOM 2803 N N . TYR A 1 358 ? -24.235 -8.369 -5.310 1.00 95.06 358 TYR A N 1
ATOM 2804 C CA . TYR A 1 358 ? -24.300 -7.430 -4.186 1.00 95.06 358 TYR A CA 1
ATOM 2805 C C . TYR A 1 358 ? -25.545 -6.538 -4.273 1.00 95.06 358 TYR A C 1
ATOM 2807 O O . TYR A 1 358 ? -26.259 -6.386 -3.281 1.00 95.06 358 TYR A O 1
ATOM 2815 N N . ARG A 1 359 ? -25.879 -6.020 -5.467 1.00 95.38 359 ARG A N 1
ATOM 2816 C CA . ARG A 1 359 ? -27.110 -5.234 -5.669 1.00 95.38 359 ARG A CA 1
ATOM 2817 C C . ARG A 1 359 ? -28.377 -6.054 -5.441 1.00 95.38 359 ARG A C 1
ATOM 2819 O O . ARG A 1 359 ? -29.273 -5.576 -4.752 1.00 95.38 359 ARG A O 1
ATOM 2826 N N . LYS A 1 360 ? -28.458 -7.277 -5.977 1.00 96.88 360 LYS A N 1
ATOM 2827 C CA . LYS A 1 360 ? -29.611 -8.180 -5.788 1.00 96.88 360 LYS A CA 1
ATOM 2828 C C . LYS A 1 360 ? -29.820 -8.537 -4.312 1.00 96.88 360 LYS A C 1
ATOM 2830 O O . LYS A 1 360 ? -30.960 -8.683 -3.887 1.00 96.88 360 LYS A O 1
ATOM 2835 N N . GLN A 1 361 ? -28.738 -8.649 -3.542 1.00 95.06 361 GLN A N 1
ATOM 2836 C CA . GLN A 1 361 ? -28.766 -8.946 -2.105 1.00 95.06 361 GLN A CA 1
ATOM 2837 C C . GLN A 1 361 ? -28.926 -7.696 -1.220 1.00 95.06 361 GLN A C 1
ATOM 2839 O O . GLN A 1 361 ? -29.041 -7.836 -0.006 1.00 95.06 361 GLN A O 1
ATOM 2844 N N . GLY A 1 362 ? -28.901 -6.483 -1.787 1.00 94.06 362 GLY A N 1
ATOM 2845 C CA . GLY A 1 362 ? -28.903 -5.239 -1.008 1.00 94.06 362 GLY A CA 1
ATOM 2846 C C . GLY A 1 362 ? -27.657 -5.058 -0.129 1.00 94.06 362 GLY A C 1
ATOM 2847 O O . GLY A 1 362 ? -27.719 -4.363 0.882 1.00 94.06 362 GLY A O 1
ATOM 2848 N N . ARG A 1 363 ? -26.537 -5.699 -0.485 1.00 93.00 363 ARG A N 1
ATOM 2849 C CA . ARG A 1 363 ? -25.272 -5.658 0.262 1.00 93.00 363 ARG A CA 1
ATOM 2850 C C . ARG A 1 363 ? -24.342 -4.578 -0.264 1.00 93.00 363 ARG A C 1
ATOM 2852 O O . ARG A 1 363 ? -24.346 -4.246 -1.450 1.00 93.00 363 ARG A O 1
ATOM 2859 N N . GLN A 1 364 ? -23.486 -4.098 0.628 1.00 92.31 364 GLN A N 1
ATOM 2860 C CA . GLN A 1 364 ? -22.365 -3.226 0.311 1.00 92.31 364 GLN A CA 1
ATOM 2861 C C . GLN A 1 364 ? -21.126 -3.701 1.072 1.00 92.31 364 GLN A C 1
ATOM 2863 O O . GLN A 1 364 ? -21.229 -4.092 2.232 1.00 92.31 364 GLN A O 1
ATOM 2868 N N . ASN A 1 365 ? -19.969 -3.662 0.417 1.00 94.56 365 ASN A N 1
ATOM 2869 C CA . ASN A 1 365 ? -18.658 -3.753 1.041 1.00 94.56 365 ASN A CA 1
ATOM 2870 C C . ASN A 1 365 ? -17.935 -2.426 0.797 1.00 94.56 365 ASN A C 1
ATOM 2872 O O . ASN A 1 365 ? -17.656 -2.070 -0.348 1.00 94.56 365 ASN A O 1
ATOM 2876 N N . LEU A 1 366 ? -17.723 -1.664 1.865 1.00 94.44 366 LEU A N 1
ATOM 2877 C CA . LEU A 1 366 ? -17.123 -0.333 1.807 1.00 94.44 366 LEU A CA 1
ATOM 2878 C C . LEU A 1 366 ? -15.592 -0.421 1.754 1.00 94.44 366 LEU A C 1
ATOM 2880 O O . LEU A 1 366 ? -15.025 -1.509 1.887 1.00 94.44 366 LEU A O 1
ATOM 2884 N N . SER A 1 367 ? -14.931 0.727 1.581 1.00 94.00 367 SER A N 1
ATOM 2885 C CA . SER A 1 367 ? -13.471 0.795 1.654 1.00 94.00 367 SER A CA 1
ATOM 2886 C C . SER A 1 367 ? -12.957 0.268 2.993 1.00 94.00 367 SER A C 1
ATOM 2888 O O . SER A 1 367 ? -13.652 0.316 4.017 1.00 94.00 367 SER A O 1
ATOM 2890 N N . THR A 1 368 ? -11.744 -0.274 2.964 1.00 96.75 368 THR A N 1
ATOM 2891 C CA . THR A 1 368 ? -11.157 -0.985 4.096 1.00 96.75 368 THR A CA 1
ATOM 2892 C C . THR A 1 368 ? -11.061 -0.088 5.331 1.00 96.75 368 THR A C 1
ATOM 2894 O O . THR A 1 368 ? -10.327 0.893 5.373 1.00 96.75 368 THR A O 1
ATOM 2897 N N . SER A 1 369 ? -11.849 -0.425 6.349 1.00 95.62 369 SER A N 1
ATOM 2898 C CA . SER A 1 369 ? -11.883 0.260 7.637 1.00 95.62 369 SER A CA 1
ATOM 2899 C C . SER A 1 369 ? -12.468 -0.679 8.681 1.00 95.62 369 SER A C 1
ATOM 2901 O O . SER A 1 369 ? -13.425 -1.418 8.420 1.00 95.62 369 SER A O 1
ATOM 2903 N N . ALA A 1 370 ? -11.895 -0.656 9.877 1.00 97.56 370 ALA A N 1
ATOM 2904 C CA . ALA A 1 370 ? -12.276 -1.542 10.962 1.00 97.56 370 ALA A CA 1
ATOM 2905 C C . ALA A 1 370 ? -12.363 -0.794 12.293 1.00 97.56 370 ALA A C 1
ATOM 2907 O O . ALA A 1 370 ? -11.940 0.352 12.425 1.00 97.56 370 ALA A O 1
ATOM 2908 N N . PHE A 1 371 ? -12.926 -1.440 13.305 1.00 97.25 371 PHE A N 1
ATOM 2909 C CA . PHE A 1 371 ? -12.980 -0.915 14.658 1.00 97.25 371 PHE A CA 1
ATOM 2910 C C . PHE A 1 371 ? -12.869 -2.023 15.698 1.00 97.25 371 PHE A C 1
ATOM 2912 O O . PHE A 1 371 ? -13.262 -3.167 15.473 1.00 97.25 371 PHE A O 1
ATOM 2919 N N . LEU A 1 372 ? -12.371 -1.642 16.867 1.00 94.69 372 LEU A N 1
ATOM 2920 C CA . LEU A 1 372 ? -12.401 -2.424 18.094 1.00 94.69 372 LEU A CA 1
ATOM 2921 C C . LEU A 1 372 ? -13.368 -1.744 19.060 1.00 94.69 372 LEU A C 1
ATOM 2923 O O . LEU A 1 372 ? -13.341 -0.517 19.196 1.00 94.69 372 LEU A O 1
ATOM 2927 N N . GLN A 1 373 ? -14.193 -2.530 19.748 1.00 91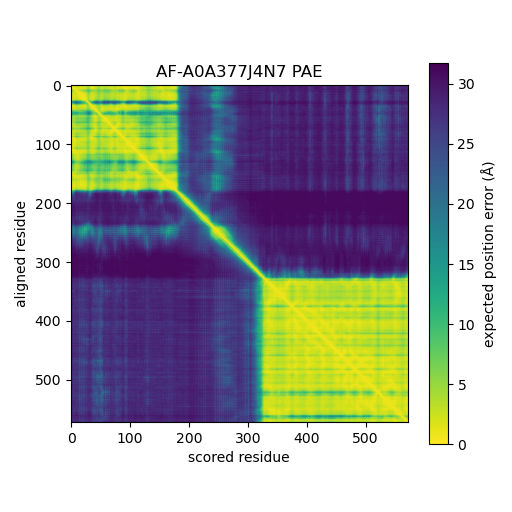.75 373 GLN A N 1
ATOM 2928 C CA . GLN A 1 373 ? -14.957 -2.038 20.891 1.00 91.75 373 GLN A CA 1
ATOM 2929 C C . GLN A 1 373 ? -14.175 -2.319 22.179 1.00 91.75 373 GLN A C 1
ATOM 2931 O O . GLN A 1 373 ? -13.770 -3.455 22.428 1.00 91.75 373 GLN A O 1
ATOM 2936 N N . THR A 1 374 ? -13.946 -1.285 22.986 1.00 88.81 374 THR A N 1
ATOM 2937 C CA . THR A 1 374 ? -13.262 -1.404 24.276 1.00 88.81 374 THR A CA 1
ATOM 2938 C C . THR A 1 374 ? -14.171 -2.033 25.332 1.00 88.81 374 THR A C 1
ATOM 2940 O O . THR A 1 374 ? -15.399 -2.025 25.212 1.00 88.81 374 THR A O 1
ATOM 2943 N N . GLU A 1 375 ? -13.585 -2.503 26.435 1.00 86.19 375 GLU A N 1
ATOM 2944 C CA . GLU A 1 375 ? -14.333 -2.971 27.615 1.00 86.19 375 GLU A CA 1
ATOM 2945 C C . GLU A 1 375 ? -15.282 -1.896 28.186 1.00 86.19 375 GLU A C 1
ATOM 2947 O O . GLU A 1 375 ? -16.335 -2.211 28.738 1.00 86.19 375 GLU A O 1
ATOM 2952 N N . SER A 1 376 ? -14.951 -0.613 27.998 1.00 87.19 376 SER A N 1
ATOM 2953 C CA . SER A 1 376 ? -15.773 0.545 28.377 1.00 87.19 376 SER A CA 1
ATOM 2954 C C . SER A 1 376 ? -16.851 0.917 27.348 1.00 87.19 376 SER A C 1
ATOM 2956 O O . SER A 1 376 ? -17.498 1.953 27.492 1.00 87.19 376 SER A O 1
ATOM 2958 N N . SER A 1 377 ? -17.081 0.079 26.330 1.00 88.00 377 SER A N 1
ATOM 2959 C CA . SER A 1 377 ? -18.018 0.331 25.222 1.00 88.00 377 SER A CA 1
ATOM 2960 C C . SER A 1 377 ? -17.683 1.568 24.371 1.00 88.00 377 SER A C 1
ATOM 2962 O O . SER A 1 377 ? -18.559 2.106 23.692 1.00 88.00 377 SER A O 1
ATOM 2964 N N . GLU A 1 378 ? -16.424 2.005 24.382 1.00 93.44 378 GLU A N 1
ATOM 2965 C CA . GLU A 1 378 ? -15.884 3.022 23.475 1.00 93.44 378 GLU A CA 1
ATOM 2966 C C . GLU A 1 378 ? -15.304 2.348 22.222 1.00 93.44 378 GLU A C 1
ATOM 2968 O O . GLU A 1 378 ? -15.134 1.130 22.177 1.00 93.44 378 GLU A O 1
ATOM 2973 N N . TYR A 1 379 ? -14.994 3.132 21.192 1.00 96.06 379 TYR A N 1
ATOM 2974 C CA . TYR A 1 379 ? -14.513 2.612 19.913 1.00 96.06 379 TYR A CA 1
ATOM 2975 C C . TYR A 1 379 ? -13.106 3.104 19.595 1.00 96.06 379 TYR A C 1
ATOM 2977 O O . TYR A 1 379 ? -12.814 4.296 19.715 1.00 96.06 379 TYR A O 1
ATOM 2985 N N . ILE A 1 380 ? -12.246 2.194 19.146 1.00 97.94 380 ILE A N 1
ATOM 2986 C CA . ILE A 1 380 ? -10.967 2.522 18.515 1.00 97.94 380 ILE A CA 1
ATOM 2987 C C . ILE A 1 380 ? -11.087 2.159 17.040 1.00 97.94 380 ILE A C 1
ATOM 2989 O O . ILE A 1 380 ? -11.360 1.004 16.721 1.00 97.94 380 ILE A O 1
ATOM 2993 N N . LEU A 1 381 ? -10.909 3.132 16.151 1.00 98.38 381 LEU A N 1
ATOM 2994 C CA . LEU A 1 381 ? -11.025 2.915 14.708 1.00 98.38 381 LEU A CA 1
ATOM 2995 C C . LEU A 1 381 ? -9.651 2.624 14.093 1.00 98.38 381 LEU A C 1
ATOM 2997 O O . LEU A 1 381 ? -8.667 3.273 14.451 1.00 98.38 38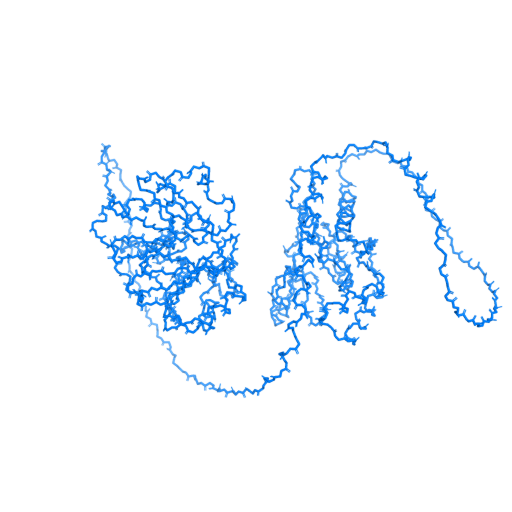1 LEU A O 1
ATOM 3001 N N . LEU A 1 382 ? -9.609 1.676 13.162 1.00 98.56 382 LEU A N 1
ATOM 3002 C CA . LEU A 1 382 ? -8.536 1.486 12.190 1.00 98.56 382 LEU A CA 1
ATOM 3003 C C . LEU A 1 382 ? -9.021 2.079 10.870 1.00 98.56 382 LEU A C 1
ATOM 3005 O O . LEU A 1 382 ? -9.980 1.585 10.267 1.00 98.56 382 LEU A O 1
ATOM 3009 N N . ASP A 1 383 ? -8.366 3.159 10.464 1.00 98.56 383 ASP A N 1
ATOM 3010 C CA . ASP A 1 383 ? -8.810 4.045 9.392 1.00 98.56 383 ASP A CA 1
ATOM 3011 C C . ASP A 1 383 ? -10.191 4.684 9.616 1.00 98.56 383 ASP A C 1
ATOM 3013 O O . ASP A 1 383 ? -10.936 4.382 10.547 1.00 98.56 383 ASP A O 1
ATOM 3017 N N . CYS A 1 384 ? -10.502 5.670 8.782 1.00 97.12 384 CYS A N 1
ATOM 3018 C CA . CYS A 1 384 ? -11.724 6.468 8.830 1.00 97.12 384 CYS A CA 1
ATOM 3019 C C . CYS A 1 384 ? -12.090 6.935 7.411 1.00 97.12 384 CYS A C 1
ATOM 3021 O O . CYS A 1 384 ? -12.298 8.118 7.142 1.00 97.12 384 CYS A O 1
ATOM 3023 N N . GLY A 1 385 ? -12.101 5.993 6.468 1.00 95.12 385 GLY A N 1
ATOM 3024 C CA . GLY A 1 385 ? -12.356 6.248 5.051 1.00 95.12 385 GLY A CA 1
ATOM 3025 C C . GLY A 1 385 ? -13.816 6.434 4.677 1.00 95.12 385 GLY A C 1
ATOM 3026 O O . GLY A 1 385 ? -14.150 7.117 3.714 1.00 95.12 385 GLY A O 1
ATOM 3027 N N . ILE A 1 386 ? -14.712 5.854 5.467 1.00 93.69 386 ILE A N 1
ATOM 3028 C CA . ILE A 1 386 ? -16.139 5.847 5.174 1.00 93.69 386 ILE A CA 1
ATOM 3029 C C . ILE A 1 386 ? -16.720 7.223 5.498 1.00 93.69 386 ILE A C 1
ATOM 3031 O O . ILE A 1 386 ? -16.688 7.671 6.646 1.00 93.69 386 ILE A O 1
ATOM 3035 N N . GLU A 1 387 ? -17.301 7.894 4.501 1.00 92.19 387 GLU A N 1
ATOM 3036 C CA . GLU A 1 387 ? -17.864 9.242 4.662 1.00 92.19 387 GLU A CA 1
ATOM 3037 C C . GLU A 1 387 ? -18.885 9.313 5.815 1.00 92.19 387 GLU A C 1
ATOM 3039 O O . GLU A 1 387 ? -18.913 10.272 6.589 1.00 92.19 387 GLU A O 1
ATOM 3044 N N . ALA A 1 388 ? -19.693 8.261 5.968 1.00 91.94 388 ALA A N 1
ATOM 3045 C CA . ALA A 1 388 ? -20.742 8.163 6.975 1.00 91.94 388 ALA A CA 1
ATOM 3046 C C . ALA A 1 388 ? -20.236 7.900 8.408 1.00 91.94 388 ALA A C 1
ATOM 3048 O O . ALA A 1 388 ? -21.064 7.802 9.311 1.00 91.94 388 ALA A O 1
ATOM 3049 N N . THR A 1 389 ? -18.920 7.818 8.658 1.00 93.94 389 THR A N 1
ATOM 3050 C CA . THR A 1 389 ? -18.358 7.463 9.981 1.00 93.94 389 THR A CA 1
ATOM 3051 C C . THR A 1 389 ? -18.936 8.308 11.121 1.00 93.94 389 THR A C 1
ATOM 3053 O O . THR A 1 389 ? -19.323 7.769 12.152 1.00 93.94 389 THR A O 1
ATOM 3056 N N . ALA A 1 390 ? -19.080 9.625 10.934 1.00 94.25 390 ALA A N 1
ATOM 3057 C CA . ALA A 1 390 ? -19.648 10.498 11.967 1.00 94.25 390 ALA A CA 1
ATOM 3058 C C . ALA A 1 390 ? -21.104 10.150 12.335 1.00 94.25 390 ALA A C 1
ATOM 3060 O O . ALA A 1 390 ? -21.510 10.367 13.469 1.00 94.25 390 ALA A O 1
ATOM 3061 N N . THR A 1 391 ? -21.879 9.615 11.391 1.00 94.56 391 THR A N 1
ATOM 3062 C CA . THR A 1 391 ? -23.259 9.165 11.622 1.00 94.56 391 THR A CA 1
ATOM 3063 C C . THR A 1 391 ? -23.299 7.737 12.163 1.00 94.56 391 THR A C 1
ATOM 3065 O O . THR A 1 391 ? -24.110 7.448 13.034 1.00 94.56 391 THR A O 1
ATOM 3068 N N . LEU A 1 392 ? -22.411 6.855 11.691 1.00 92.94 392 LEU A N 1
ATOM 3069 C CA . LEU A 1 392 ? -22.326 5.459 12.141 1.00 92.94 392 LEU A CA 1
ATOM 3070 C C . LEU A 1 392 ? -21.985 5.335 13.632 1.00 92.94 392 LEU A C 1
ATOM 3072 O O . LEU A 1 392 ? -22.453 4.413 14.291 1.00 92.94 392 LEU A O 1
ATOM 3076 N N . PHE A 1 393 ? -21.190 6.266 14.157 1.00 94.38 393 PHE A N 1
ATOM 3077 C CA . PHE A 1 393 ? -20.785 6.299 15.563 1.00 94.38 393 PHE A CA 1
ATOM 3078 C C . PHE A 1 393 ? -21.447 7.443 16.347 1.00 94.38 393 PHE A C 1
ATOM 3080 O O . PHE A 1 393 ? -20.937 7.841 17.395 1.00 94.38 393 PHE A O 1
ATOM 3087 N N . ASP A 1 394 ? -22.566 7.996 15.866 1.00 94.38 394 ASP A N 1
ATOM 3088 C CA . ASP A 1 394 ? -23.280 9.032 16.617 1.00 94.38 394 ASP A CA 1
ATOM 3089 C C . ASP A 1 394 ? -23.822 8.476 17.946 1.00 94.38 394 ASP A C 1
ATOM 3091 O O . ASP A 1 394 ? -24.262 7.330 18.043 1.00 94.38 394 ASP A O 1
ATOM 3095 N N . GLY A 1 395 ? -23.727 9.277 19.007 1.00 92.62 395 GLY A N 1
ATOM 3096 C CA . GLY A 1 395 ? -24.016 8.848 20.381 1.00 92.62 395 GLY A CA 1
ATOM 3097 C C . GLY A 1 395 ? -22.981 7.900 21.007 1.00 92.62 395 GLY A C 1
ATOM 3098 O O . GLY A 1 395 ? -23.065 7.631 22.207 1.00 92.62 395 GLY A O 1
ATOM 3099 N N . ALA A 1 396 ? -21.987 7.430 20.249 1.00 93.75 396 ALA A N 1
ATOM 3100 C CA . ALA A 1 396 ? -20.879 6.627 20.748 1.00 93.75 396 ALA A CA 1
ATOM 3101 C C . ALA A 1 396 ? -19.606 7.461 20.947 1.00 93.75 396 ALA A C 1
ATOM 3103 O O . ALA A 1 396 ? -19.391 8.495 20.314 1.00 93.75 396 ALA A O 1
ATOM 3104 N N . LYS A 1 397 ? -18.723 6.987 21.832 1.00 94.06 397 LYS A N 1
ATOM 3105 C CA . LYS A 1 397 ? -17.427 7.620 22.080 1.00 94.06 397 LYS A CA 1
ATOM 3106 C C . LYS A 1 397 ? -16.338 6.962 21.239 1.00 94.06 397 LYS A C 1
ATOM 3108 O O . LYS A 1 397 ? -16.070 5.774 21.400 1.00 94.06 397 LYS A O 1
ATOM 3113 N N . ILE A 1 398 ? -15.677 7.746 20.388 1.00 96.38 398 ILE A N 1
ATOM 3114 C CA . ILE A 1 398 ? -14.495 7.305 19.630 1.00 96.38 398 ILE A CA 1
ATOM 3115 C C . ILE A 1 398 ? -13.255 7.668 20.440 1.00 96.38 398 ILE A C 1
ATOM 3117 O O . ILE A 1 398 ? -12.880 8.837 20.535 1.00 96.38 398 ILE A O 1
ATOM 3121 N N . ARG A 1 399 ? -12.632 6.674 21.064 1.00 94.62 399 ARG A N 1
ATOM 3122 C CA . ARG A 1 399 ? -11.476 6.842 21.945 1.00 94.62 399 ARG A CA 1
ATOM 3123 C C . ARG A 1 399 ? -10.232 7.280 21.179 1.00 94.62 399 ARG A C 1
ATOM 3125 O O . ARG A 1 399 ? -9.536 8.195 21.620 1.00 94.62 399 ARG A O 1
ATOM 3132 N N . ALA A 1 400 ? -9.969 6.631 20.050 1.00 97.44 400 ALA A N 1
ATOM 3133 C CA . ALA A 1 400 ? -8.821 6.895 19.198 1.00 97.44 400 ALA A CA 1
ATOM 3134 C C . ALA A 1 400 ? -9.083 6.426 17.762 1.00 97.44 400 ALA A C 1
ATOM 3136 O O . ALA A 1 400 ? -9.924 5.562 17.518 1.00 97.44 400 ALA A O 1
ATOM 3137 N N . ILE A 1 401 ? -8.326 6.989 16.829 1.00 98.69 401 ILE A N 1
ATOM 3138 C CA . ILE A 1 401 ? -8.221 6.532 15.446 1.00 98.69 401 ILE A CA 1
ATOM 3139 C C . ILE A 1 401 ? -6.753 6.208 15.201 1.00 98.69 401 ILE A C 1
ATOM 3141 O O . ILE A 1 401 ? -5.889 7.027 15.509 1.00 98.69 401 ILE A O 1
ATOM 3145 N N . PHE A 1 402 ? -6.479 5.034 14.654 1.00 98.81 402 PHE A N 1
ATOM 3146 C CA . PHE A 1 402 ? -5.176 4.630 14.146 1.00 98.81 402 PHE A CA 1
ATOM 3147 C C . PHE A 1 402 ? -5.283 4.571 12.626 1.00 98.81 402 PHE A C 1
ATOM 3149 O O . PHE A 1 402 ? -5.914 3.674 12.069 1.00 98.81 402 PHE A O 1
ATOM 3156 N N . LEU A 1 403 ? -4.747 5.596 11.973 1.00 98.75 403 LEU A N 1
ATOM 3157 C CA . LEU A 1 403 ? -4.796 5.768 10.531 1.00 98.75 403 LEU A CA 1
ATOM 3158 C C . LEU A 1 403 ? -3.567 5.113 9.900 1.00 98.75 403 LEU A C 1
ATOM 3160 O O . LEU A 1 403 ? -2.442 5.503 10.210 1.00 98.75 403 LEU A O 1
ATOM 3164 N N . THR A 1 404 ? -3.779 4.183 8.977 1.00 98.81 404 THR A N 1
ATOM 3165 C CA . THR A 1 404 ? -2.711 3.523 8.225 1.00 98.81 404 THR A CA 1
ATOM 3166 C C . THR A 1 404 ? -1.968 4.521 7.348 1.00 98.81 404 THR A C 1
ATOM 3168 O O . THR A 1 404 ? -0.740 4.560 7.384 1.00 98.81 404 THR A O 1
ATOM 3171 N N . HIS A 1 405 ? -2.697 5.361 6.603 1.00 98.69 405 HIS A N 1
ATOM 3172 C CA . HIS A 1 405 ? -2.174 6.434 5.754 1.00 98.69 405 HIS A CA 1
ATOM 3173 C C . HIS A 1 405 ? -3.279 7.407 5.288 1.00 98.69 405 HIS A C 1
ATOM 3175 O O . HIS A 1 405 ? -4.463 7.212 5.543 1.00 98.69 405 HIS A O 1
ATOM 3181 N N . PHE A 1 406 ? -2.901 8.482 4.583 1.00 98.56 406 PHE A N 1
ATOM 3182 C CA . PHE A 1 406 ? -3.818 9.549 4.147 1.00 98.56 406 PHE A CA 1
ATOM 3183 C C . PHE A 1 406 ? -4.274 9.451 2.678 1.00 98.56 406 PHE A C 1
ATOM 3185 O O . PHE A 1 406 ? -4.360 10.483 1.997 1.00 98.56 406 PHE A O 1
ATOM 3192 N N . HIS A 1 407 ? -4.533 8.259 2.136 1.00 98.44 407 HIS A N 1
ATOM 3193 C CA . HIS A 1 407 ? -5.386 8.193 0.941 1.00 98.44 407 HIS A CA 1
ATOM 3194 C C . HIS A 1 407 ? -6.853 8.454 1.314 1.00 98.44 407 HIS A C 1
ATOM 3196 O O . HIS A 1 407 ? -7.248 8.395 2.481 1.00 98.44 407 HIS A O 1
ATOM 3202 N N . ALA A 1 408 ? -7.651 8.849 0.321 1.00 97.81 408 ALA A N 1
ATOM 3203 C CA . ALA A 1 408 ? -9.013 9.331 0.543 1.00 97.81 408 ALA A CA 1
ATOM 3204 C C . ALA A 1 408 ? -9.908 8.252 1.167 1.00 97.81 408 ALA A C 1
ATOM 3206 O O . ALA A 1 408 ? -10.614 8.508 2.137 1.00 97.81 408 ALA A O 1
ATOM 3207 N N . ASP A 1 409 ? -9.808 7.035 0.663 1.00 97.12 409 ASP A N 1
ATOM 3208 C CA . ASP A 1 409 ? -10.508 5.832 1.101 1.00 97.12 409 ASP A CA 1
ATOM 3209 C C . ASP A 1 409 ? -10.127 5.332 2.502 1.00 97.12 409 ASP A C 1
ATOM 3211 O O . ASP A 1 409 ? -10.798 4.431 2.999 1.00 97.12 409 ASP A O 1
ATOM 3215 N N . HIS A 1 410 ? -9.157 5.976 3.168 1.00 98.44 410 HIS A N 1
ATOM 3216 C CA . HIS A 1 410 ? -8.796 5.757 4.577 1.00 98.44 410 HIS A CA 1
ATOM 3217 C C . HIS A 1 410 ? -9.028 6.992 5.464 1.00 98.44 410 HIS A C 1
ATOM 3219 O O . HIS A 1 410 ? -9.112 6.859 6.682 1.00 98.44 410 HIS A O 1
ATOM 3225 N N . ALA A 1 411 ? -9.166 8.195 4.893 1.00 98.19 411 ALA A N 1
ATOM 3226 C CA . ALA A 1 411 ? -9.203 9.452 5.654 1.00 98.19 411 ALA A CA 1
ATOM 3227 C C . ALA A 1 411 ? -10.451 10.329 5.424 1.00 98.19 411 ALA A C 1
ATOM 3229 O O . ALA A 1 411 ? -10.646 11.306 6.152 1.00 98.19 411 ALA A O 1
ATOM 3230 N N . LEU A 1 412 ? -11.297 10.034 4.432 1.00 97.69 412 LEU A N 1
ATOM 3231 C CA . LEU A 1 412 ? -12.406 10.905 4.020 1.00 97.69 412 LEU A CA 1
ATOM 3232 C C . LEU A 1 412 ? -13.417 11.184 5.145 1.00 97.69 412 LEU A C 1
ATOM 3234 O O . LEU A 1 412 ? -13.865 12.324 5.304 1.00 97.69 412 LEU A O 1
ATOM 3238 N N . GLY A 1 413 ? -13.732 10.188 5.973 1.00 97.06 413 GLY A N 1
ATOM 3239 C CA . GLY A 1 413 ? -14.628 10.316 7.126 1.00 97.06 413 GLY A CA 1
ATOM 3240 C C . GLY A 1 413 ? -14.150 11.335 8.168 1.00 97.06 413 GLY A C 1
ATOM 3241 O O . GLY A 1 413 ? -14.975 11.965 8.844 1.00 97.06 413 GLY A O 1
ATOM 3242 N N . LEU A 1 414 ? -12.838 11.601 8.243 1.00 98.06 414 LEU A N 1
ATOM 3243 C CA . LEU A 1 414 ? -12.265 12.605 9.149 1.00 98.06 414 LEU A CA 1
ATOM 3244 C C . LEU A 1 414 ? -12.779 14.023 8.854 1.00 98.06 414 LEU A C 1
ATOM 3246 O O . LEU A 1 414 ? -12.890 14.833 9.777 1.00 98.06 414 LEU A O 1
ATOM 3250 N N . LEU A 1 415 ? -13.147 14.334 7.603 1.00 97.62 415 LEU A N 1
ATOM 3251 C CA . LEU A 1 415 ? -13.647 15.665 7.226 1.00 97.62 415 LEU A CA 1
ATOM 3252 C C . LEU A 1 415 ? -14.949 16.032 7.944 1.00 97.62 415 LEU A C 1
ATOM 3254 O O . LEU A 1 415 ? -15.134 17.192 8.320 1.00 97.62 415 LEU A O 1
ATOM 3258 N N . ARG A 1 416 ? -15.843 15.058 8.150 1.00 96.25 416 ARG A N 1
ATOM 3259 C CA . ARG A 1 416 ? -17.065 15.250 8.945 1.00 96.25 416 ARG A CA 1
ATOM 3260 C C . ARG A 1 416 ? -16.765 15.094 10.431 1.00 96.25 416 ARG A C 1
ATOM 3262 O O . ARG A 1 416 ? -17.206 15.914 11.237 1.00 96.25 416 ARG A O 1
ATOM 3269 N N . LEU A 1 417 ? -15.961 14.093 10.788 1.00 96.25 417 LEU A N 1
ATOM 3270 C CA . LEU A 1 417 ? -15.691 13.748 12.180 1.00 96.25 417 LEU A CA 1
ATOM 3271 C C . LEU A 1 417 ? -14.936 14.844 12.951 1.00 96.25 417 LEU A C 1
ATOM 3273 O O . LEU A 1 417 ? -15.154 15.000 14.151 1.00 96.25 417 LEU A O 1
ATOM 3277 N N . ARG A 1 418 ? -14.130 15.677 12.276 1.00 96.94 418 ARG A N 1
ATOM 3278 C CA . ARG A 1 418 ? -13.441 16.826 12.895 1.00 96.94 418 ARG A CA 1
ATOM 3279 C C . ARG A 1 418 ? -14.382 17.844 13.546 1.00 96.94 418 ARG A C 1
ATOM 3281 O O . ARG A 1 418 ? -13.949 18.629 14.380 1.00 96.94 418 ARG A O 1
ATOM 3288 N N . TYR A 1 419 ? -15.661 17.867 13.171 1.00 96.75 419 TYR A N 1
ATOM 3289 C CA . TYR A 1 419 ? -16.666 18.743 13.782 1.00 96.75 419 TYR A CA 1
ATOM 3290 C C . TYR A 1 419 ? -17.369 18.115 14.993 1.00 96.75 419 TYR A C 1
ATOM 3292 O O . TYR A 1 419 ? -18.281 18.734 15.551 1.00 96.75 419 TYR A O 1
ATOM 3300 N N . SER A 1 420 ? -16.951 16.914 15.407 1.00 95.81 420 SER A N 1
ATOM 3301 C CA . SER A 1 420 ? -17.454 16.253 16.608 1.00 95.81 420 SER A CA 1
ATOM 3302 C C . SER A 1 420 ? -17.347 17.165 17.833 1.00 95.81 420 SER A C 1
ATOM 3304 O O . SER A 1 420 ? -16.430 17.979 17.965 1.00 95.81 420 SER A O 1
ATOM 3306 N N . LYS A 1 421 ? -18.300 17.021 18.757 1.00 95.06 421 LYS A N 1
ATOM 3307 C CA . LYS A 1 421 ? -18.250 17.683 20.070 1.00 95.06 421 LYS A CA 1
ATOM 3308 C C . LYS A 1 421 ? -17.296 16.989 21.040 1.00 95.06 421 LYS A C 1
ATOM 3310 O O . LYS A 1 421 ? -16.988 17.546 22.088 1.00 95.06 421 LYS A O 1
ATOM 3315 N N . GLN A 1 422 ? -16.814 15.804 20.678 1.00 92.81 422 GLN A N 1
ATOM 3316 C CA . GLN A 1 422 ? -15.798 15.073 21.409 1.00 92.81 422 GLN A CA 1
ATOM 3317 C C . GLN A 1 422 ? -14.417 15.331 20.799 1.00 92.81 422 GLN A C 1
ATOM 3319 O O . GLN A 1 422 ? -14.257 15.320 19.577 1.00 92.81 422 GLN A O 1
ATOM 3324 N N . HIS A 1 423 ? -13.408 15.499 21.654 1.00 95.31 423 HIS A N 1
ATOM 3325 C CA . HIS A 1 423 ? -12.017 15.425 21.224 1.00 95.31 423 HIS A CA 1
ATOM 3326 C C . HIS A 1 423 ? -11.619 13.989 20.883 1.00 95.31 423 HIS A C 1
ATOM 3328 O O . HIS A 1 423 ? -11.941 13.054 21.624 1.00 95.31 423 HIS A O 1
ATOM 3334 N N . ILE A 1 424 ? -10.905 13.833 19.768 1.00 96.62 424 ILE A N 1
ATOM 3335 C CA . ILE A 1 424 ? -10.496 12.535 19.225 1.00 96.62 424 ILE A CA 1
ATOM 3336 C C . ILE A 1 424 ? -8.997 12.580 18.927 1.00 96.62 424 ILE A C 1
ATOM 3338 O O . ILE A 1 424 ? -8.514 13.492 18.256 1.00 96.62 424 ILE A O 1
ATOM 3342 N N . ALA A 1 425 ? -8.252 11.596 19.426 1.00 97.88 425 ALA A N 1
ATOM 3343 C CA . ALA A 1 425 ? -6.860 11.397 19.045 1.00 97.88 425 ALA A CA 1
ATOM 3344 C C . ALA A 1 425 ? -6.794 10.622 17.723 1.00 97.88 425 ALA A C 1
ATOM 3346 O O . ALA A 1 425 ? -7.393 9.554 17.613 1.00 97.88 425 ALA A O 1
ATOM 3347 N N . CYS A 1 426 ? -6.067 11.149 16.740 1.00 98.56 426 CYS A N 1
ATOM 3348 C CA . CYS A 1 426 ? -5.783 10.472 15.479 1.00 98.56 426 CYS A CA 1
ATOM 3349 C C . CYS A 1 426 ? -4.279 10.216 15.381 1.00 98.56 426 CYS A C 1
ATOM 3351 O O . CYS A 1 426 ? -3.492 11.152 15.242 1.00 98.56 426 CYS A O 1
ATOM 3353 N N . TYR A 1 427 ? -3.887 8.956 15.497 1.00 98.88 427 TYR A N 1
ATOM 3354 C CA . TYR A 1 427 ? -2.519 8.482 15.375 1.00 98.88 427 TYR A CA 1
ATOM 3355 C C . TYR A 1 427 ? -2.227 8.142 13.915 1.00 98.88 427 TYR A C 1
ATOM 3357 O O . TYR A 1 427 ? -2.996 7.405 13.305 1.00 98.88 427 TYR A O 1
ATOM 3365 N N . HIS A 1 428 ? -1.139 8.666 13.353 1.00 98.62 428 HIS A N 1
ATOM 3366 C CA . HIS A 1 428 ? -0.852 8.533 11.921 1.00 98.62 428 HIS A CA 1
ATOM 3367 C C . HIS A 1 428 ? 0.662 8.488 11.620 1.00 98.62 428 HIS A C 1
ATOM 3369 O O . HIS A 1 428 ? 1.460 8.924 12.454 1.00 98.62 428 HIS A O 1
ATOM 3375 N N . PRO A 1 429 ? 1.090 7.992 10.442 1.00 98.44 429 PRO A N 1
ATOM 3376 C CA . PRO A 1 429 ? 2.475 8.103 9.968 1.00 98.44 429 PRO A CA 1
ATOM 3377 C C . PRO A 1 429 ? 2.925 9.554 9.791 1.00 98.44 429 PRO A C 1
ATOM 3379 O O . PRO A 1 429 ? 2.083 10.430 9.629 1.00 98.44 429 PRO A O 1
ATOM 3382 N N . ASP A 1 430 ? 4.232 9.832 9.745 1.00 97.75 430 ASP A N 1
ATOM 3383 C CA . ASP A 1 430 ? 4.759 11.179 9.436 1.00 97.75 430 ASP A CA 1
ATOM 3384 C C . ASP A 1 430 ? 4.530 11.563 7.955 1.00 97.75 430 ASP A C 1
ATOM 3386 O O . ASP A 1 430 ? 5.450 11.626 7.141 1.00 97.75 430 ASP A O 1
ATOM 3390 N N . ASP A 1 431 ? 3.267 11.780 7.587 1.00 97.06 431 ASP A N 1
ATOM 3391 C CA . ASP A 1 431 ? 2.833 12.397 6.339 1.00 97.06 431 ASP A CA 1
ATOM 3392 C C . ASP A 1 431 ? 2.524 13.868 6.630 1.00 97.06 431 ASP A C 1
ATOM 3394 O O . ASP A 1 431 ? 1.546 14.190 7.302 1.00 97.06 431 ASP A O 1
ATOM 3398 N N . ARG A 1 432 ? 3.369 14.769 6.123 1.00 92.94 432 ARG A N 1
ATOM 3399 C CA . ARG A 1 432 ? 3.221 16.223 6.310 1.00 92.94 432 ARG A CA 1
ATOM 3400 C C . ARG A 1 432 ? 2.161 16.848 5.404 1.00 92.94 432 ARG A C 1
ATOM 3402 O O . ARG A 1 432 ? 1.766 17.989 5.639 1.00 92.94 432 ARG A O 1
ATOM 3409 N N . GLN A 1 433 ? 1.730 16.140 4.361 1.00 94.50 433 GLN A N 1
ATOM 3410 C CA . GLN A 1 433 ? 0.702 16.614 3.434 1.00 94.50 433 GLN A CA 1
ATOM 3411 C C . GLN A 1 433 ? -0.695 16.287 3.966 1.00 94.50 433 GLN A C 1
ATOM 3413 O O . GLN A 1 433 ? -1.594 17.125 3.895 1.00 94.50 433 GLN A O 1
ATOM 3418 N N . GLY A 1 434 ? -0.864 15.088 4.527 1.00 95.38 434 GLY A N 1
ATOM 3419 C CA . GLY A 1 434 ? -2.145 14.614 5.039 1.00 95.38 434 GLY A CA 1
ATOM 3420 C C . GLY A 1 434 ? -3.176 14.402 3.926 1.00 95.38 434 GLY A C 1
ATOM 3421 O O . GLY A 1 434 ? -2.841 14.015 2.801 1.00 95.38 434 GLY A O 1
ATOM 3422 N N . PHE A 1 435 ? -4.449 14.652 4.243 1.00 97.31 435 PHE A N 1
ATOM 3423 C CA . PHE A 1 435 ? -5.566 14.607 3.296 1.00 97.31 435 PHE A CA 1
ATOM 3424 C C . PHE A 1 435 ? -6.344 15.930 3.314 1.00 97.31 435 PHE A C 1
ATOM 3426 O O . PHE A 1 435 ? -6.761 16.405 4.373 1.00 97.31 435 PHE A O 1
ATOM 3433 N N . GLY A 1 436 ? -6.540 16.530 2.136 1.00 95.81 436 GLY A N 1
ATOM 3434 C CA . GLY A 1 436 ? -7.276 17.785 1.980 1.00 95.81 436 GLY A CA 1
ATOM 3435 C C . GLY A 1 436 ? -6.736 18.918 2.862 1.00 95.81 436 GLY A C 1
ATOM 3436 O O . GLY A 1 436 ? -5.558 19.264 2.821 1.00 95.81 436 GLY A O 1
ATOM 3437 N N . ASP A 1 437 ? -7.617 19.517 3.659 1.00 96.50 437 ASP A N 1
ATOM 3438 C CA . ASP A 1 437 ? -7.316 20.617 4.579 1.00 96.50 437 ASP A CA 1
ATOM 3439 C C . ASP A 1 437 ? -7.263 20.174 6.057 1.00 96.50 437 ASP A C 1
ATOM 3441 O O . ASP A 1 437 ? -7.284 21.025 6.950 1.00 96.50 437 ASP A O 1
ATOM 3445 N N . LEU A 1 438 ? -7.186 18.865 6.341 1.00 97.12 438 LEU A N 1
ATOM 3446 C CA . LEU A 1 438 ? -7.309 18.314 7.699 1.00 97.12 438 LEU A CA 1
ATOM 3447 C C . LEU A 1 438 ? -6.315 18.919 8.701 1.00 97.12 438 LEU A C 1
ATOM 3449 O O . LEU A 1 438 ? -6.711 19.263 9.814 1.00 97.12 438 LEU A O 1
ATOM 3453 N N . PHE A 1 439 ? -5.053 19.115 8.308 1.00 96.81 439 PHE A N 1
ATOM 3454 C CA . PHE A 1 439 ? -4.047 19.731 9.182 1.00 96.81 439 PHE A CA 1
ATOM 3455 C C . PHE A 1 439 ? -4.191 21.248 9.319 1.00 96.81 439 PHE A C 1
ATOM 3457 O O . PHE A 1 439 ? -3.772 21.816 10.324 1.00 96.81 439 PHE A O 1
ATOM 3464 N N . LYS A 1 440 ? -4.816 21.920 8.347 1.00 96.44 440 LYS A N 1
ATOM 3465 C CA . LYS A 1 440 ? -5.121 23.357 8.444 1.00 96.44 440 LYS A CA 1
ATOM 3466 C C . LYS A 1 440 ? -6.323 23.600 9.356 1.00 96.44 440 LYS A C 1
ATOM 3468 O O . LYS A 1 440 ? -6.399 24.615 10.048 1.00 96.44 440 LYS A O 1
ATOM 3473 N N . HIS A 1 441 ? -7.276 22.673 9.354 1.00 95.75 441 HIS A N 1
ATOM 3474 C CA . HIS A 1 441 ? -8.526 22.762 10.097 1.00 95.75 441 HIS A CA 1
ATOM 3475 C C . HIS A 1 441 ? -8.737 21.501 10.935 1.00 95.75 441 HIS A C 1
ATOM 3477 O O . HIS A 1 441 ? -9.619 20.693 10.655 1.00 95.75 441 HIS A O 1
ATOM 3483 N N . THR A 1 442 ? -7.936 21.369 11.992 1.00 94.00 442 THR A N 1
ATOM 3484 C CA . THR A 1 442 ? -7.924 20.191 12.875 1.00 94.00 442 THR A CA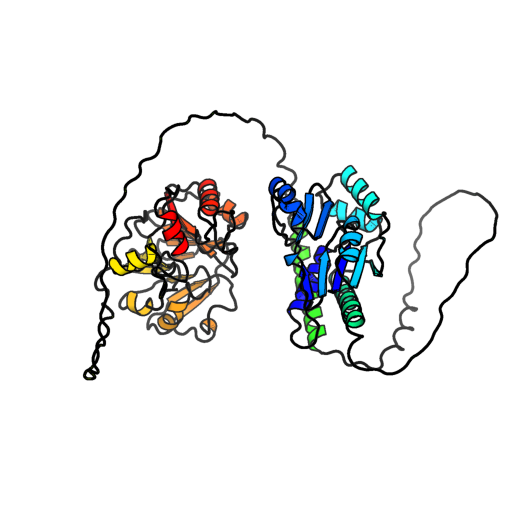 1
ATOM 3485 C C . THR A 1 442 ? -9.207 20.034 13.691 1.00 94.00 442 THR A C 1
ATOM 3487 O O . THR A 1 442 ? -9.703 18.922 13.868 1.00 94.00 442 THR A O 1
ATOM 3490 N N . LYS A 1 443 ? -9.786 21.160 14.135 1.00 96.31 443 LYS A N 1
ATOM 3491 C CA . LYS A 1 443 ? -11.027 21.222 14.923 1.00 96.31 443 LYS A CA 1
ATOM 3492 C C . LYS A 1 443 ? -10.942 20.316 16.165 1.00 96.31 443 LYS A C 1
ATOM 3494 O O . LYS A 1 443 ? -10.127 20.605 17.035 1.00 96.31 443 LYS A O 1
ATOM 3499 N N . SER A 1 444 ? -11.776 19.281 16.297 1.00 96.69 444 SER A N 1
ATOM 3500 C CA . SER A 1 444 ? -11.780 18.407 17.479 1.00 96.69 444 SER A CA 1
ATOM 3501 C C . SER A 1 444 ? -10.729 17.290 17.443 1.00 96.69 444 SER A C 1
ATOM 3503 O O . SER A 1 444 ? -10.553 16.596 18.448 1.00 96.69 444 SER A O 1
ATOM 3505 N N . ILE A 1 445 ? -10.013 17.119 16.327 1.00 98.12 445 ILE A N 1
ATOM 3506 C CA . ILE A 1 445 ? -9.033 16.045 16.154 1.00 98.12 445 ILE A CA 1
ATOM 3507 C C . ILE A 1 445 ? -7.632 16.530 16.524 1.00 98.12 445 ILE A C 1
ATOM 3509 O O . ILE A 1 445 ? -7.142 17.528 15.994 1.00 98.12 445 ILE A O 1
ATOM 3513 N N . THR A 1 446 ? -6.961 15.769 17.386 1.00 98.12 446 THR A N 1
ATOM 3514 C CA . THR A 1 446 ? -5.534 15.929 17.676 1.00 98.12 446 THR A CA 1
ATOM 3515 C C . THR A 1 446 ? -4.747 14.892 16.889 1.00 98.12 446 THR A C 1
ATOM 3517 O O . THR A 1 446 ? -4.843 13.698 17.171 1.00 98.12 446 THR A O 1
ATOM 3520 N N . TYR A 1 447 ? -3.956 15.355 15.925 1.00 98.31 447 TYR A N 1
ATOM 3521 C CA . TYR A 1 447 ? -3.094 14.518 15.093 1.00 98.31 447 TYR A CA 1
ATOM 3522 C C . TYR A 1 447 ? -1.772 14.219 15.806 1.00 98.31 447 TYR A C 1
ATOM 3524 O O . TYR A 1 447 ? -1.071 15.136 16.235 1.00 98.31 447 TYR A O 1
ATOM 3532 N N . GLN A 1 448 ? -1.461 12.935 15.968 1.00 98.31 448 GLN A N 1
ATOM 3533 C CA . GLN A 1 448 ? -0.286 12.438 16.675 1.00 98.31 448 GLN A CA 1
ATOM 3534 C C . GLN A 1 448 ? 0.560 11.582 15.734 1.00 98.31 448 GLN A C 1
ATOM 3536 O O . GLN A 1 448 ? 0.158 10.490 15.333 1.00 98.31 448 GLN A O 1
ATOM 3541 N N . VAL A 1 449 ? 1.754 12.078 15.414 1.00 98.56 449 VAL A N 1
ATOM 3542 C CA . VAL A 1 449 ? 2.712 11.355 14.578 1.00 98.56 449 VAL A CA 1
ATOM 3543 C C . VAL A 1 449 ? 3.254 10.150 15.342 1.00 98.56 449 VAL A C 1
ATOM 3545 O O . VAL A 1 449 ? 3.783 10.273 16.450 1.00 98.56 449 VAL A O 1
ATOM 3548 N N . LEU A 1 450 ? 3.135 8.982 14.725 1.00 98.50 450 LEU A N 1
ATOM 3549 C CA . LEU A 1 450 ? 3.647 7.716 15.221 1.00 98.50 450 LEU A CA 1
ATOM 3550 C C . LEU A 1 450 ? 5.108 7.511 14.819 1.00 98.50 450 LEU A C 1
ATOM 3552 O O . LEU A 1 450 ? 5.553 7.946 13.758 1.00 98.50 450 LEU A O 1
ATOM 3556 N N . ARG A 1 451 ? 5.845 6.783 15.659 1.00 98.19 451 ARG A N 1
ATOM 3557 C CA . ARG A 1 451 ? 7.191 6.298 15.338 1.00 98.19 451 ARG A CA 1
ATOM 3558 C C . ARG A 1 451 ? 7.142 4.801 15.029 1.00 98.19 451 ARG A C 1
ATOM 3560 O O . ARG A 1 451 ? 6.445 4.083 15.752 1.00 98.19 451 ARG A O 1
ATOM 3567 N N . PRO A 1 452 ? 7.893 4.320 14.021 1.00 98.56 452 PRO A N 1
ATOM 3568 C CA . PRO A 1 452 ? 8.015 2.894 13.739 1.00 98.56 452 PRO A CA 1
ATOM 3569 C C . PRO A 1 452 ? 8.326 2.088 15.001 1.00 98.56 452 PRO A C 1
ATOM 3571 O O . PRO A 1 452 ? 9.141 2.512 15.827 1.00 98.56 452 PRO A O 1
ATOM 3574 N N . PHE A 1 453 ? 7.653 0.949 15.155 1.00 98.62 453 PHE A N 1
ATOM 3575 C CA . PHE A 1 453 ? 7.883 -0.037 16.216 1.00 98.62 453 PHE A CA 1
ATOM 3576 C C . PHE A 1 453 ? 7.734 0.480 17.656 1.00 98.62 453 PHE A C 1
ATOM 3578 O O . PHE A 1 453 ? 8.060 -0.236 18.601 1.00 98.62 453 PHE A O 1
ATOM 3585 N N . THR A 1 454 ? 7.231 1.703 17.847 1.00 98.56 454 THR A N 1
ATOM 3586 C CA . THR A 1 454 ? 7.034 2.307 19.169 1.00 98.56 454 THR A CA 1
ATOM 3587 C C . THR A 1 454 ? 5.597 2.055 19.631 1.00 98.56 454 THR A C 1
ATOM 3589 O O . THR A 1 454 ? 4.679 2.624 19.037 1.00 98.56 454 THR A O 1
ATOM 3592 N N . PRO A 1 455 ? 5.367 1.225 20.665 1.00 98.44 455 PRO A N 1
ATOM 3593 C CA . PRO A 1 455 ? 4.017 0.849 21.066 1.00 98.44 455 PRO A CA 1
ATOM 3594 C C . PRO A 1 455 ? 3.238 2.017 21.675 1.00 98.44 455 PRO A C 1
ATOM 3596 O O . PRO A 1 455 ? 3.767 2.772 22.492 1.00 98.44 455 PRO A O 1
ATOM 3599 N N . ILE A 1 456 ? 1.958 2.114 21.323 1.00 98.44 456 ILE A N 1
ATOM 3600 C CA . ILE A 1 456 ? 0.992 3.050 21.899 1.00 98.44 456 ILE A CA 1
ATOM 3601 C C . ILE A 1 456 ? -0.062 2.251 22.658 1.00 98.44 456 ILE A C 1
ATOM 3603 O O . ILE A 1 456 ? -0.819 1.486 22.061 1.00 98.44 456 ILE A O 1
ATOM 3607 N N . ALA A 1 457 ? -0.111 2.436 23.975 1.00 97.25 457 ALA A N 1
ATOM 3608 C CA . ALA A 1 457 ? -1.113 1.810 24.826 1.00 97.25 457 ALA A CA 1
ATOM 3609 C C . ALA A 1 457 ? -2.364 2.694 24.933 1.00 97.25 457 ALA A C 1
ATOM 3611 O O . ALA A 1 457 ? -2.272 3.871 25.289 1.00 97.25 457 ALA A O 1
ATOM 3612 N N . ILE A 1 458 ? -3.526 2.108 24.656 1.00 94.56 458 ILE A N 1
ATOM 3613 C CA . ILE A 1 458 ? -4.851 2.673 24.911 1.00 94.56 458 ILE A CA 1
ATOM 3614 C C . ILE A 1 458 ? -5.598 1.649 25.762 1.00 94.56 458 ILE A C 1
ATOM 3616 O O . ILE A 1 458 ? -6.033 0.616 25.261 1.00 94.56 458 ILE A O 1
ATOM 3620 N N . ASP A 1 459 ? -5.725 1.930 27.057 1.00 89.62 459 ASP A N 1
ATOM 3621 C CA . ASP A 1 459 ? -6.336 1.027 28.036 1.00 89.62 459 ASP A CA 1
ATOM 3622 C C . ASP A 1 459 ? -5.664 -0.367 28.013 1.00 89.62 459 ASP A C 1
ATOM 3624 O O . ASP A 1 459 ? -4.459 -0.457 28.250 1.00 89.62 459 ASP A O 1
ATOM 3628 N N . SER A 1 460 ? -6.399 -1.449 27.731 1.00 93.88 460 SER A N 1
ATOM 3629 C CA . SER A 1 460 ? -5.862 -2.817 27.637 1.00 93.88 460 SER A CA 1
ATOM 3630 C C . SER A 1 460 ? -5.358 -3.204 26.235 1.00 93.88 460 SER A C 1
ATOM 3632 O O . SER A 1 460 ? -4.974 -4.352 26.006 1.00 93.88 460 SER A O 1
ATOM 3634 N N . TYR A 1 461 ? -5.322 -2.249 25.300 1.00 96.81 461 TYR A N 1
ATOM 3635 C CA . TYR A 1 461 ? -4.909 -2.447 23.912 1.00 96.81 461 TYR A CA 1
ATOM 3636 C C . TYR A 1 461 ? -3.561 -1.781 23.653 1.00 96.81 461 TYR A C 1
ATOM 3638 O O . TYR A 1 461 ? -3.320 -0.651 24.076 1.00 96.81 461 TYR A O 1
ATOM 3646 N N . THR A 1 462 ? -2.676 -2.455 22.924 1.00 98.56 462 THR A N 1
ATOM 3647 C CA . THR A 1 462 ? -1.385 -1.890 22.509 1.00 98.56 462 THR A CA 1
ATOM 3648 C C . THR A 1 462 ? -1.244 -1.960 21.000 1.00 98.56 462 THR A C 1
ATOM 3650 O O . THR A 1 462 ? -1.289 -3.042 20.424 1.00 98.56 462 THR A O 1
ATOM 3653 N N . PHE A 1 463 ? -1.032 -0.810 20.367 1.00 98.75 463 PHE A N 1
ATOM 3654 C CA . PHE A 1 463 ? -0.845 -0.674 18.927 1.00 98.75 463 PHE A CA 1
ATOM 3655 C C . PHE A 1 463 ? 0.620 -0.379 18.645 1.00 98.75 463 PHE A C 1
ATOM 3657 O O . PHE A 1 463 ? 1.141 0.656 19.056 1.00 98.75 463 PHE A O 1
ATOM 3664 N N . THR A 1 464 ? 1.293 -1.279 17.937 1.00 98.88 464 THR A N 1
ATOM 3665 C CA . THR A 1 464 ? 2.669 -1.070 17.488 1.00 98.88 464 THR A CA 1
ATOM 3666 C C . THR A 1 464 ? 2.672 -0.772 15.989 1.00 98.88 464 THR A C 1
ATOM 3668 O O . THR A 1 464 ? 2.281 -1.651 15.220 1.00 98.88 464 THR A O 1
ATOM 3671 N N . PRO A 1 465 ? 3.087 0.433 15.555 1.00 98.88 465 PRO A N 1
ATOM 3672 C CA . PRO A 1 465 ? 3.124 0.801 14.142 1.00 98.88 465 PRO A CA 1
ATOM 3673 C C . PRO A 1 465 ? 4.177 -0.010 13.383 1.00 98.88 465 PRO A C 1
ATOM 3675 O O . PRO A 1 465 ? 5.331 -0.084 13.814 1.00 98.88 465 PRO A O 1
ATOM 3678 N N . ILE A 1 466 ? 3.786 -0.586 12.250 1.00 98.88 466 ILE A N 1
ATOM 3679 C CA . ILE A 1 466 ? 4.625 -1.424 11.390 1.00 98.88 466 ILE A CA 1
ATOM 3680 C C . ILE A 1 466 ? 4.780 -0.727 10.032 1.00 98.88 466 ILE A C 1
ATOM 3682 O O . ILE A 1 466 ? 3.784 -0.609 9.324 1.00 98.88 466 ILE A O 1
ATOM 3686 N N . PRO A 1 467 ? 5.975 -0.247 9.647 1.00 98.81 467 PRO A N 1
ATOM 3687 C CA . PRO A 1 467 ? 6.230 0.291 8.309 1.00 98.81 467 PRO A CA 1
ATOM 3688 C C . PRO A 1 467 ? 5.764 -0.643 7.186 1.00 98.81 467 PRO A C 1
ATOM 3690 O O . PRO A 1 467 ? 6.060 -1.834 7.197 1.00 98.81 467 PRO A O 1
ATOM 3693 N N . LEU A 1 468 ? 5.062 -0.095 6.195 1.00 98.69 468 LEU A N 1
ATOM 3694 C CA . LEU A 1 468 ? 4.626 -0.817 4.997 1.00 98.69 468 LEU A CA 1
ATOM 3695 C C . LEU A 1 468 ? 5.150 -0.134 3.729 1.00 98.69 468 LEU A C 1
ATOM 3697 O O . LEU A 1 468 ? 5.387 1.076 3.713 1.00 98.69 468 LEU A O 1
ATOM 3701 N N . LEU A 1 469 ? 5.337 -0.909 2.658 1.00 97.69 469 LEU A N 1
ATOM 3702 C CA . LEU A 1 469 ? 5.674 -0.369 1.341 1.00 97.69 469 LEU A CA 1
ATOM 3703 C C . LEU A 1 469 ? 4.389 0.058 0.628 1.00 97.69 469 LEU A C 1
ATOM 3705 O O . LEU A 1 469 ? 3.606 -0.795 0.228 1.00 97.69 469 LEU A O 1
ATOM 3709 N N . HIS A 1 470 ? 4.189 1.363 0.449 1.00 97.56 470 HIS A N 1
ATOM 3710 C CA . HIS A 1 470 ? 3.046 1.940 -0.270 1.00 97.56 470 HIS A CA 1
ATOM 3711 C C . HIS A 1 470 ? 3.419 3.306 -0.865 1.00 97.56 470 HIS A C 1
ATOM 3713 O O . HIS A 1 470 ? 4.497 3.837 -0.588 1.00 97.56 470 HIS A O 1
ATOM 3719 N N . SER A 1 471 ? 2.542 3.912 -1.669 1.00 93.75 471 SER A N 1
ATOM 3720 C CA . SER A 1 471 ? 2.818 5.210 -2.313 1.00 93.75 471 SER A CA 1
ATOM 3721 C C . SER A 1 471 ? 2.830 6.410 -1.359 1.00 93.75 471 SER A C 1
ATOM 3723 O O . SER A 1 471 ? 3.359 7.466 -1.711 1.00 93.75 471 SER A O 1
ATOM 3725 N N . LYS A 1 472 ? 2.260 6.266 -0.159 1.00 96.94 472 LYS A N 1
ATOM 3726 C CA . LYS A 1 472 ? 2.334 7.241 0.938 1.00 96.94 472 LYS A CA 1
ATOM 3727 C C . LYS A 1 472 ? 3.079 6.647 2.138 1.00 96.94 472 LYS A C 1
ATOM 3729 O O . LYS A 1 472 ? 3.129 5.421 2.255 1.00 96.94 472 LYS A O 1
ATOM 3734 N N . PRO A 1 473 ? 3.611 7.474 3.064 1.00 98.19 473 PRO A N 1
ATOM 3735 C CA . PRO A 1 473 ? 4.033 6.988 4.376 1.00 98.19 473 PRO A CA 1
ATOM 3736 C C . PRO A 1 473 ? 2.890 6.195 5.011 1.00 98.19 473 PRO A C 1
ATOM 3738 O O . PRO A 1 473 ? 1.815 6.750 5.234 1.00 98.19 473 PRO A O 1
ATOM 3741 N N . THR A 1 474 ? 3.112 4.900 5.233 1.00 98.75 474 THR A N 1
ATOM 3742 C CA . THR A 1 474 ? 2.051 3.960 5.602 1.00 98.75 474 THR A CA 1
ATOM 3743 C C . THR A 1 474 ? 2.508 3.059 6.734 1.00 98.75 474 THR A C 1
ATOM 3745 O O . THR A 1 474 ? 3.625 2.529 6.717 1.00 98.75 474 THR A O 1
ATOM 3748 N N . PHE A 1 475 ? 1.628 2.892 7.716 1.00 98.88 475 PHE A N 1
ATOM 3749 C CA . PHE A 1 475 ? 1.780 1.925 8.789 1.00 98.88 475 PHE A CA 1
ATOM 3750 C C . PHE A 1 475 ? 0.662 0.891 8.742 1.00 98.88 475 PHE A C 1
ATOM 3752 O O . PHE A 1 475 ? -0.510 1.234 8.660 1.00 98.88 475 PHE A O 1
ATOM 3759 N N . GLY A 1 476 ? 1.038 -0.374 8.881 1.00 98.81 476 GLY A N 1
ATOM 3760 C CA . GLY A 1 476 ? 0.184 -1.386 9.478 1.00 98.81 476 GLY A CA 1
ATOM 3761 C C . GLY A 1 476 ? 0.307 -1.340 10.997 1.00 98.81 476 GLY A C 1
ATOM 3762 O O . GLY A 1 476 ? 1.061 -0.543 11.564 1.00 98.81 476 GLY A O 1
ATOM 3763 N N . TYR A 1 477 ? -0.392 -2.241 11.675 1.00 98.94 477 TYR A N 1
ATOM 3764 C CA . TYR A 1 477 ? -0.379 -2.315 13.129 1.00 98.94 477 TYR A CA 1
ATOM 3765 C C . TYR A 1 477 ? -0.262 -3.752 13.617 1.00 98.94 477 TYR A C 1
ATOM 3767 O O . TYR A 1 477 ? -1.046 -4.619 13.236 1.00 98.94 477 TYR A O 1
ATOM 3775 N N . PHE A 1 478 ? 0.688 -3.991 14.521 1.00 98.88 478 PHE A N 1
ATOM 3776 C CA . PHE A 1 478 ? 0.637 -5.142 15.412 1.00 98.88 478 PHE A CA 1
ATOM 3777 C C . PHE A 1 478 ? -0.130 -4.739 16.671 1.00 98.88 478 PHE A C 1
ATOM 3779 O O . PHE A 1 478 ? 0.309 -3.867 17.425 1.00 98.88 478 PHE A O 1
ATOM 3786 N N . ILE A 1 479 ? -1.297 -5.340 16.860 1.00 98.69 479 ILE A N 1
ATOM 3787 C CA . ILE A 1 479 ? -2.280 -4.979 17.872 1.00 98.69 479 ILE A CA 1
ATOM 3788 C C . ILE A 1 479 ? -2.332 -6.100 18.900 1.00 98.69 479 ILE A C 1
ATOM 3790 O O . ILE A 1 479 ? -2.737 -7.220 18.598 1.00 98.69 479 ILE A O 1
ATOM 3794 N N . GLN A 1 480 ? -1.936 -5.792 20.125 1.00 98.12 480 GLN A N 1
ATOM 3795 C CA . GLN A 1 480 ? -2.090 -6.693 21.257 1.00 98.12 480 GLN A CA 1
ATOM 3796 C C . GLN A 1 480 ? -3.366 -6.320 21.992 1.00 98.12 480 GLN A C 1
ATOM 3798 O O . GLN A 1 480 ? -3.577 -5.155 22.340 1.00 98.12 480 GLN A O 1
ATOM 3803 N N . THR A 1 481 ? -4.212 -7.312 22.217 1.00 95.62 481 THR A N 1
ATOM 3804 C CA . THR A 1 481 ? -5.499 -7.156 22.894 1.00 95.62 481 THR A CA 1
ATOM 3805 C C . THR A 1 481 ? -5.582 -8.150 24.054 1.00 95.62 481 THR A C 1
ATOM 3807 O O . THR A 1 481 ? -4.744 -9.053 24.136 1.00 95.62 481 THR A O 1
ATOM 3810 N N . PRO A 1 482 ? -6.588 -8.052 24.941 1.00 93.31 482 PRO A N 1
ATOM 3811 C CA . PRO A 1 482 ? -6.745 -9.010 26.037 1.00 93.31 482 PRO A CA 1
ATOM 3812 C C . PRO A 1 482 ? -6.886 -10.474 25.595 1.00 93.31 482 PRO A C 1
ATOM 3814 O O . PRO A 1 482 ? -6.580 -11.375 26.374 1.00 93.31 482 PRO A O 1
ATOM 3817 N N . SER A 1 483 ? -7.371 -10.725 24.374 1.00 93.44 483 SER A N 1
ATOM 3818 C CA . SER A 1 483 ? -7.706 -12.073 23.899 1.00 93.44 483 SER A CA 1
ATOM 3819 C C . SER A 1 483 ? -6.882 -12.569 22.716 1.00 93.44 483 SER A C 1
ATOM 3821 O O . SER A 1 483 ? -6.823 -13.778 22.508 1.00 93.44 483 SER A O 1
ATOM 3823 N N . GLU A 1 484 ? -6.300 -11.672 21.922 1.00 95.94 484 GLU A N 1
ATOM 3824 C CA . GLU A 1 484 ? -5.615 -12.030 20.677 1.00 95.94 484 GLU A CA 1
ATOM 3825 C C . GLU A 1 484 ? -4.592 -10.982 20.224 1.00 95.94 484 GLU A C 1
ATOM 3827 O O . GLU A 1 484 ? -4.751 -9.780 20.454 1.00 95.94 484 GLU A O 1
ATOM 3832 N N . ASN A 1 485 ? -3.547 -11.452 19.548 1.00 98.25 485 ASN A N 1
ATOM 3833 C CA . ASN A 1 485 ? -2.553 -10.639 18.861 1.00 98.25 485 ASN A CA 1
ATOM 3834 C C . ASN A 1 485 ? -2.871 -10.589 17.363 1.00 98.25 485 ASN A C 1
ATOM 3836 O O . ASN A 1 485 ? -2.849 -11.615 16.675 1.00 98.25 485 ASN A O 1
ATOM 3840 N N . ILE A 1 486 ? -3.131 -9.392 16.851 1.00 98.75 486 ILE A N 1
ATOM 3841 C CA . ILE A 1 486 ? -3.570 -9.157 15.477 1.00 98.75 486 ILE A CA 1
ATOM 3842 C C . ILE A 1 486 ? -2.468 -8.429 14.705 1.00 98.75 486 ILE A C 1
ATOM 3844 O O . ILE A 1 486 ? -1.944 -7.423 15.170 1.00 98.75 486 ILE A O 1
ATOM 3848 N N . ALA A 1 487 ? -2.139 -8.896 13.504 1.00 98.81 487 ALA A N 1
ATOM 3849 C CA . ALA A 1 487 ? -1.393 -8.115 12.521 1.00 98.81 487 ALA A CA 1
ATOM 3850 C C . ALA A 1 487 ? -2.383 -7.545 11.495 1.00 98.81 487 ALA A C 1
ATOM 3852 O O . ALA A 1 487 ? -3.040 -8.313 10.800 1.00 98.81 487 ALA A O 1
ATOM 3853 N N . TYR A 1 488 ? -2.506 -6.222 11.418 1.00 98.81 488 TYR A N 1
ATOM 3854 C CA . TYR A 1 488 ? -3.355 -5.502 10.466 1.00 98.81 488 TYR A CA 1
ATOM 3855 C C . TYR A 1 488 ? -2.463 -4.772 9.457 1.00 98.81 488 TYR A C 1
ATOM 3857 O O . TYR A 1 488 ? -1.842 -3.764 9.791 1.00 98.81 488 TYR A O 1
ATOM 3865 N N . LEU A 1 489 ? -2.331 -5.328 8.254 1.00 98.81 489 LEU A N 1
ATOM 3866 C CA . LEU A 1 489 ? -1.298 -4.981 7.276 1.00 98.81 489 LEU A CA 1
ATOM 3867 C C . LEU A 1 489 ? -1.939 -4.520 5.960 1.00 98.81 489 LEU A C 1
ATOM 3869 O O . LEU A 1 489 ? -1.961 -5.255 4.976 1.00 98.81 489 LEU A O 1
ATOM 3873 N N . THR A 1 490 ? -2.485 -3.307 5.964 1.00 98.50 490 THR A N 1
ATOM 3874 C CA . THR A 1 490 ? -3.051 -2.651 4.780 1.00 98.50 490 THR A CA 1
ATOM 3875 C C . THR A 1 490 ? -2.753 -1.152 4.845 1.00 98.50 490 THR A C 1
ATOM 3877 O O . THR A 1 490 ? -2.636 -0.598 5.934 1.00 98.50 490 THR A O 1
ATOM 3880 N N . ASP A 1 491 ? -2.581 -0.458 3.735 1.00 98.38 491 ASP A N 1
ATOM 3881 C CA . ASP A 1 491 ? -2.352 -1.009 2.396 1.00 98.38 491 ASP A CA 1
ATOM 3882 C C . ASP A 1 491 ? -0.865 -1.270 2.191 1.00 98.38 491 ASP A C 1
ATOM 3884 O O . ASP A 1 491 ? -0.019 -0.573 2.764 1.00 98.38 491 ASP A O 1
ATOM 3888 N N . CYS A 1 492 ? -0.517 -2.272 1.389 1.00 97.31 492 CYS A N 1
ATOM 3889 C CA . CYS A 1 492 ? 0.882 -2.513 1.086 1.00 97.31 492 CYS A CA 1
ATOM 3890 C C . CYS A 1 492 ? 1.115 -3.285 -0.207 1.00 97.31 492 CYS A C 1
ATOM 3892 O O . CYS A 1 492 ? 0.388 -4.207 -0.552 1.00 97.31 492 CYS A O 1
ATOM 3894 N N . ALA A 1 493 ? 2.235 -2.972 -0.853 1.00 95.69 493 ALA A N 1
ATOM 3895 C CA . ALA A 1 493 ? 2.883 -3.771 -1.890 1.00 95.69 493 ALA A CA 1
ATOM 3896 C C . ALA A 1 493 ? 3.852 -4.817 -1.308 1.00 95.69 493 ALA A C 1
ATOM 3898 O O . ALA A 1 493 ? 4.489 -5.563 -2.051 1.00 95.69 493 ALA A O 1
ATOM 3899 N N . GLY A 1 494 ? 4.018 -4.825 0.015 1.00 96.19 494 GLY A N 1
ATOM 3900 C CA . GLY A 1 494 ? 4.957 -5.663 0.747 1.00 96.19 494 GLY A CA 1
ATOM 3901 C C . GLY A 1 494 ? 5.426 -5.007 2.044 1.00 96.19 494 GLY A C 1
ATOM 3902 O O . GLY A 1 494 ? 5.051 -3.881 2.380 1.00 96.19 494 GLY A O 1
ATOM 3903 N N . LEU A 1 495 ? 6.272 -5.724 2.780 1.00 97.88 495 LEU A N 1
ATOM 3904 C CA . LEU A 1 495 ? 6.850 -5.266 4.041 1.00 97.88 495 LEU A CA 1
ATOM 3905 C C . LEU A 1 495 ? 8.340 -4.952 3.843 1.00 97.88 495 LEU A C 1
ATOM 3907 O O . LEU A 1 495 ? 9.044 -5.744 3.211 1.00 97.88 495 LEU A O 1
ATOM 3911 N N . PRO A 1 496 ? 8.864 -3.851 4.412 1.00 97.81 496 PRO A N 1
ATOM 3912 C CA . PRO A 1 496 ? 10.300 -3.696 4.610 1.00 97.81 496 PRO A CA 1
ATOM 3913 C C . PRO A 1 496 ? 10.864 -4.861 5.434 1.00 97.81 496 PRO A C 1
ATOM 3915 O O . PRO A 1 496 ? 10.182 -5.387 6.316 1.00 97.81 496 PRO A O 1
ATOM 3918 N N . GLN A 1 497 ? 12.129 -5.218 5.200 1.00 96.50 497 GLN A N 1
ATOM 3919 C CA . GLN A 1 497 ? 12.788 -6.346 5.871 1.00 96.50 497 GLN A CA 1
ATOM 3920 C C . GLN A 1 497 ? 12.689 -6.264 7.405 1.00 96.50 497 GLN A C 1
ATOM 3922 O O . GLN A 1 497 ? 12.294 -7.228 8.051 1.00 96.50 497 GLN A O 1
ATOM 3927 N N . GLU A 1 498 ? 12.936 -5.085 7.982 1.00 97.88 498 GLU A N 1
ATOM 3928 C CA . GLU A 1 498 ? 12.815 -4.837 9.428 1.00 97.88 498 GLU A CA 1
ATOM 3929 C C . GLU A 1 498 ? 11.401 -5.095 9.977 1.00 97.88 498 GLU A C 1
ATOM 3931 O O . GLU A 1 498 ? 11.237 -5.546 11.109 1.00 97.88 498 GLU A O 1
ATOM 3936 N N . SER A 1 499 ? 10.365 -4.845 9.172 1.00 98.69 499 SER A N 1
ATOM 3937 C CA . SER A 1 499 ? 8.970 -5.055 9.566 1.00 98.69 499 SER A CA 1
ATOM 3938 C C . SER A 1 499 ? 8.603 -6.531 9.543 1.00 98.69 499 SER A C 1
ATOM 3940 O O . SER A 1 499 ? 7.925 -7.010 10.453 1.00 98.69 499 SER A O 1
ATOM 3942 N N . LEU A 1 500 ? 9.095 -7.259 8.536 1.00 98.44 500 LEU A N 1
ATOM 3943 C CA . LEU A 1 500 ? 8.969 -8.710 8.471 1.00 98.44 500 LEU A CA 1
ATOM 3944 C C . LEU A 1 500 ? 9.670 -9.366 9.670 1.00 98.44 500 LEU A C 1
ATOM 3946 O O . LEU A 1 500 ? 9.041 -10.132 10.396 1.00 98.44 500 LEU A O 1
ATOM 3950 N N . GLU A 1 501 ? 10.927 -9.006 9.931 1.00 98.38 501 GLU A N 1
ATOM 3951 C CA . GLU A 1 501 ? 11.714 -9.532 11.055 1.00 98.38 501 GLU A CA 1
ATOM 3952 C C . GLU A 1 501 ? 11.075 -9.221 12.411 1.00 98.38 501 GLU A C 1
ATOM 3954 O O . GLU A 1 501 ? 11.022 -10.086 13.288 1.00 98.38 501 GLU A O 1
ATOM 3959 N N . PHE A 1 502 ? 10.553 -8.003 12.590 1.00 98.75 502 PHE A N 1
ATOM 3960 C CA . PHE A 1 502 ? 9.847 -7.625 13.810 1.00 98.75 502 PHE A CA 1
ATOM 3961 C C . PHE A 1 502 ? 8.616 -8.506 14.048 1.00 98.75 502 PHE A C 1
ATOM 3963 O O . PHE A 1 502 ? 8.404 -8.974 15.169 1.00 98.75 502 PHE A O 1
ATOM 3970 N N . LEU A 1 503 ? 7.801 -8.728 13.011 1.00 98.75 503 LEU A N 1
ATOM 3971 C CA . LEU A 1 503 ? 6.573 -9.518 13.103 1.00 98.75 503 LEU A CA 1
ATOM 3972 C C . LEU A 1 503 ? 6.850 -11.016 13.275 1.00 98.75 503 LEU A C 1
ATOM 3974 O O . LEU A 1 503 ? 6.131 -11.669 14.026 1.00 98.75 503 LEU A O 1
ATOM 3978 N N . GLN A 1 504 ? 7.912 -11.548 12.666 1.00 98.44 504 GLN A N 1
ATOM 3979 C CA . GLN A 1 504 ? 8.339 -12.945 12.841 1.00 98.44 504 GLN A CA 1
ATOM 3980 C C . GLN A 1 504 ? 8.730 -13.278 14.287 1.00 98.44 504 GLN A C 1
ATOM 3982 O O . GLN A 1 504 ? 8.661 -14.431 14.706 1.00 98.44 504 GLN A O 1
ATOM 3987 N N . GLN A 1 505 ? 9.107 -12.272 15.077 1.00 97.88 505 GLN A N 1
ATOM 3988 C CA . GLN A 1 505 ? 9.389 -12.428 16.506 1.00 97.88 505 GLN A CA 1
ATOM 3989 C C . GLN A 1 505 ? 8.121 -12.393 17.377 1.00 97.88 505 GLN A C 1
ATOM 3991 O O . GLN A 1 505 ? 8.215 -12.498 18.604 1.00 97.88 505 GLN A O 1
ATOM 3996 N N . LYS A 1 506 ? 6.933 -12.196 16.790 1.00 98.00 506 LYS A N 1
ATOM 3997 C CA . LYS A 1 506 ? 5.657 -12.123 17.512 1.00 98.00 506 LYS A CA 1
ATOM 3998 C C . LYS A 1 506 ? 4.859 -13.408 17.344 1.00 98.00 506 LYS A C 1
ATOM 4000 O O . LYS A 1 506 ? 4.890 -14.060 16.310 1.00 98.00 506 LYS A O 1
ATOM 4005 N N . SER A 1 507 ? 4.064 -13.734 18.360 1.00 97.88 507 SER A N 1
ATOM 4006 C CA . SER A 1 507 ? 2.988 -14.712 18.204 1.00 97.88 507 SER A CA 1
ATOM 4007 C C . SER A 1 507 ? 1.766 -13.994 17.640 1.00 97.88 507 SER A C 1
ATOM 4009 O O . SER A 1 507 ? 1.185 -13.159 18.334 1.00 97.88 507 SER A O 1
ATOM 4011 N N . ILE A 1 508 ? 1.417 -14.287 16.387 1.00 98.69 508 ILE A N 1
ATOM 4012 C CA . ILE A 1 508 ? 0.279 -13.682 15.686 1.00 98.69 508 ILE A CA 1
ATOM 4013 C C . ILE A 1 508 ? -0.876 -14.687 15.677 1.00 98.69 508 ILE A C 1
ATOM 4015 O O . ILE A 1 508 ? -0.774 -15.775 15.105 1.00 98.69 508 ILE A O 1
ATOM 4019 N N . ASP A 1 509 ? -1.989 -14.328 16.312 1.00 98.56 509 ASP A N 1
ATOM 4020 C CA . ASP A 1 509 ? -3.203 -15.142 16.291 1.00 98.56 509 ASP A CA 1
ATOM 4021 C C . ASP A 1 509 ? -3.949 -14.954 14.971 1.00 98.56 509 ASP A C 1
ATOM 4023 O O . ASP A 1 509 ? -4.394 -15.929 14.364 1.00 98.56 509 ASP A O 1
ATOM 4027 N N . ILE A 1 510 ? -4.058 -13.705 14.510 1.00 98.50 510 ILE A N 1
ATOM 4028 C CA . ILE A 1 510 ? -4.783 -13.363 13.287 1.00 98.50 510 ILE A CA 1
ATOM 4029 C C . ILE A 1 510 ? -3.988 -12.348 12.468 1.00 98.50 510 ILE A C 1
ATOM 4031 O O . ILE A 1 510 ? -3.596 -11.301 12.977 1.00 98.50 510 ILE A O 1
ATOM 4035 N N . CYS A 1 511 ? -3.780 -12.632 11.185 1.00 98.69 511 CYS A N 1
ATOM 4036 C CA . CYS A 1 511 ? -3.230 -11.678 10.225 1.00 98.69 511 CYS A CA 1
ATOM 4037 C C . CYS A 1 511 ? -4.307 -11.246 9.224 1.00 98.69 511 CYS A C 1
ATOM 4039 O O . CYS A 1 511 ? -4.855 -12.082 8.509 1.00 98.69 511 CYS A O 1
ATOM 4041 N N . TYR A 1 512 ? -4.594 -9.950 9.164 1.00 98.75 512 TYR A N 1
ATOM 4042 C CA . TYR A 1 512 ? -5.322 -9.318 8.069 1.00 98.75 512 TYR A CA 1
ATOM 4043 C C . TYR A 1 512 ? -4.307 -8.619 7.178 1.00 98.75 512 TYR A C 1
ATOM 4045 O O . TYR A 1 512 ? -3.528 -7.806 7.675 1.00 98.75 512 TYR A O 1
ATOM 4053 N N . ILE A 1 513 ? -4.297 -8.938 5.890 1.00 98.69 513 ILE A N 1
ATOM 4054 C CA . ILE A 1 513 ? -3.310 -8.399 4.954 1.00 98.69 513 ILE A CA 1
ATOM 4055 C C . ILE A 1 513 ? -3.963 -7.993 3.638 1.00 98.69 513 ILE A C 1
ATOM 4057 O O . ILE A 1 513 ? -4.880 -8.664 3.157 1.00 98.69 513 ILE A O 1
ATOM 4061 N N . ASP A 1 514 ? -3.483 -6.882 3.087 1.00 98.56 514 ASP A N 1
ATOM 4062 C CA . ASP A 1 514 ? -3.816 -6.405 1.750 1.00 98.56 514 ASP A CA 1
ATOM 4063 C C . ASP A 1 514 ? -3.656 -7.529 0.712 1.00 98.56 514 ASP A C 1
ATOM 4065 O O . ASP A 1 514 ? -2.651 -8.244 0.688 1.00 98.56 514 ASP A O 1
ATOM 4069 N N . ALA A 1 515 ? -4.671 -7.688 -0.132 1.00 97.19 515 ALA A N 1
ATOM 4070 C CA . ALA A 1 515 ? -4.604 -8.441 -1.373 1.00 97.19 515 ALA A CA 1
ATOM 4071 C C . ALA A 1 515 ? -5.504 -7.787 -2.437 1.00 97.19 515 ALA A C 1
ATOM 4073 O O . ALA A 1 515 ? -6.397 -8.434 -2.998 1.00 97.19 515 ALA A O 1
ATOM 4074 N N . GLY A 1 516 ? -5.312 -6.486 -2.653 1.00 96.31 516 GLY A N 1
ATOM 4075 C CA . GLY A 1 516 ? -6.133 -5.651 -3.525 1.00 96.31 516 GLY A CA 1
ATOM 4076 C C . GLY A 1 516 ? -5.690 -5.548 -4.978 1.00 96.31 516 GLY A C 1
ATOM 4077 O O . GLY A 1 516 ? -6.381 -4.902 -5.764 1.00 96.31 516 GLY A O 1
ATOM 4078 N N . ALA A 1 517 ? -4.579 -6.177 -5.367 1.00 94.50 517 ALA A N 1
ATOM 4079 C CA . ALA A 1 517 ? -4.122 -6.164 -6.752 1.00 94.50 517 ALA A CA 1
ATOM 4080 C C . ALA A 1 517 ? -4.595 -7.395 -7.538 1.00 94.50 517 ALA A C 1
ATOM 4082 O O . ALA A 1 517 ? -4.309 -8.543 -7.176 1.00 94.50 517 ALA A O 1
ATOM 4083 N N . PHE A 1 518 ? -5.277 -7.157 -8.656 1.00 90.94 518 PHE A N 1
ATOM 4084 C CA . PHE A 1 518 ? -5.654 -8.204 -9.595 1.00 90.94 518 PHE A CA 1
ATOM 4085 C C . PHE A 1 518 ? -4.439 -8.642 -10.420 1.00 90.94 518 PHE A C 1
ATOM 4087 O O . PHE A 1 518 ? -3.619 -7.825 -10.846 1.00 90.94 518 PHE A O 1
ATOM 4094 N N . VAL A 1 519 ? -4.344 -9.946 -10.677 1.00 87.50 519 VAL A N 1
ATOM 4095 C CA . VAL A 1 519 ? -3.332 -10.536 -11.557 1.00 87.50 519 VAL A CA 1
ATOM 4096 C C . VAL A 1 519 ? -4.042 -11.152 -12.751 1.00 87.50 519 VAL A C 1
ATOM 4098 O O . VAL A 1 519 ? -4.866 -12.052 -12.588 1.00 87.50 519 VAL A O 1
ATOM 4101 N N . ASP A 1 520 ? -3.730 -10.660 -13.948 1.00 83.81 520 ASP A N 1
ATOM 4102 C CA . ASP A 1 520 ? -4.314 -11.181 -15.179 1.00 83.81 520 ASP A CA 1
ATOM 4103 C C . ASP A 1 520 ? -3.749 -12.563 -15.559 1.00 83.81 520 ASP A C 1
ATOM 4105 O O . ASP A 1 520 ? -2.810 -13.087 -14.955 1.00 83.81 520 ASP A O 1
ATOM 4109 N N . SER A 1 521 ? -4.308 -13.166 -16.610 1.00 78.94 521 SER A N 1
ATOM 4110 C CA . SER A 1 521 ? -3.885 -14.484 -17.100 1.00 78.94 521 SER A CA 1
ATOM 4111 C C . SER A 1 521 ? -2.432 -14.542 -17.586 1.00 78.94 521 SER A C 1
ATOM 4113 O O . SER A 1 521 ? -1.896 -15.634 -17.755 1.00 78.94 521 SER A O 1
ATOM 4115 N N . ASN A 1 522 ? -1.799 -13.395 -17.840 1.00 78.19 522 ASN A N 1
ATOM 4116 C CA . ASN A 1 522 ? -0.400 -13.296 -18.253 1.00 78.19 522 ASN A CA 1
ATOM 4117 C C . ASN A 1 522 ? 0.535 -13.057 -17.055 1.00 78.19 522 ASN A C 1
ATOM 4119 O O . ASN A 1 522 ? 1.726 -12.816 -17.250 1.00 78.19 522 ASN A O 1
ATOM 4123 N N . GLY A 1 523 ? 0.010 -13.087 -15.825 1.00 79.12 523 GLY A N 1
ATOM 4124 C CA . GLY A 1 523 ? 0.770 -12.822 -14.606 1.00 79.12 523 GLY A CA 1
ATOM 4125 C C . GLY A 1 523 ? 1.040 -11.337 -14.364 1.00 79.12 523 GLY A C 1
ATOM 4126 O O . GLY A 1 523 ? 1.853 -10.999 -13.502 1.00 79.12 523 GLY A O 1
ATOM 4127 N N . LYS A 1 524 ? 0.391 -10.429 -15.106 1.00 83.88 524 LYS A N 1
ATOM 4128 C CA . LYS A 1 524 ? 0.568 -8.991 -14.916 1.00 83.88 524 LYS A CA 1
ATOM 4129 C C . LYS A 1 524 ? -0.351 -8.499 -13.803 1.00 83.88 524 LYS A C 1
ATOM 4131 O O . LYS A 1 524 ? -1.569 -8.646 -13.873 1.00 83.88 524 LYS A O 1
ATOM 4136 N N . LYS A 1 525 ? 0.257 -7.854 -12.811 1.00 89.94 525 LYS A N 1
ATOM 4137 C CA . LYS A 1 525 ? -0.435 -7.168 -11.720 1.00 89.94 525 LYS A CA 1
ATOM 4138 C C . LYS A 1 525 ? -0.942 -5.790 -12.169 1.00 89.94 525 LYS A C 1
ATOM 4140 O O . LYS A 1 525 ? -0.223 -5.072 -12.870 1.00 89.94 525 LYS A O 1
ATOM 4145 N N . ASP A 1 526 ? -2.159 -5.423 -11.780 1.00 87.88 526 ASP A N 1
ATOM 4146 C CA . ASP A 1 526 ? -2.792 -4.142 -12.136 1.00 87.88 526 ASP A CA 1
ATOM 4147 C C . ASP A 1 526 ? -2.327 -2.954 -11.274 1.00 87.88 526 ASP A C 1
ATOM 4149 O O . ASP A 1 526 ? -2.366 -1.812 -11.733 1.00 87.88 526 ASP A O 1
ATOM 4153 N N . SER A 1 527 ? -1.815 -3.220 -10.070 1.00 90.19 527 SER A N 1
ATOM 4154 C CA . SER A 1 527 ? -1.277 -2.212 -9.156 1.00 90.19 527 SER A CA 1
ATOM 4155 C C . SER A 1 527 ? 0.066 -2.622 -8.563 1.00 90.19 527 SER A C 1
ATOM 4157 O O . SER A 1 527 ? 0.201 -3.692 -7.980 1.00 90.19 527 SER A O 1
ATOM 4159 N N . SER A 1 528 ? 1.067 -1.740 -8.637 1.00 90.81 528 SER A N 1
ATOM 4160 C CA . SER A 1 528 ? 2.347 -1.919 -7.937 1.00 90.81 528 SER A CA 1
ATOM 4161 C C . SER A 1 528 ? 2.294 -1.549 -6.453 1.00 90.81 528 SER A C 1
ATOM 4163 O O . SER A 1 528 ? 3.277 -1.769 -5.757 1.00 90.81 528 SER A O 1
ATOM 4165 N N . ASN A 1 529 ? 1.193 -0.948 -5.996 1.00 94.56 529 ASN A N 1
ATOM 4166 C CA . ASN A 1 529 ? 1.038 -0.419 -4.639 1.00 94.56 529 ASN A CA 1
ATOM 4167 C C . ASN A 1 529 ? 0.300 -1.382 -3.698 1.00 94.56 529 ASN A C 1
ATOM 4169 O O . ASN A 1 529 ? 0.315 -1.170 -2.494 1.00 94.56 529 ASN A O 1
ATOM 4173 N N . HIS A 1 530 ? -0.298 -2.442 -4.245 1.00 97.69 530 HIS A N 1
ATOM 4174 C CA . HIS A 1 530 ? -1.015 -3.460 -3.486 1.00 97.69 530 HIS A CA 1
ATOM 4175 C C . HIS A 1 530 ? -0.435 -4.846 -3.769 1.00 97.69 530 HIS A C 1
ATOM 4177 O O . HIS A 1 530 ? 0.139 -5.108 -4.837 1.00 97.69 530 HIS A O 1
ATOM 4183 N N . LEU A 1 531 ? -0.578 -5.743 -2.804 1.00 97.56 531 LEU A N 1
ATOM 4184 C CA . LEU A 1 531 ? -0.273 -7.158 -2.963 1.00 97.56 531 LEU A CA 1
ATOM 4185 C C . LEU A 1 531 ? -1.367 -7.836 -3.792 1.00 97.56 531 LEU A C 1
ATOM 4187 O O . LEU A 1 531 ? -2.551 -7.519 -3.699 1.00 97.56 531 LEU A O 1
ATOM 4191 N N . SER A 1 532 ? -0.968 -8.816 -4.588 1.00 95.38 532 SER A N 1
ATOM 4192 C CA . SER A 1 532 ? -1.875 -9.860 -5.060 1.00 95.38 532 SER A CA 1
ATOM 4193 C C . SER A 1 532 ? -2.121 -10.891 -3.958 1.00 95.38 532 SER A C 1
ATOM 4195 O O . SER A 1 532 ? -1.332 -11.015 -3.018 1.00 95.38 532 SER A O 1
ATOM 4197 N N . HIS A 1 533 ? -3.161 -11.716 -4.097 1.00 93.25 533 HIS A N 1
ATOM 4198 C CA . HIS A 1 533 ? -3.417 -12.815 -3.157 1.00 93.25 533 HIS A CA 1
ATOM 4199 C C . HIS A 1 533 ? -2.275 -13.843 -3.101 1.00 93.25 533 HIS A C 1
ATOM 4201 O O . HIS A 1 533 ? -2.085 -14.480 -2.066 1.00 93.25 533 HIS A O 1
ATOM 4207 N N . TYR A 1 534 ? -1.488 -13.988 -4.174 1.00 93.25 534 TYR A N 1
ATOM 4208 C CA . TYR A 1 534 ? -0.290 -14.833 -4.183 1.00 93.25 534 TYR A CA 1
ATOM 4209 C C . TYR A 1 534 ? 0.838 -14.239 -3.331 1.00 93.25 534 TYR A C 1
ATOM 4211 O O . TYR A 1 534 ? 1.405 -14.936 -2.495 1.00 93.25 534 TYR A O 1
ATOM 4219 N N . GLU A 1 535 ? 1.144 -12.952 -3.506 1.00 95.88 535 GLU A N 1
ATOM 4220 C CA . GLU A 1 535 ? 2.197 -12.275 -2.734 1.00 95.88 535 GLU A CA 1
ATOM 4221 C C . GLU A 1 535 ? 1.816 -12.179 -1.247 1.00 95.88 535 GLU A C 1
ATOM 4223 O O . GLU A 1 535 ? 2.642 -12.446 -0.371 1.00 95.88 535 GLU A O 1
ATOM 4228 N N . ALA A 1 536 ? 0.543 -11.888 -0.955 1.00 98.00 536 ALA A N 1
ATOM 4229 C CA . ALA A 1 536 ? 0.007 -11.910 0.401 1.00 98.00 536 ALA A CA 1
ATOM 4230 C C . ALA A 1 536 ? 0.157 -13.297 1.048 1.00 98.00 536 ALA A C 1
ATOM 4232 O O . ALA A 1 536 ? 0.559 -13.398 2.208 1.00 98.00 536 ALA A O 1
ATOM 4233 N N . ALA A 1 537 ? -0.096 -14.378 0.300 1.00 96.81 537 ALA A N 1
ATOM 4234 C CA . ALA A 1 537 ? 0.076 -15.739 0.799 1.00 96.81 537 ALA A CA 1
ATOM 4235 C C . ALA A 1 537 ? 1.534 -16.056 1.174 1.00 96.81 537 ALA A C 1
ATOM 4237 O O . ALA A 1 537 ? 1.754 -16.739 2.174 1.00 96.81 537 ALA A O 1
ATOM 4238 N N . GLU A 1 538 ? 2.525 -15.557 0.431 1.00 97.38 538 GLU A N 1
ATOM 4239 C CA . GLU A 1 538 ? 3.942 -15.738 0.780 1.00 97.38 538 GLU A CA 1
ATOM 4240 C C . GLU A 1 538 ? 4.313 -15.007 2.075 1.00 97.38 538 GLU A C 1
ATOM 4242 O O . GLU A 1 538 ? 4.982 -15.580 2.939 1.00 97.38 538 GLU A O 1
ATOM 4247 N N . ILE A 1 539 ? 3.806 -13.786 2.274 1.00 98.44 539 ILE A N 1
ATOM 4248 C CA . ILE A 1 539 ? 4.002 -13.048 3.530 1.00 98.44 539 ILE A CA 1
ATOM 4249 C C . ILE A 1 539 ? 3.317 -13.778 4.691 1.00 98.44 539 ILE A C 1
ATOM 4251 O O . ILE A 1 539 ? 3.930 -13.972 5.740 1.00 98.44 539 ILE A O 1
ATOM 4255 N N . ILE A 1 540 ? 2.082 -14.254 4.507 1.00 98.56 540 ILE A N 1
ATOM 4256 C CA . ILE A 1 540 ? 1.371 -15.029 5.533 1.00 98.56 540 ILE A CA 1
ATOM 4257 C C . ILE A 1 540 ? 2.161 -16.290 5.905 1.00 98.56 540 ILE A C 1
ATOM 4259 O O . ILE A 1 540 ? 2.311 -16.578 7.091 1.00 98.56 540 ILE A O 1
ATOM 4263 N N . LYS A 1 541 ? 2.706 -17.028 4.929 1.00 97.75 541 LYS A N 1
ATOM 4264 C CA . LYS A 1 541 ? 3.553 -18.204 5.196 1.00 97.75 541 LYS A CA 1
ATOM 4265 C C . LYS A 1 541 ? 4.800 -17.835 5.996 1.00 97.75 541 LYS A C 1
ATOM 4267 O O . LYS A 1 541 ? 5.145 -18.553 6.930 1.00 97.75 541 LYS A O 1
ATOM 4272 N N . ALA A 1 542 ? 5.451 -16.722 5.657 1.00 97.50 542 ALA A N 1
ATOM 4273 C CA . ALA A 1 542 ? 6.642 -16.247 6.357 1.00 97.50 542 ALA A CA 1
ATOM 4274 C C . ALA A 1 542 ? 6.355 -15.794 7.800 1.00 97.50 542 ALA A C 1
ATOM 4276 O O . ALA A 1 542 ? 7.234 -15.912 8.655 1.00 97.50 542 ALA A O 1
ATOM 4277 N N . LEU A 1 543 ? 5.149 -15.281 8.067 1.00 98.19 543 LEU A N 1
ATOM 4278 C CA . LEU A 1 543 ? 4.695 -14.858 9.398 1.00 98.19 543 LEU A CA 1
ATOM 4279 C C . LEU A 1 543 ? 4.085 -15.997 10.230 1.00 98.19 543 LEU A C 1
ATOM 4281 O O . LEU A 1 543 ? 4.044 -15.897 11.453 1.00 98.19 543 LEU A O 1
ATOM 4285 N N . ALA A 1 544 ? 3.596 -17.053 9.575 1.00 97.81 544 ALA A N 1
ATOM 4286 C CA . ALA A 1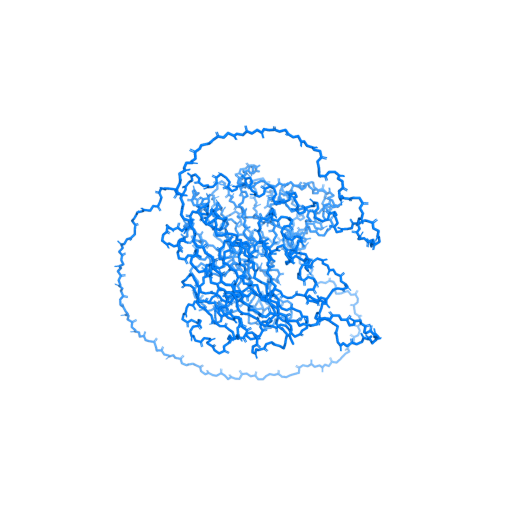 544 ? 2.961 -18.226 10.178 1.00 97.81 544 ALA A CA 1
ATOM 4287 C C . ALA A 1 544 ? 1.916 -17.908 11.282 1.00 97.81 544 ALA A C 1
ATOM 4289 O O . ALA A 1 544 ? 1.998 -18.465 12.383 1.00 97.81 544 ALA A O 1
ATOM 4290 N N . PRO A 1 545 ? 0.920 -17.030 11.029 1.00 98.31 545 PRO A N 1
ATOM 4291 C CA . PRO A 1 545 ? -0.122 -16.738 12.010 1.00 98.31 545 PRO A CA 1
ATOM 4292 C C . PRO A 1 545 ? -1.045 -17.951 12.208 1.00 98.31 545 PRO A C 1
ATOM 4294 O O . PRO A 1 545 ? -1.189 -18.785 11.311 1.00 98.31 545 PRO A O 1
ATOM 4297 N N . LYS A 1 546 ? -1.743 -18.035 13.350 1.00 97.81 546 LYS A N 1
ATOM 4298 C CA . LYS A 1 546 ? -2.718 -19.126 13.576 1.00 97.81 546 LYS A CA 1
ATOM 4299 C C . LYS A 1 546 ? -3.870 -19.081 12.569 1.00 97.81 546 LYS A C 1
ATOM 4301 O O . LYS A 1 546 ? -4.380 -20.125 12.169 1.00 97.81 546 LYS A O 1
ATOM 4306 N N . GLN A 1 547 ? -4.292 -17.880 12.180 1.00 97.31 547 GLN A N 1
ATOM 4307 C CA . GLN A 1 547 ? -5.294 -17.632 11.148 1.00 97.31 547 GLN A CA 1
ATOM 4308 C C . GLN A 1 547 ? -4.896 -16.423 10.299 1.00 97.31 547 GLN A C 1
ATOM 4310 O O . GLN A 1 547 ? -4.261 -15.491 10.788 1.00 97.31 547 GLN A O 1
ATOM 4315 N N . ALA A 1 548 ? -5.312 -16.403 9.035 1.00 97.75 548 ALA A N 1
ATOM 4316 C CA . ALA A 1 548 ? -5.132 -15.245 8.169 1.00 97.75 548 ALA A CA 1
ATOM 4317 C C . ALA A 1 548 ? -6.378 -14.958 7.330 1.00 97.75 548 ALA A C 1
ATOM 4319 O O . ALA A 1 548 ? -7.157 -15.871 7.026 1.00 97.75 548 ALA A O 1
ATOM 4320 N N . ARG A 1 549 ? -6.562 -13.686 6.981 1.00 97.69 549 ARG A N 1
ATOM 4321 C CA . ARG A 1 549 ? -7.612 -13.183 6.100 1.00 97.69 549 ARG A CA 1
ATOM 4322 C C . ARG A 1 549 ? -7.054 -12.141 5.146 1.00 97.69 549 ARG A C 1
ATOM 4324 O O . ARG A 1 549 ? -6.235 -11.311 5.529 1.00 97.69 549 ARG A O 1
ATOM 4331 N N . LEU A 1 550 ? -7.541 -12.190 3.916 1.00 97.88 550 LEU A N 1
ATOM 4332 C CA . LEU A 1 550 ? -7.244 -11.196 2.898 1.00 97.88 550 LEU A CA 1
ATOM 4333 C C . LEU A 1 550 ? -8.253 -10.040 2.994 1.00 97.88 550 LEU A C 1
ATOM 4335 O O . LEU A 1 550 ? -9.433 -10.259 3.291 1.00 97.88 550 LEU A O 1
ATOM 4339 N N . ILE A 1 551 ? -7.794 -8.815 2.769 1.00 97.81 551 ILE A N 1
ATOM 4340 C CA . ILE A 1 551 ? -8.610 -7.591 2.783 1.00 97.81 551 ILE A CA 1
ATOM 4341 C C . ILE A 1 551 ? -8.257 -6.705 1.582 1.00 97.81 551 ILE A C 1
ATOM 4343 O O . ILE A 1 551 ? -7.407 -7.067 0.770 1.00 97.81 551 ILE A O 1
ATOM 4347 N N . HIS A 1 552 ? -8.939 -5.568 1.459 1.00 97.75 552 HIS A N 1
ATOM 4348 C CA . HIS A 1 552 ? -8.779 -4.604 0.373 1.00 97.75 552 HIS A CA 1
ATOM 4349 C C . HIS A 1 552 ? -9.145 -5.168 -1.019 1.00 97.75 552 HIS A C 1
ATOM 4351 O O . HIS A 1 552 ? -8.544 -4.831 -2.034 1.00 97.75 552 HIS A O 1
ATOM 4357 N N . ILE A 1 553 ? -10.143 -6.058 -1.084 1.00 96.12 553 ILE A N 1
ATOM 4358 C CA . ILE A 1 553 ? -10.546 -6.739 -2.328 1.00 96.12 553 ILE A CA 1
ATOM 4359 C C . ILE A 1 553 ? -11.249 -5.790 -3.310 1.00 96.12 553 ILE A C 1
ATOM 4361 O O . ILE A 1 553 ? -12.098 -5.004 -2.907 1.00 96.12 553 ILE A O 1
ATOM 4365 N N . SER A 1 554 ? -10.972 -5.908 -4.610 1.00 95.38 554 SER A N 1
ATOM 4366 C CA . SER A 1 554 ? -11.739 -5.215 -5.655 1.00 95.38 554 SER A CA 1
ATOM 4367 C C . SER A 1 554 ? -12.868 -6.084 -6.217 1.00 95.38 554 SER A C 1
ATOM 4369 O O . SER A 1 554 ? -12.818 -7.318 -6.183 1.00 95.38 554 SER A O 1
ATOM 4371 N N . HIS A 1 555 ? -13.882 -5.462 -6.825 1.00 94.88 555 HIS A N 1
ATOM 4372 C CA . HIS A 1 555 ? -14.949 -6.210 -7.506 1.00 94.88 555 HIS A CA 1
ATOM 4373 C C . HIS A 1 555 ? -14.432 -7.099 -8.656 1.00 94.88 555 HIS A C 1
ATOM 4375 O O . HIS A 1 555 ? -15.036 -8.131 -8.946 1.00 94.88 555 HIS A O 1
ATOM 4381 N N . THR A 1 556 ? -13.321 -6.716 -9.297 1.00 93.50 556 THR A N 1
ATOM 4382 C CA . THR A 1 556 ? -12.663 -7.495 -10.356 1.00 93.50 556 THR A CA 1
ATOM 4383 C C . THR A 1 556 ? -12.048 -8.765 -9.786 1.00 93.50 556 THR A C 1
ATOM 4385 O O . THR A 1 556 ? -12.251 -9.846 -10.338 1.00 93.50 556 THR A O 1
ATOM 4388 N N . ILE A 1 557 ? -11.354 -8.651 -8.649 1.00 93.81 557 ILE A N 1
ATOM 4389 C CA . ILE A 1 557 ? -10.798 -9.804 -7.939 1.00 93.81 557 ILE A CA 1
ATOM 4390 C C . ILE A 1 557 ? -11.932 -10.728 -7.501 1.00 93.81 557 ILE A C 1
ATOM 4392 O O . ILE A 1 557 ? -11.897 -11.915 -7.819 1.00 93.81 557 ILE A O 1
ATOM 4396 N N . LEU A 1 558 ? -12.968 -10.187 -6.854 1.00 93.38 558 LEU A N 1
ATOM 4397 C CA . LEU A 1 558 ? -14.101 -10.982 -6.382 1.00 93.38 558 LEU A CA 1
ATOM 4398 C C . LEU A 1 558 ? -14.804 -11.738 -7.521 1.00 93.38 558 LEU A C 1
ATOM 4400 O O . LEU A 1 558 ? -15.129 -12.912 -7.362 1.00 93.38 558 LEU A O 1
ATOM 4404 N N . GLU A 1 559 ? -15.001 -11.093 -8.674 1.00 92.44 559 GLU A N 1
ATOM 4405 C CA . GLU A 1 559 ? -15.561 -11.746 -9.863 1.00 92.44 559 GLU A CA 1
ATOM 4406 C C . GLU A 1 559 ? -14.643 -12.860 -10.381 1.00 92.44 559 GLU A C 1
ATOM 4408 O O . GLU A 1 559 ? -15.114 -13.947 -10.706 1.00 92.44 559 GLU A O 1
ATOM 4413 N N . SER A 1 560 ? -13.332 -12.611 -10.430 1.00 88.31 560 SER A N 1
ATOM 4414 C CA . SER A 1 560 ? -12.359 -13.572 -10.961 1.00 88.31 560 SER A CA 1
ATOM 4415 C C . SER A 1 560 ? -12.127 -14.790 -10.063 1.00 88.31 560 SER A C 1
ATOM 4417 O O . SER A 1 560 ? -11.794 -15.862 -10.562 1.00 88.31 560 SER A O 1
ATOM 4419 N N . LEU A 1 561 ? -12.301 -14.635 -8.747 1.00 85.50 561 LEU A N 1
ATOM 4420 C CA . LEU A 1 561 ? -12.005 -15.667 -7.750 1.00 85.50 561 LEU A CA 1
ATOM 4421 C C . LEU A 1 561 ? -13.248 -16.443 -7.293 1.00 85.50 561 LEU A C 1
ATOM 4423 O O . LEU A 1 561 ? -13.121 -17.309 -6.430 1.00 85.50 561 LEU A O 1
ATOM 4427 N N . ARG A 1 562 ? -14.433 -16.164 -7.856 1.00 76.12 562 ARG A N 1
ATOM 4428 C CA . ARG A 1 562 ? -15.725 -16.709 -7.394 1.00 76.12 562 ARG A CA 1
ATOM 4429 C C . ARG A 1 562 ? -15.743 -18.239 -7.263 1.00 76.12 562 ARG A C 1
ATOM 4431 O O . ARG A 1 562 ? -16.362 -18.755 -6.340 1.00 76.12 562 ARG A O 1
ATOM 4438 N N . ASP A 1 563 ? -15.002 -18.933 -8.126 1.00 76.31 563 ASP A N 1
ATOM 4439 C CA . ASP A 1 563 ? -14.914 -20.399 -8.163 1.00 76.31 563 ASP A CA 1
ATOM 4440 C C . ASP A 1 563 ? -13.490 -20.929 -7.903 1.00 76.31 563 ASP A C 1
ATOM 4442 O O . ASP A 1 563 ? -13.191 -22.098 -8.161 1.00 76.31 563 ASP A O 1
ATOM 4446 N N . ILE A 1 564 ? -12.584 -20.077 -7.410 1.00 78.50 564 ILE A N 1
ATOM 4447 C CA . ILE A 1 564 ? -11.183 -20.436 -7.173 1.00 78.50 564 ILE A CA 1
ATOM 4448 C C . ILE A 1 564 ? -10.970 -20.654 -5.670 1.00 78.50 564 ILE A C 1
ATOM 4450 O O . ILE A 1 564 ? -11.129 -19.715 -4.887 1.00 78.50 564 ILE A O 1
ATOM 4454 N N . PRO A 1 565 ? -10.573 -21.864 -5.230 1.00 78.19 565 PRO A N 1
ATOM 4455 C CA . PRO A 1 565 ? -10.250 -22.094 -3.832 1.00 78.19 565 PRO A CA 1
ATOM 4456 C C . PRO A 1 565 ? -8.980 -21.322 -3.471 1.00 78.19 565 PRO A C 1
ATOM 4458 O O . PRO A 1 565 ? -7.909 -21.549 -4.035 1.00 78.19 565 PRO A O 1
ATOM 4461 N N . LEU A 1 566 ? -9.103 -20.408 -2.512 1.00 85.25 566 LEU A N 1
ATOM 4462 C CA . LEU A 1 566 ? -7.978 -19.628 -2.012 1.00 85.25 566 LEU A CA 1
ATOM 4463 C C . LEU A 1 566 ? -7.383 -20.275 -0.760 1.00 85.25 566 LEU A C 1
ATOM 4465 O O . LEU A 1 566 ? -8.133 -20.758 0.090 1.00 85.25 566 LEU A O 1
ATOM 4469 N N . PRO A 1 567 ? -6.047 -20.236 -0.592 1.00 83.75 567 PRO A N 1
ATOM 4470 C CA . PRO A 1 567 ? -5.404 -20.718 0.630 1.00 83.75 567 PRO A CA 1
ATOM 4471 C C . PRO A 1 567 ? -5.829 -19.905 1.860 1.00 83.75 567 PRO A C 1
ATOM 4473 O O . PRO A 1 567 ? -5.858 -20.432 2.970 1.00 83.75 567 PRO A O 1
ATOM 4476 N N . PHE A 1 568 ? -6.189 -18.634 1.657 1.00 92.31 568 PHE A N 1
ATOM 4477 C CA . PHE A 1 568 ? -6.677 -17.732 2.692 1.00 92.31 568 PHE A CA 1
ATOM 4478 C C . PHE A 1 568 ? -7.924 -17.000 2.183 1.00 92.31 568 PHE A C 1
ATOM 4480 O O . PHE A 1 568 ? -7.888 -16.452 1.080 1.00 92.31 568 PHE A O 1
ATOM 4487 N N . PRO A 1 569 ? -9.032 -16.987 2.943 1.00 93.06 569 PRO A N 1
ATOM 4488 C CA . PRO A 1 569 ? -10.262 -16.348 2.496 1.00 93.06 569 PRO A CA 1
ATOM 4489 C C . PRO A 1 569 ? -10.223 -14.830 2.707 1.00 93.06 569 PRO A C 1
ATOM 4491 O O . PRO A 1 569 ? -9.585 -14.331 3.640 1.00 93.06 569 PRO A O 1
ATOM 4494 N N . TYR A 1 570 ? -10.963 -14.105 1.870 1.00 93.94 570 TYR A N 1
ATOM 4495 C CA . TYR A 1 570 ? -11.224 -12.681 2.063 1.00 93.94 570 TYR A CA 1
ATOM 4496 C C . TYR A 1 570 ? -12.280 -12.432 3.150 1.00 93.94 570 TYR A C 1
ATOM 4498 O O . TYR A 1 570 ? -13.188 -13.243 3.364 1.00 93.94 570 TYR A O 1
ATOM 4506 N N . VAL A 1 571 ? -12.184 -11.279 3.811 1.00 93.94 571 VAL A N 1
ATOM 4507 C CA . VAL A 1 571 ? -13.277 -10.693 4.605 1.00 93.94 571 VAL A CA 1
ATOM 4508 C C . VAL A 1 571 ? -14.294 -10.093 3.617 1.00 93.94 571 VAL A C 1
ATOM 4510 O O . VAL A 1 571 ? -13.896 -9.231 2.838 1.00 93.94 571 VAL A O 1
ATOM 4513 N N . LEU A 1 572 ? -15.563 -10.541 3.597 1.00 88.50 572 LEU A N 1
ATOM 4514 C CA . LEU A 1 572 ? -16.582 -10.168 2.578 1.00 88.50 572 LEU A CA 1
ATOM 4515 C C . LEU A 1 572 ? -17.960 -9.809 3.140 1.00 88.50 572 LEU A C 1
ATOM 4517 O O . LEU A 1 572 ? -18.266 -10.291 4.252 1.00 88.50 572 LEU A O 1
#

Solvent-accessible surface area (backbone atoms only — not comparable to full-atom values): 34653 Å² total; per-residue (Å²): 75,38,37,40,36,39,26,59,42,92,65,29,50,60,54,63,40,50,52,49,41,51,56,53,68,72,68,65,80,90,86,70,80,50,76,43,78,48,62,37,38,24,50,50,79,60,51,102,72,46,79,46,45,63,41,55,66,70,59,53,67,70,46,58,85,50,36,66,35,70,50,75,55,98,95,34,50,40,32,36,49,59,83,69,65,54,75,76,39,36,32,38,34,79,51,58,71,86,43,46,63,48,45,62,73,70,34,82,39,55,40,34,38,38,34,35,51,60,68,70,58,36,48,52,51,46,62,74,64,69,82,59,56,76,68,57,48,50,55,48,54,57,59,48,71,54,85,83,81,67,96,41,72,44,80,42,76,52,78,61,61,70,63,62,40,30,54,55,50,40,54,50,52,50,53,56,52,58,69,72,61,78,86,73,88,84,91,82,83,87,83,88,85,84,86,84,88,87,85,84,87,84,89,89,84,88,85,88,84,89,87,84,88,80,91,82,88,81,83,88,83,98,77,82,78,83,78,76,78,85,81,81,87,81,88,78,94,75,66,77,69,58,59,56,48,55,56,52,55,54,55,59,56,57,61,52,62,64,60,61,72,68,62,76,80,70,80,86,78,87,85,86,89,87,86,88,86,84,89,87,84,88,88,88,88,85,87,88,84,89,86,87,83,85,89,83,88,87,81,89,86,90,85,82,90,83,82,93,71,99,76,80,89,75,75,87,74,76,75,84,59,74,80,76,79,48,88,66,55,88,58,93,54,63,44,72,76,13,29,13,24,80,68,21,34,44,39,86,93,50,82,49,72,47,27,46,49,26,58,76,69,73,46,77,34,34,32,41,22,31,34,33,66,45,98,84,71,29,30,38,29,37,30,36,18,50,66,59,46,51,66,77,45,57,98,54,51,57,66,34,34,44,33,26,38,52,52,60,43,26,39,45,7,46,74,60,40,26,71,42,95,57,72,29,44,34,37,28,41,83,50,92,74,55,48,88,58,45,87,83,58,33,77,29,41,46,81,39,74,55,52,76,70,48,70,44,76,57,89,77,32,34,41,23,35,30,55,32,38,43,96,53,59,27,24,20,34,44,33,41,44,92,86,50,27,34,35,42,41,40,69,16,45,46,63,45,70,71,39,49,58,56,48,53,75,46,81,39,46,35,33,39,32,23,26,43,17,45,65,48,99,84,70,50,62,78,38,86,47,30,14,29,60,68,57,35,49,52,52,46,61,70,49,60,39,78,36,61,32,32,26,27,39,35,51,67,44,53,49,73,42,73,89,53,92,62,99,53,53,59,47,112

Secondary structure (DSSP, 8-state):
-EEEEEE--TTS-HHHHHHHHHHHHHH--SSS--EEEEPEEESS--BTTB-EEE--HHHHHH-GGGEEEEEEETTEEEEEEGGG--SSSEEEEE--GGGHHHHHHHSSEEEEEEEE--HHHHHHHHHHH--S-HHHHHHHHHHHTSPP--SSEEEEE--S-HHHHHHHHHHHHHHHHHHTSTTSS--------------------------------------SSSSSSSS---S-PPPHHHHHHHHHHHHHHHHHHHHHHHHTTSTTS----------------------------------------S----------SPPPP-TT---SSEEEEEEE-TT-BSPTT--SHHHHHHHHTT--BEESEEEEE-TTS-EEEE----TTHHHHTTTS-EEEEE-S--SHHHHTTHHHHTT-SS-EEEEE-S-SS-STTTTT--TTEEEEE--TT--EEETTEEEEEEEE-SSS-EEEEEEE-SS-EEEEE-S-S---HHHHHHHHTS--SEEEEE----B-TTS-BS-SSS--HHHHHHHHHHH--SEEEEESB-HHHHHHTTTPPPSSPBP-

Sequence (572 aa):
MHCILIVGASGAGKDSLLKAAKAYFTQCSEKKPKVHFIPRYIDRIPDQNEANFYIDTQSFEILQDFFISKWRANSHNYGIAKHCLHKDGINIISISRSAIKDFEAYCDNVSVIEVFVPLHILQHRLEQRGREDKAQIAKRLENAGKKTYAKNLYRFENVKPIEESAEEFICLVERIVDSGVGDSAYGLESRSGFTEQAENKTTASEKTADIENPTAIPRILEEEIQAECEKSTANKKVDSSDEAFLSSLRADLSAWQSIQKSTTALESTFDKSQNERAEIVFDKNAELQKVDSRIFHNTAIFAATESMDCHAVQAVLPMTEKPTPNINNPSKILHFLGSSDSGGIPVHNCNCGACEEYRKQGRQNLSTSAFLQTESSEYILLDCGIEATATLFDGAKIRAIFLTHFHADHALGLLRLRYSKQHIACYHPDDRQGFGDLFKHTKSITYQVLRPFTPIAIDSYTFTPIPLLHSKPTFGYFIQTPSENIAYLTDCAGLPQESLEFLQQKSIDICYIDAGAFVDSNGKKDSSNHLSHYEAAEIIKALAPKQARLIHISHTILESLRDIPLPFPYVL

Mean predicted aligned error: 20.37 Å

Organism: NCBI:txid29419

Nearest PDB structures (foldseek):
  3p2u-assembly1_A  TM=9.296E-01  e=5.885E-24  Escherichia coli K-12
  6kns-assembly3_C-2  TM=7.647E-01  e=7.267E-13  Bacillus subtilis
  6kns-assembly1_A  TM=7.472E-01  e=1.029E-12  Bacillus subtilis
  6kns-assembly4_D-2  TM=7.337E-01  e=4.567E-13  Bacillus subtilis
  1zkp-assembly1_C  TM=7.291E-01  e=1.545E-12  Bacillus anthracis str. Ames

pLDDT: mean 75.2, std 28.45, range [21.97, 98.94]

Radius of gyration: 31.9 Å; Cα contacts (8 Å, |Δi|>4): 849; chains: 1; bounding box: 116×78×70 Å

InterPro domains:
  IPR001279 Metallo-beta-lactamase [PF12706] (380-553)
  IPR027417 P-loop containing nucleoside triphosphate hydrolase [G3DSA:3.40.50.300] (1-179)
  IPR027417 P-loop containing nucleoside triphosphate hydrolase [SSF52540] (3-175)
  IPR036866 Ribonuclease Z/Hydroxyacylglutathione hydrolase-like [G3DSA:3.60.15.10] (333-565)
  IPR036866 Ribonuclease Z/Hydroxyacylglutathione hydrolase-like [SSF56281] (334-557)